Protein AF-A0AAV9JRX9-F1 (afdb_monomer)

Secondary structure (DSSP, 8-state):
-PPPPP--------TTSSS------TT--GGG----S---PPP-TTS-TTTTSPPPS-SS--TTS-HHHHHHHHHHHHHHHHHTT---HHHHHHHHHHHHHHHHHHHHHHHHHHHHHHTSSS---------------------------------------------PPP---------PPPP-PPPPPPP----------------PPPP----SSHHHHHHHHHHHHHTS---S--SEEEEEESTTS-EEEEEEHHHHHT-HHHHTT-EEETTTEEEEEGGGT----HHHHHHHHHHHHHSS-SSPEE--SS-EETT--SHHHHHHHHHHHHHHHHHHHHTT-HHHHHHHHHHHHHT-S--HHHHHHHHHHHHTS--S--HHHHHHHHHHHHHHHHTHHHHHHHHHHHHHHHHHSSTTHHHHHHHHHHH-TTGGGTTS---

Organism: NCBI:txid1507867

Structure (mmCIF, N/CA/C/O backbone):
data_AF-A0AAV9JRX9-F1
#
_entry.id   AF-A0AAV9JRX9-F1
#
loop_
_atom_site.group_PDB
_atom_site.id
_atom_site.type_symbol
_atom_site.label_atom_id
_atom_site.label_alt_id
_atom_site.label_comp_id
_atom_site.label_asym_id
_atom_site.label_entity_id
_atom_site.label_seq_id
_atom_site.pdbx_PDB_ins_code
_atom_site.Cartn_x
_atom_site.Cartn_y
_atom_site.Cartn_z
_atom_site.occupancy
_atom_site.B_iso_or_equiv
_atom_site.auth_seq_id
_atom_site.auth_comp_id
_atom_site.auth_asym_id
_atom_site.auth_atom_id
_atom_site.pdbx_PDB_model_num
ATOM 1 N N . MET A 1 1 ? -25.966 14.773 -39.790 1.00 26.55 1 MET A N 1
ATOM 2 C CA . MET A 1 1 ? -24.808 14.867 -38.873 1.00 26.55 1 MET A CA 1
ATOM 3 C C . MET A 1 1 ? -25.346 15.306 -37.526 1.00 26.55 1 MET A C 1
ATOM 5 O O . MET A 1 1 ? -25.931 16.376 -37.456 1.00 26.55 1 MET A O 1
ATOM 9 N N . ALA A 1 2 ? -25.294 14.442 -36.514 1.00 22.67 2 ALA A N 1
ATOM 10 C CA . ALA A 1 2 ? -25.908 14.707 -35.216 1.00 22.67 2 ALA A CA 1
ATOM 11 C C . ALA A 1 2 ? -24.987 15.589 -34.361 1.00 22.67 2 ALA A C 1
ATOM 13 O O . ALA A 1 2 ? -23.817 15.257 -34.171 1.00 22.67 2 ALA A O 1
ATOM 14 N N . ALA A 1 3 ? -25.527 16.708 -33.878 1.00 25.56 3 ALA A N 1
ATOM 15 C CA . ALA A 1 3 ? -24.851 17.634 -32.982 1.00 25.56 3 ALA A CA 1
ATOM 16 C C . ALA A 1 3 ? -24.526 16.948 -31.644 1.00 25.56 3 ALA A C 1
ATOM 18 O O . ALA A 1 3 ? -25.395 16.366 -30.990 1.00 25.56 3 ALA A O 1
ATOM 19 N N . LYS A 1 4 ? -23.250 17.008 -31.267 1.00 26.41 4 LYS A N 1
ATOM 20 C CA . LYS A 1 4 ? -22.704 16.545 -29.989 1.00 26.41 4 LYS A CA 1
ATOM 21 C C . LYS A 1 4 ? -23.265 17.438 -28.872 1.00 26.41 4 LYS A C 1
ATOM 23 O O . LYS A 1 4 ? -23.179 18.657 -28.981 1.00 26.41 4 LYS A O 1
ATOM 28 N N . ARG A 1 5 ? -23.868 16.849 -27.834 1.00 31.30 5 ARG A N 1
ATOM 29 C CA . ARG A 1 5 ? -24.439 17.580 -26.687 1.00 31.30 5 ARG A CA 1
ATOM 30 C C . ARG A 1 5 ? -23.416 17.728 -25.553 1.00 31.30 5 ARG A C 1
ATOM 32 O O . ARG A 1 5 ? -22.665 16.795 -25.284 1.00 31.30 5 ARG A O 1
ATOM 39 N N . VAL A 1 6 ? -23.434 18.909 -24.935 1.00 31.62 6 VAL A N 1
ATOM 40 C CA . VAL A 1 6 ? -22.531 19.444 -23.897 1.00 31.62 6 VAL A CA 1
ATOM 41 C C . VAL A 1 6 ? -23.041 19.094 -22.492 1.00 31.62 6 VAL A C 1
ATOM 43 O O . VAL A 1 6 ? -24.254 19.067 -22.285 1.00 31.62 6 VAL A O 1
ATOM 46 N N . GLY A 1 7 ? -22.133 18.862 -21.531 1.00 34.22 7 GLY A N 1
ATOM 47 C CA . GLY A 1 7 ? -22.495 18.639 -20.124 1.00 34.22 7 GLY A CA 1
ATOM 48 C C . GLY A 1 7 ? -21.336 18.337 -19.160 1.00 34.22 7 GLY A C 1
ATOM 49 O O . GLY A 1 7 ? -21.285 17.245 -18.611 1.00 34.22 7 GLY A O 1
ATOM 50 N N . SER A 1 8 ? -20.414 19.285 -18.975 1.00 33.06 8 SER A N 1
ATOM 51 C CA . SER A 1 8 ? -19.667 19.598 -17.733 1.00 33.06 8 SER A CA 1
ATOM 52 C C . SER A 1 8 ? -18.728 20.751 -18.083 1.00 33.06 8 SER A C 1
ATOM 54 O O . SER A 1 8 ? -18.029 20.679 -19.092 1.00 33.06 8 SER A O 1
ATOM 56 N N . GLN A 1 9 ? -18.764 21.840 -17.325 1.00 42.66 9 GLN A N 1
ATOM 57 C CA . GLN A 1 9 ? -18.042 23.057 -17.666 1.00 42.66 9 GLN A CA 1
ATOM 58 C C . GLN A 1 9 ? -17.606 23.737 -16.361 1.00 42.66 9 GLN A C 1
ATOM 60 O O . GLN A 1 9 ? -18.441 24.000 -15.499 1.00 42.66 9 GLN A O 1
ATOM 65 N N . CYS A 1 10 ? -16.304 23.971 -16.225 1.00 38.00 10 CYS A N 1
ATOM 66 C CA . CYS A 1 10 ? -15.706 24.643 -15.077 1.00 38.00 10 CYS A CA 1
ATOM 67 C C . CYS A 1 10 ? -16.245 26.077 -14.929 1.00 38.00 10 CYS A C 1
ATOM 69 O O . CYS A 1 10 ? -16.611 26.721 -15.917 1.00 38.00 10 CYS A O 1
ATOM 71 N N . ILE A 1 11 ? -16.290 26.569 -13.692 1.00 42.66 11 ILE A N 1
ATOM 72 C CA . ILE A 1 11 ? -16.796 27.901 -13.350 1.00 42.66 11 ILE A CA 1
ATOM 73 C C . ILE A 1 11 ? -15.697 28.938 -13.632 1.00 42.66 11 ILE A C 1
ATOM 75 O O . ILE A 1 11 ? -14.613 28.861 -13.061 1.00 42.66 11 ILE A O 1
ATOM 79 N N . TRP A 1 12 ? -15.980 29.917 -14.497 1.00 40.56 12 TRP A N 1
ATOM 80 C CA . TRP A 1 12 ? -15.178 31.137 -14.655 1.00 40.56 12 TRP A CA 1
ATOM 81 C C . TRP A 1 12 ? -16.111 32.316 -14.966 1.00 40.56 12 TRP A C 1
ATOM 83 O O . TRP A 1 12 ? -16.990 32.156 -15.807 1.00 40.56 12 TRP A O 1
ATOM 93 N N . PRO A 1 13 ? -15.977 33.492 -14.331 1.00 38.28 13 PRO A N 1
ATOM 94 C CA . PRO A 1 13 ? -16.947 34.577 -14.483 1.00 38.28 13 PRO A CA 1
ATOM 95 C C . PRO A 1 13 ? -16.945 35.167 -15.901 1.00 38.28 13 PRO A C 1
ATOM 97 O O . PRO A 1 13 ? -15.891 35.453 -16.471 1.00 38.28 13 PRO A O 1
ATOM 100 N N . TYR A 1 14 ? -18.138 35.391 -16.464 1.00 35.31 14 TYR A N 1
ATOM 101 C CA . TYR A 1 14 ? -18.303 36.060 -17.754 1.00 35.31 14 TYR A CA 1
ATOM 102 C C . TYR A 1 14 ? -19.477 37.054 -17.770 1.00 35.31 14 TYR A C 1
ATOM 104 O O . TYR A 1 14 ? -20.519 36.866 -17.147 1.00 35.31 14 TYR A O 1
ATOM 112 N N . SER A 1 15 ? -19.222 38.133 -18.507 1.00 45.34 15 SER A N 1
ATOM 113 C CA . SER A 1 15 ? -19.862 39.448 -18.551 1.00 45.34 15 SER A CA 1
ATOM 114 C C . SER A 1 15 ? -21.392 39.482 -18.710 1.00 45.34 15 SER A C 1
ATOM 116 O O . SER A 1 15 ? -21.946 38.971 -19.684 1.00 45.34 15 SER A O 1
ATOM 118 N N . GLY A 1 16 ? -22.053 40.214 -17.802 1.00 43.59 16 GLY A N 1
ATOM 119 C CA . GLY A 1 16 ? -23.345 40.866 -18.059 1.00 43.59 16 GLY A CA 1
ATOM 120 C C . GLY A 1 16 ? -24.615 40.045 -17.823 1.00 43.59 16 GLY A C 1
ATOM 121 O O . GLY A 1 16 ? -25.662 40.405 -18.358 1.00 43.59 16 GLY A O 1
ATOM 122 N N . LYS A 1 17 ? -24.558 38.964 -17.038 1.00 38.88 17 LYS A N 1
ATOM 123 C CA . LYS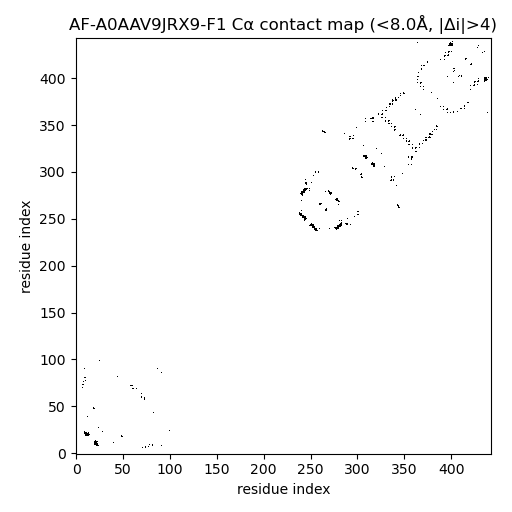 A 1 17 ? -25.747 38.251 -16.540 1.00 38.88 17 LYS A CA 1
ATOM 124 C C . LYS A 1 17 ? -25.609 37.993 -15.041 1.00 38.88 17 LYS A C 1
ATOM 126 O O . LYS A 1 17 ? -24.511 37.694 -14.587 1.00 38.88 17 LYS A O 1
ATOM 131 N N . ASP A 1 18 ? -26.721 38.042 -14.306 1.00 38.28 18 ASP A N 1
ATOM 132 C CA . ASP A 1 18 ? -26.796 37.837 -12.844 1.00 38.28 18 ASP A CA 1
ATOM 133 C C . ASP A 1 18 ? -26.588 36.369 -12.403 1.00 38.28 18 ASP A C 1
ATOM 135 O O . ASP A 1 18 ? -27.085 35.931 -11.373 1.00 38.28 18 ASP A O 1
ATOM 139 N N . TRP A 1 19 ? -25.850 35.589 -13.194 1.00 38.69 19 TRP A N 1
ATOM 140 C CA . TRP A 1 19 ? -25.504 34.192 -12.943 1.00 38.69 19 TRP A CA 1
ATOM 141 C C . TRP A 1 19 ? -24.042 33.945 -13.308 1.00 38.69 19 TRP A C 1
ATOM 143 O O . TRP A 1 19 ? -23.552 34.571 -14.253 1.00 38.69 19 TRP A O 1
ATOM 153 N N . PRO A 1 20 ? -23.353 32.975 -12.677 1.00 40.28 20 PRO A N 1
ATOM 154 C CA . PRO A 1 20 ? -22.059 32.513 -13.160 1.00 40.28 20 PRO A CA 1
ATOM 155 C C . PRO A 1 20 ? -22.221 31.937 -14.572 1.00 40.28 20 PRO A C 1
ATOM 157 O O . PRO A 1 20 ? -22.741 30.840 -14.776 1.00 40.28 20 PRO A O 1
ATOM 160 N N . VAL A 1 21 ? -21.816 32.716 -15.575 1.00 40.34 21 VAL A N 1
ATOM 161 C CA . VAL A 1 21 ? -21.737 32.247 -16.953 1.00 40.34 21 VAL A CA 1
ATOM 162 C C . VAL A 1 21 ? -20.620 31.220 -17.047 1.00 40.34 21 VAL A C 1
ATOM 164 O O . VAL A 1 21 ? -19.556 31.354 -16.465 1.00 40.34 21 VAL A O 1
ATOM 167 N N . VAL A 1 22 ? -20.900 30.178 -17.806 1.00 44.56 22 VAL A N 1
ATOM 168 C CA . VAL A 1 22 ? -20.059 29.018 -17.985 1.00 44.56 22 VAL A CA 1
ATOM 169 C C . VAL A 1 22 ? -19.621 29.001 -19.449 1.00 44.56 22 VAL A C 1
ATOM 171 O O . VAL A 1 22 ? -20.448 28.772 -20.334 1.00 44.56 22 VAL A O 1
ATOM 174 N N . LEU A 1 23 ? -18.342 29.263 -19.726 1.00 41.91 23 LEU A N 1
ATOM 175 C CA . LEU A 1 23 ? -17.788 29.213 -21.082 1.00 41.91 23 LEU A CA 1
ATOM 176 C C . LEU A 1 23 ? -16.398 28.580 -21.081 1.00 41.91 23 LEU A C 1
ATOM 178 O O . LEU A 1 23 ? -15.394 29.247 -20.871 1.00 41.91 23 LEU A O 1
ATOM 182 N N . CYS A 1 24 ? -16.351 27.294 -21.404 1.00 40.19 24 CYS A N 1
ATOM 183 C CA . CYS A 1 24 ? -1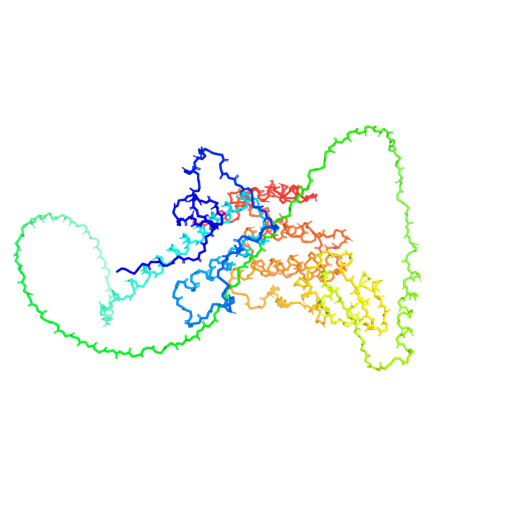5.260 26.723 -22.184 1.00 40.19 24 CYS A CA 1
ATOM 184 C C . CYS A 1 24 ? -15.916 25.824 -23.233 1.00 40.19 24 CYS A C 1
ATOM 186 O O . CYS A 1 24 ? -16.734 24.960 -22.890 1.00 40.19 24 CYS A O 1
ATOM 188 N N . ASP A 1 25 ? -15.613 26.058 -24.507 1.00 44.94 25 ASP A N 1
ATOM 189 C CA . ASP A 1 25 ? -15.707 24.976 -25.476 1.00 44.94 25 ASP A CA 1
ATOM 190 C C . ASP A 1 25 ? -14.550 23.994 -25.234 1.00 44.94 25 ASP A C 1
ATOM 192 O O . ASP A 1 25 ? -13.602 24.272 -24.500 1.00 44.94 25 ASP A O 1
ATOM 196 N N . ASP A 1 26 ? -14.663 22.795 -25.795 1.00 47.50 26 ASP A N 1
ATOM 197 C CA . ASP A 1 26 ? -13.701 21.711 -25.572 1.00 47.50 26 ASP A CA 1
ATOM 198 C C . ASP A 1 26 ? -12.304 21.981 -26.172 1.00 47.50 26 ASP A C 1
ATOM 200 O O . ASP A 1 26 ? -11.388 21.179 -25.955 1.00 47.50 26 ASP A O 1
ATOM 204 N N . ASP A 1 27 ? -12.144 23.060 -26.946 1.00 48.25 27 ASP A N 1
ATOM 205 C CA . ASP A 1 27 ? -11.027 23.247 -27.871 1.00 48.25 27 ASP A CA 1
ATOM 206 C C . ASP A 1 27 ? -10.126 24.449 -27.522 1.00 48.25 27 ASP A C 1
ATOM 208 O O . ASP A 1 27 ? -8.976 24.479 -27.974 1.00 48.25 27 ASP A O 1
ATOM 212 N N . THR A 1 28 ? -10.573 25.381 -26.669 1.00 46.75 28 THR A N 1
ATOM 213 C CA . THR A 1 28 ? -9.843 26.630 -26.381 1.00 46.75 28 THR A CA 1
ATOM 214 C C . THR A 1 28 ? -9.459 26.771 -24.896 1.00 46.75 28 THR A C 1
ATOM 216 O O . THR A 1 28 ? -10.339 26.942 -24.054 1.00 46.75 28 THR A O 1
ATOM 219 N N . PRO A 1 29 ? -8.159 26.732 -24.528 1.00 42.28 29 PRO A N 1
ATOM 220 C CA . PRO A 1 29 ? -7.721 26.988 -23.156 1.00 42.28 29 PRO A CA 1
ATOM 221 C C .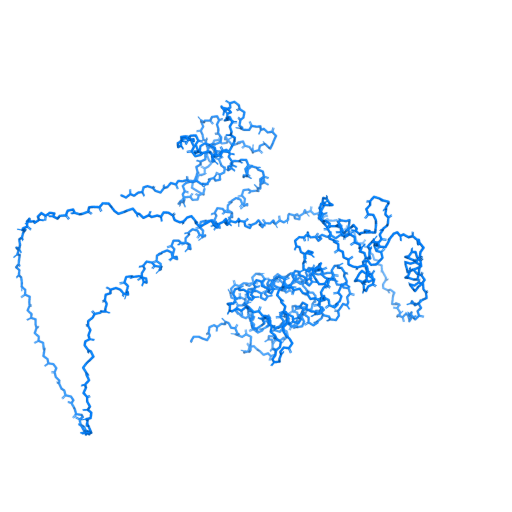 PRO A 1 29 ? -7.773 28.493 -22.795 1.00 42.28 29 PRO A C 1
ATOM 223 O O . PRO A 1 29 ? -7.690 29.342 -23.688 1.00 42.28 29 PRO A O 1
ATOM 226 N N . PRO A 1 30 ? -7.838 28.860 -21.497 1.00 43.69 30 PRO A N 1
ATOM 227 C CA . PRO A 1 30 ? -8.092 30.240 -21.054 1.00 43.69 30 PRO A CA 1
ATOM 228 C C . PRO A 1 30 ? -6.993 31.264 -21.383 1.00 43.69 30 PRO A C 1
ATOM 230 O O . PRO A 1 30 ? -7.205 32.460 -21.220 1.00 43.69 30 PRO A O 1
ATOM 233 N N . SER A 1 31 ? -5.822 30.841 -21.870 1.00 41.62 31 SER A N 1
ATOM 234 C CA . SER A 1 31 ? -4.668 31.726 -22.094 1.00 41.62 31 SER A CA 1
ATOM 235 C C . SER A 1 31 ? -4.851 32.760 -23.216 1.00 41.62 31 SER A C 1
ATOM 237 O O . SER A 1 31 ? -3.986 33.609 -23.395 1.00 41.62 31 SER A O 1
ATOM 239 N N . VAL A 1 32 ? -5.950 32.702 -23.976 1.00 41.41 32 VAL A N 1
ATOM 240 C CA . VAL A 1 32 ? -6.278 33.675 -25.038 1.00 41.41 32 VAL A CA 1
ATOM 241 C C . VAL A 1 32 ? -7.067 34.885 -24.498 1.00 41.41 32 VAL A C 1
ATOM 243 O O . VAL A 1 32 ? -7.211 35.885 -25.194 1.00 41.41 32 VAL A O 1
ATOM 246 N N . TRP A 1 33 ? -7.531 34.849 -23.245 1.00 41.47 33 TRP A N 1
ATOM 247 C CA . TRP A 1 33 ? -8.419 35.868 -22.673 1.00 41.47 33 TRP A CA 1
ATOM 248 C C . TRP A 1 33 ? -7.676 36.711 -21.629 1.00 41.47 33 TRP A C 1
ATOM 250 O O . TRP A 1 33 ? -7.881 36.577 -20.424 1.00 41.47 33 TRP A O 1
ATOM 260 N N . VAL A 1 34 ? -6.763 37.564 -22.097 1.00 36.00 34 VAL A N 1
ATOM 261 C CA . VAL A 1 34 ? -6.080 38.547 -21.246 1.00 36.00 34 VAL A CA 1
ATOM 262 C C . VAL A 1 34 ? -7.020 39.725 -20.977 1.00 36.00 34 VAL A C 1
ATOM 264 O O . VAL A 1 34 ? -7.359 40.476 -21.883 1.00 36.00 34 VAL A O 1
ATOM 267 N N . ILE A 1 35 ? -7.466 39.800 -19.721 1.00 44.19 35 ILE A N 1
ATOM 268 C CA . ILE A 1 35 ? -7.510 40.974 -18.834 1.00 44.19 35 ILE A CA 1
ATOM 269 C C . ILE A 1 35 ? -7.524 42.331 -19.559 1.00 44.19 35 ILE A C 1
ATOM 271 O O . ILE A 1 35 ? -6.472 42.903 -19.813 1.00 44.19 35 ILE A O 1
ATOM 275 N N . ASP A 1 36 ? -8.716 42.884 -19.760 1.00 34.44 36 ASP A N 1
ATOM 276 C CA . ASP A 1 36 ? -8.922 44.332 -19.762 1.00 34.44 36 ASP A CA 1
ATOM 277 C C . ASP A 1 36 ? -10.095 44.631 -18.806 1.00 34.44 36 ASP A C 1
ATOM 279 O O . ASP A 1 36 ? -11.120 43.947 -18.824 1.00 34.44 36 ASP A O 1
ATOM 283 N N . ASP A 1 37 ? -9.904 45.625 -17.935 1.00 39.31 37 ASP A N 1
ATOM 284 C CA . ASP A 1 37 ? -10.901 46.301 -17.081 1.00 39.31 37 ASP A CA 1
ATOM 285 C C . ASP A 1 37 ? -11.232 45.809 -15.653 1.00 39.31 37 ASP A C 1
ATOM 287 O O . ASP A 1 37 ? -12.155 46.347 -15.045 1.00 39.31 37 ASP A O 1
ATOM 291 N N . GLY A 1 38 ? -10.480 44.899 -15.020 1.00 40.88 38 GLY A N 1
ATOM 292 C CA . GLY A 1 38 ? -10.507 44.778 -13.541 1.00 40.88 38 GLY A CA 1
ATOM 293 C C . GLY A 1 38 ? -11.869 44.449 -12.888 1.00 40.88 38 GLY A C 1
ATOM 294 O O . GLY A 1 38 ? -12.097 44.782 -11.728 1.00 40.88 38 GLY A O 1
ATOM 295 N N . ARG A 1 39 ? -12.789 43.795 -13.611 1.00 42.19 39 ARG A N 1
ATOM 296 C CA . ARG A 1 39 ? -14.139 43.414 -13.137 1.00 42.19 39 ARG A CA 1
ATOM 297 C C . ARG A 1 39 ? -14.261 41.924 -12.795 1.00 42.19 39 ARG A C 1
ATOM 299 O O . ARG A 1 39 ? -15.212 41.265 -13.210 1.00 42.19 39 ARG A O 1
ATOM 306 N N . LEU A 1 40 ? -13.298 41.382 -12.056 1.00 45.28 40 LEU A N 1
ATOM 307 C CA . LEU A 1 40 ? -13.340 40.012 -11.534 1.00 45.28 40 LEU A CA 1
ATOM 308 C C . LEU A 1 40 ? -13.612 40.056 -10.026 1.00 45.28 40 LEU A C 1
ATOM 310 O O . LEU A 1 40 ? -12.901 40.743 -9.300 1.00 45.28 40 LEU A O 1
ATOM 314 N N . GLN A 1 41 ? -14.645 39.344 -9.568 1.00 45.88 41 GLN A N 1
ATOM 315 C CA . GLN A 1 41 ? -14.891 39.106 -8.143 1.00 45.88 41 GLN A CA 1
ATOM 316 C C . GLN A 1 41 ? -14.443 37.693 -7.777 1.00 45.88 41 GLN A C 1
ATOM 318 O O . GLN A 1 41 ? -14.695 36.746 -8.525 1.00 45.88 41 GLN A O 1
ATOM 323 N N . GLU A 1 42 ? -13.779 37.575 -6.632 1.00 50.09 42 GLU A N 1
ATOM 324 C CA . GLU A 1 42 ? -13.393 36.301 -6.033 1.00 50.09 42 GLU A CA 1
ATOM 325 C C . GLU A 1 42 ? -14.640 35.509 -5.607 1.00 50.09 42 GLU A C 1
ATOM 327 O O . GLU A 1 42 ? -15.678 36.087 -5.268 1.00 50.09 42 GLU A O 1
ATOM 332 N N . TYR A 1 43 ? -14.564 34.179 -5.691 1.00 59.31 43 TYR A N 1
ATOM 333 C CA . TYR A 1 43 ? -15.651 33.307 -5.254 1.00 59.31 43 TYR A CA 1
ATOM 334 C C . TYR A 1 43 ? -15.766 33.347 -3.724 1.00 59.31 43 TYR A C 1
ATOM 336 O O . TYR A 1 43 ? -14.813 33.019 -3.022 1.00 59.31 43 TYR A O 1
ATOM 344 N N . ASP A 1 44 ? -16.945 33.709 -3.226 1.00 65.19 44 ASP A N 1
ATOM 345 C CA . ASP A 1 44 ? -17.291 33.781 -1.811 1.00 65.19 44 ASP A CA 1
ATOM 346 C C . ASP A 1 44 ? -18.105 32.534 -1.416 1.00 65.19 44 ASP A C 1
ATOM 348 O O . ASP A 1 44 ? -19.273 32.419 -1.801 1.00 65.19 44 ASP A O 1
ATOM 352 N N . PRO A 1 45 ? -17.538 31.598 -0.634 1.00 65.50 45 PRO A N 1
ATOM 353 C CA . PRO A 1 45 ? -18.223 30.367 -0.241 1.00 65.50 45 PRO A CA 1
ATOM 354 C C . PRO A 1 45 ? -19.469 30.602 0.626 1.00 65.50 45 PRO A C 1
ATOM 356 O O . PRO A 1 45 ? -20.259 29.676 0.811 1.00 65.50 45 PRO A O 1
ATOM 359 N N . HIS A 1 46 ? -19.659 31.809 1.163 1.00 72.56 46 HIS A N 1
ATOM 360 C CA . HIS A 1 46 ? -20.808 32.162 1.994 1.00 72.56 46 HIS A CA 1
ATOM 361 C C . HIS A 1 46 ? -21.959 32.794 1.208 1.00 72.56 46 HIS A C 1
ATOM 363 O O . HIS A 1 46 ? -23.050 32.962 1.758 1.00 72.56 46 HIS A O 1
ATOM 369 N N . LYS A 1 47 ? -21.750 33.124 -0.070 1.00 69.94 47 LYS A N 1
ATOM 370 C CA . LYS A 1 47 ? -22.784 33.692 -0.930 1.00 69.94 47 LYS A CA 1
ATOM 371 C C . LYS A 1 47 ? -23.558 32.582 -1.636 1.00 69.94 47 LYS A C 1
ATOM 373 O O . LYS A 1 47 ? -22.982 31.769 -2.358 1.00 69.94 47 LYS A O 1
ATOM 378 N N . ASP A 1 48 ? -24.883 32.574 -1.490 1.00 74.19 48 ASP A N 1
ATOM 379 C CA . ASP A 1 48 ? -25.726 31.704 -2.309 1.00 74.19 48 ASP A CA 1
ATOM 380 C C . ASP A 1 48 ? -25.859 32.300 -3.713 1.00 74.19 48 ASP A C 1
ATOM 382 O O . ASP A 1 48 ? -26.726 33.118 -4.008 1.00 74.19 48 ASP A O 1
ATOM 386 N N . TYR A 1 49 ? -24.973 31.879 -4.611 1.00 68.19 49 TYR A N 1
ATOM 387 C CA . TYR A 1 49 ? -25.026 32.264 -6.022 1.00 68.19 49 TYR A CA 1
ATOM 388 C C . TYR A 1 49 ? -26.272 31.742 -6.753 1.00 68.19 49 TYR A C 1
ATOM 390 O O . TYR A 1 49 ? -26.463 32.073 -7.922 1.00 68.19 49 TYR A O 1
ATOM 398 N N . LEU A 1 50 ? -27.097 30.915 -6.097 1.00 72.88 50 LEU A N 1
ATOM 399 C CA . LEU A 1 50 ? -28.384 30.455 -6.608 1.00 72.88 50 LEU A CA 1
ATOM 400 C C . LEU A 1 50 ? -29.572 31.269 -6.054 1.00 72.88 50 LEU A C 1
ATOM 402 O O . LEU A 1 50 ? -30.723 30.972 -6.390 1.00 72.88 50 LEU A O 1
ATOM 406 N N . GLU A 1 51 ? -29.317 32.291 -5.233 1.00 73.25 51 GLU A N 1
ATOM 407 C CA . GLU A 1 51 ? -30.346 33.172 -4.686 1.00 73.25 51 GLU A CA 1
ATOM 408 C C . GLU A 1 51 ? -31.046 33.975 -5.801 1.00 73.25 51 GLU A C 1
ATOM 410 O O . GLU A 1 51 ? -30.415 34.504 -6.714 1.00 73.25 51 GLU A O 1
ATOM 415 N N . GLY A 1 52 ? -32.381 34.062 -5.740 1.00 73.56 52 GLY A N 1
ATOM 416 C CA . GLY A 1 52 ? -33.207 34.789 -6.720 1.00 73.56 52 GLY A CA 1
ATOM 417 C C . GLY A 1 52 ? -33.718 33.948 -7.895 1.00 73.56 52 GLY A C 1
ATOM 418 O O . GLY A 1 52 ? -34.368 34.466 -8.804 1.00 73.56 52 GLY A O 1
ATOM 419 N N . LEU A 1 53 ? -33.451 32.645 -7.882 1.00 75.44 53 LEU A N 1
ATOM 420 C CA . LEU A 1 53 ? -33.663 31.766 -9.025 1.00 75.44 53 LEU A CA 1
ATOM 421 C C . LEU A 1 53 ? -34.816 30.833 -8.750 1.00 75.44 53 LEU A C 1
ATOM 423 O O . LEU A 1 53 ? -34.998 30.372 -7.624 1.00 75.44 53 LEU A O 1
ATOM 427 N N . SER A 1 54 ? -35.616 30.569 -9.785 1.00 79.69 54 SER A N 1
ATOM 428 C CA . SER A 1 54 ? -36.778 29.701 -9.646 1.00 79.69 54 SER A CA 1
ATOM 429 C C . SER A 1 54 ? -36.334 28.369 -9.049 1.00 79.69 54 SER A C 1
ATOM 431 O O . SER A 1 54 ? -35.425 27.695 -9.555 1.00 79.69 54 SER A O 1
ATOM 433 N N . HIS A 1 55 ? -36.927 28.040 -7.904 1.00 81.81 55 HIS A N 1
ATOM 434 C CA . HIS A 1 55 ? -36.690 26.773 -7.244 1.00 81.81 55 HIS A CA 1
ATOM 435 C C . HIS A 1 55 ? -37.348 25.679 -8.081 1.00 81.81 55 HIS A C 1
ATOM 437 O O . HIS A 1 55 ? -38.495 25.827 -8.505 1.00 81.81 55 HIS A O 1
ATOM 443 N N . PHE A 1 56 ? -36.622 24.596 -8.340 1.00 85.81 56 PHE A N 1
ATOM 444 C CA . PHE A 1 56 ? -37.238 23.405 -8.910 1.00 85.81 56 PHE A CA 1
ATOM 445 C C . PHE A 1 56 ? -37.940 22.647 -7.787 1.00 85.81 56 PHE A C 1
ATOM 447 O O . PHE A 1 56 ? -37.371 22.513 -6.709 1.00 85.81 56 PHE A O 1
ATOM 454 N N . GLU A 1 57 ? -39.141 22.120 -8.037 1.00 84.25 57 GLU A N 1
ATOM 455 C CA . GLU A 1 57 ? -39.858 21.286 -7.055 1.00 84.25 57 GLU A CA 1
ATOM 456 C C . GLU A 1 57 ? -39.021 20.075 -6.610 1.00 84.25 57 GLU A C 1
ATOM 458 O O . GLU A 1 57 ? -39.086 19.651 -5.459 1.00 84.25 57 GLU A O 1
ATOM 463 N N . SER A 1 58 ? -38.184 19.565 -7.517 1.00 87.19 58 SER A N 1
ATOM 464 C CA . SER A 1 58 ? -37.218 18.499 -7.276 1.00 87.19 58 SER A CA 1
ATOM 465 C C . SER A 1 58 ? -35.843 18.910 -7.798 1.00 87.19 58 SER A C 1
ATOM 467 O O . SER A 1 58 ? -35.702 19.349 -8.943 1.00 87.19 58 SER A O 1
ATOM 469 N N . ASN A 1 59 ? -34.813 18.751 -6.962 1.00 78.81 59 ASN A N 1
ATOM 470 C CA . ASN A 1 59 ? -33.416 18.946 -7.366 1.00 78.81 59 ASN A CA 1
ATOM 471 C C . ASN A 1 59 ? -32.892 17.788 -8.229 1.00 78.81 59 ASN A C 1
ATOM 473 O O . ASN A 1 59 ? -31.854 17.931 -8.882 1.00 78.81 59 ASN A O 1
ATOM 477 N N . ASP A 1 60 ? -33.596 16.655 -8.235 1.00 87.81 60 ASP A N 1
ATOM 478 C CA . ASP A 1 60 ? -33.243 15.509 -9.054 1.00 87.81 60 ASP A CA 1
ATOM 479 C C . ASP A 1 60 ? -33.726 15.694 -10.492 1.00 87.81 60 ASP A C 1
ATOM 481 O O . ASP A 1 60 ? -34.711 16.376 -10.784 1.00 87.81 60 ASP A O 1
ATOM 485 N N . ILE A 1 61 ? -32.969 15.104 -11.415 1.00 86.06 61 ILE A N 1
ATOM 486 C CA . ILE A 1 61 ? -33.252 15.168 -12.846 1.00 86.06 61 ILE A CA 1
ATOM 487 C C . ILE A 1 61 ? -34.239 14.061 -13.159 1.00 86.06 61 ILE A C 1
ATOM 489 O O . ILE A 1 61 ? -33.891 12.878 -13.132 1.00 86.06 61 ILE A O 1
ATOM 493 N N . GLU A 1 62 ? -35.459 14.453 -13.480 1.00 92.62 62 GLU A N 1
ATOM 494 C CA . GLU A 1 62 ? -36.541 13.530 -13.759 1.00 92.62 62 GLU A CA 1
ATOM 495 C C . GLU A 1 62 ? -36.633 13.255 -15.260 1.00 92.62 62 GLU A C 1
ATOM 497 O O . GLU A 1 62 ? -36.234 14.055 -16.110 1.00 92.62 62 GLU A O 1
ATOM 502 N N . ALA A 1 63 ? -37.158 12.083 -15.617 1.00 90.31 63 ALA A N 1
ATOM 503 C CA . ALA A 1 63 ? -37.371 11.738 -17.021 1.00 90.31 63 ALA A CA 1
ATOM 504 C C . ALA A 1 63 ? -38.461 12.608 -17.678 1.00 90.31 63 ALA A C 1
ATOM 506 O O . ALA A 1 63 ? -38.470 12.742 -18.901 1.00 90.31 63 ALA A O 1
ATOM 507 N N . SER A 1 64 ? -39.354 13.171 -16.860 1.00 93.44 64 SER A N 1
ATOM 508 C CA . SER A 1 64 ? -40.450 14.083 -17.207 1.00 93.44 64 SER A CA 1
ATOM 509 C C . SER A 1 64 ? -40.004 15.521 -17.459 1.00 93.44 64 SER A C 1
ATOM 511 O O . SER A 1 64 ? -40.745 16.258 -18.107 1.00 93.44 64 SER A O 1
ATOM 513 N N . ASP A 1 65 ? -38.827 15.922 -16.975 1.00 90.81 65 ASP A N 1
ATOM 514 C CA . ASP A 1 65 ? -38.320 17.281 -17.152 1.00 90.81 65 ASP A CA 1
ATOM 515 C C . ASP A 1 65 ? -38.081 17.580 -18.642 1.00 90.81 65 ASP A C 1
ATOM 517 O O . ASP A 1 65 ? -37.505 16.770 -19.387 1.00 90.81 65 ASP A O 1
ATOM 521 N N . ASP A 1 66 ? -38.460 18.780 -19.079 1.00 93.56 66 ASP A N 1
ATOM 522 C CA . ASP A 1 66 ? -38.142 19.240 -20.424 1.00 93.56 66 ASP A CA 1
ATOM 523 C C . ASP A 1 66 ? -36.613 19.418 -20.602 1.00 93.56 66 ASP A C 1
ATOM 525 O O . ASP A 1 66 ? -35.860 19.537 -19.627 1.00 93.56 66 ASP A O 1
ATOM 529 N N . PRO A 1 67 ? -36.099 19.417 -21.845 1.00 84.06 67 PRO A N 1
ATOM 530 C CA . PRO A 1 67 ? -34.661 19.480 -22.099 1.00 84.06 67 PRO A CA 1
ATOM 531 C C . PRO A 1 67 ? -33.945 20.697 -21.497 1.00 84.06 67 PRO A C 1
ATOM 533 O O . PRO A 1 67 ? -32.757 20.587 -21.190 1.00 84.06 67 PRO A O 1
ATOM 536 N N . GLU A 1 68 ? -34.630 21.833 -21.357 1.00 77.75 68 GLU A N 1
ATOM 537 C CA . GLU A 1 68 ? -34.070 23.073 -20.819 1.00 77.75 68 GLU A CA 1
ATOM 538 C C . GLU A 1 68 ? -33.991 23.002 -19.292 1.00 77.75 68 GLU A C 1
ATOM 540 O O . GLU A 1 68 ? -32.917 23.223 -18.727 1.00 77.75 68 GLU A O 1
ATOM 545 N N . THR A 1 69 ? -35.059 22.537 -18.638 1.00 81.25 69 THR A N 1
ATOM 546 C CA . THR A 1 69 ? -35.072 22.256 -17.193 1.00 81.25 69 THR A CA 1
ATOM 547 C C . THR A 1 69 ? -34.013 21.227 -16.807 1.00 81.25 69 THR A C 1
ATOM 549 O O . THR A 1 69 ? -33.259 21.433 -15.855 1.00 81.25 69 THR A O 1
ATOM 552 N N . ARG A 1 70 ? -33.874 20.138 -17.575 1.00 77.81 70 ARG A N 1
ATOM 553 C CA . ARG A 1 70 ? -32.826 19.132 -17.333 1.00 77.81 70 ARG A CA 1
ATOM 554 C C . ARG A 1 70 ? -31.438 19.737 -17.412 1.00 77.81 70 ARG A C 1
ATOM 556 O O . ARG A 1 70 ? -30.602 19.454 -16.558 1.00 77.81 70 ARG A O 1
ATOM 563 N N . LEU A 1 71 ? -31.181 20.538 -18.447 1.00 73.00 71 LEU A N 1
ATOM 564 C CA . LEU A 1 71 ? -29.889 21.186 -18.646 1.00 73.00 71 LEU A CA 1
ATOM 565 C C . LEU A 1 71 ? -29.561 22.124 -17.482 1.00 73.00 71 LEU A C 1
ATOM 567 O O . LEU A 1 71 ? -28.439 22.107 -16.981 1.00 73.00 71 LEU A O 1
ATOM 571 N N . GLU A 1 72 ? -30.541 22.895 -17.027 1.00 77.81 72 GLU A N 1
ATOM 572 C CA . GLU A 1 72 ? -30.372 23.812 -15.908 1.00 77.81 72 GLU A CA 1
ATOM 573 C C . GLU A 1 72 ? -30.148 23.070 -14.580 1.00 77.81 72 GLU A C 1
ATOM 575 O O . GLU A 1 72 ? -29.220 23.395 -13.840 1.00 77.81 72 GLU A O 1
ATOM 580 N N . LYS A 1 73 ? -30.884 21.982 -14.314 1.00 82.56 73 LYS A N 1
ATOM 581 C CA . LYS A 1 73 ? -30.612 21.094 -13.169 1.00 82.56 73 LYS A CA 1
ATOM 582 C C . LYS A 1 73 ? -29.202 20.490 -13.227 1.00 82.56 73 LYS A C 1
ATOM 584 O O . LYS A 1 73 ? -28.508 20.465 -12.208 1.00 82.56 73 LYS A O 1
ATOM 589 N N . TYR A 1 74 ? -28.732 20.059 -14.405 1.00 77.50 74 TYR A N 1
ATOM 590 C CA . TYR A 1 74 ? -27.349 19.590 -14.585 1.00 77.50 74 TYR A CA 1
ATOM 591 C C . TYR A 1 74 ? -26.327 20.684 -14.258 1.00 77.50 74 TYR A C 1
ATOM 593 O O . TYR A 1 74 ? -25.343 20.400 -13.574 1.00 77.50 74 TYR A O 1
ATOM 601 N N . ARG A 1 75 ? -26.561 21.926 -14.704 1.00 74.06 75 ARG A N 1
ATOM 602 C CA . ARG A 1 75 ? -25.678 23.065 -14.410 1.00 74.06 75 ARG A CA 1
ATOM 603 C C . ARG A 1 75 ? -25.614 23.363 -12.922 1.00 74.06 75 ARG A C 1
ATOM 605 O O . ARG A 1 75 ? -24.518 23.443 -12.384 1.00 74.06 75 ARG A O 1
ATOM 612 N N . ARG A 1 76 ? -26.760 23.461 -12.244 1.00 79.31 76 ARG A N 1
ATOM 613 C CA . ARG A 1 76 ? -26.803 23.730 -10.796 1.00 79.31 76 ARG A CA 1
ATOM 614 C C . ARG A 1 76 ? -26.135 22.622 -9.987 1.00 79.31 76 ARG A C 1
ATOM 616 O O . ARG A 1 76 ? -25.447 22.909 -9.012 1.00 79.31 76 ARG A O 1
ATOM 623 N N . ARG A 1 77 ? -26.303 21.359 -10.392 1.00 78.69 77 ARG A N 1
ATOM 624 C CA . ARG A 1 77 ? -25.635 20.218 -9.752 1.00 78.69 77 ARG A CA 1
ATOM 625 C C . ARG A 1 77 ? -24.120 20.266 -9.938 1.00 78.69 77 ARG A C 1
ATOM 627 O O . ARG A 1 77 ? -23.403 20.077 -8.962 1.00 78.69 77 ARG A O 1
ATOM 634 N N . ALA A 1 78 ? -23.656 20.533 -11.158 1.00 71.31 78 ALA A N 1
ATOM 635 C CA . ALA A 1 78 ? -22.234 20.696 -11.445 1.00 71.31 78 ALA A CA 1
ATOM 636 C C . ALA A 1 78 ? -21.650 21.875 -10.659 1.00 71.31 78 ALA A C 1
ATOM 638 O O . ALA A 1 78 ? -20.646 21.704 -9.986 1.00 71.31 78 ALA A O 1
ATOM 639 N N . PHE A 1 79 ? -22.345 23.019 -10.639 1.00 73.44 79 PHE A N 1
ATOM 640 C CA . PHE A 1 79 ? -21.943 24.183 -9.855 1.00 73.44 79 PHE A CA 1
ATOM 641 C C . PHE A 1 79 ? -21.785 23.835 -8.377 1.00 73.44 79 PHE A C 1
ATOM 643 O O . PHE A 1 79 ? -20.731 24.084 -7.822 1.00 73.44 79 PHE A O 1
ATOM 650 N N . LYS A 1 80 ? -22.777 23.196 -7.743 1.00 73.06 80 LYS A N 1
ATOM 651 C CA . LYS A 1 80 ? -22.680 22.799 -6.327 1.00 73.06 80 LYS A CA 1
ATOM 652 C C . LYS A 1 80 ? -21.538 21.819 -6.058 1.00 73.06 80 LYS A C 1
ATOM 654 O O . LYS A 1 80 ? -20.923 21.888 -5.001 1.00 73.06 80 LYS A O 1
ATOM 659 N N . GLN A 1 81 ? -21.285 20.898 -6.986 1.00 73.25 81 GLN A N 1
ATOM 660 C CA . GLN A 1 81 ? -20.206 19.925 -6.855 1.00 73.25 81 GLN A CA 1
ATOM 661 C C . GLN A 1 81 ? -18.833 20.598 -6.970 1.00 73.25 81 GLN A C 1
ATOM 663 O O . GLN A 1 81 ? -17.989 20.382 -6.109 1.00 73.25 81 GLN A O 1
ATOM 668 N N . ASP A 1 82 ? -18.649 21.445 -7.980 1.00 67.69 82 ASP A N 1
ATOM 669 C CA . ASP A 1 82 ? -17.383 22.126 -8.256 1.00 67.69 82 ASP A CA 1
ATOM 670 C C . ASP A 1 82 ? -17.115 23.246 -7.229 1.00 67.69 82 ASP A C 1
ATOM 672 O O . ASP A 1 82 ? -15.993 23.415 -6.762 1.00 67.69 82 ASP A O 1
ATOM 676 N N . ALA A 1 83 ? -18.154 23.968 -6.802 1.00 66.19 83 ALA A N 1
ATOM 677 C CA . ALA A 1 83 ? -18.085 25.001 -5.768 1.00 66.19 83 ALA A CA 1
ATOM 678 C C . ALA A 1 83 ? -17.698 24.440 -4.388 1.00 66.19 83 ALA A C 1
ATOM 680 O O . ALA A 1 83 ? -17.014 25.108 -3.614 1.00 66.19 83 ALA A O 1
ATOM 681 N N . ALA A 1 84 ? -18.106 23.204 -4.082 1.00 65.56 84 ALA A N 1
ATOM 682 C CA . ALA A 1 84 ? -17.710 22.513 -2.855 1.00 65.56 84 ALA A CA 1
ATOM 683 C C . ALA A 1 84 ? -16.244 22.045 -2.873 1.00 65.56 84 ALA A C 1
ATOM 685 O O . ALA A 1 84 ? -15.687 21.740 -1.820 1.00 65.56 84 ALA A O 1
ATOM 686 N N . GLU A 1 85 ? -15.617 21.971 -4.048 1.00 63.81 85 GLU A N 1
ATOM 687 C CA . GLU A 1 85 ? -14.225 21.551 -4.222 1.00 63.81 85 GLU A CA 1
ATOM 688 C C . GLU A 1 85 ? -13.235 22.726 -4.176 1.00 63.81 85 GLU A C 1
ATOM 690 O O . GLU A 1 85 ? -12.119 22.546 -4.641 1.00 63.81 85 GLU A O 1
ATOM 695 N N . TRP A 1 86 ? -13.624 23.886 -3.610 1.00 60.12 86 TRP A N 1
ATOM 696 C CA . TRP A 1 86 ? -12.845 25.138 -3.520 1.00 60.12 86 TRP A CA 1
ATOM 697 C C . TRP A 1 86 ? -11.327 24.922 -3.616 1.00 60.12 86 TRP A C 1
ATOM 699 O O . TRP A 1 86 ? -10.682 24.472 -2.670 1.00 60.12 86 TRP A O 1
ATOM 709 N N . ALA A 1 87 ? -10.782 25.196 -4.800 1.00 63.50 87 ALA A N 1
ATOM 710 C CA . ALA A 1 87 ? -9.405 24.889 -5.148 1.00 63.50 87 ALA A CA 1
ATOM 711 C C . ALA A 1 87 ? -8.805 25.995 -6.013 1.00 63.50 87 ALA A C 1
ATOM 713 O O . ALA A 1 87 ? -9.515 26.750 -6.686 1.00 63.50 87 ALA A O 1
ATOM 714 N N . THR A 1 88 ? -7.478 26.073 -5.993 1.00 60.12 88 THR A N 1
ATOM 715 C CA . THR A 1 88 ? -6.710 27.132 -6.649 1.00 60.12 88 THR A CA 1
ATOM 716 C C . THR A 1 88 ? -6.913 27.144 -8.176 1.00 60.12 88 THR A C 1
ATOM 718 O O . THR A 1 88 ? -7.241 26.121 -8.785 1.00 60.12 88 THR A O 1
ATOM 721 N N . PRO A 1 89 ? -6.673 28.277 -8.864 1.00 57.53 89 PRO A N 1
ATOM 722 C CA . PRO A 1 89 ? -6.717 28.330 -10.330 1.00 57.53 89 PRO A CA 1
ATOM 723 C C . PRO A 1 89 ? -5.818 27.282 -11.012 1.00 57.53 89 PRO A C 1
ATOM 725 O O . PRO A 1 89 ? -6.179 26.722 -12.050 1.00 57.53 89 PRO A O 1
ATOM 728 N N . SER A 1 90 ? -4.667 26.977 -10.402 1.00 56.22 90 SER A N 1
ATOM 729 C CA . SER A 1 90 ? -3.734 25.939 -10.858 1.00 56.22 90 SER A CA 1
ATOM 730 C C . SER A 1 90 ? -4.359 24.543 -10.828 1.00 56.22 90 SER A C 1
ATOM 732 O O . SER A 1 90 ? -4.198 23.782 -11.783 1.00 56.22 90 SER A O 1
ATOM 734 N N . TYR A 1 91 ? -5.132 24.227 -9.784 1.00 65.25 91 TYR A N 1
ATOM 735 C CA . TYR A 1 91 ? -5.869 22.968 -9.688 1.00 65.25 91 TYR A CA 1
ATOM 736 C C . TYR A 1 91 ? -6.845 22.801 -10.858 1.00 65.25 91 TYR A C 1
ATOM 738 O O . TYR A 1 91 ? -6.806 21.797 -11.573 1.00 65.25 91 TYR A O 1
ATOM 746 N N . TRP A 1 92 ? -7.676 23.813 -11.122 1.00 62.03 92 TRP A N 1
ATOM 747 C CA . TRP A 1 92 ? -8.670 23.741 -12.196 1.00 62.03 92 TRP A CA 1
ATOM 748 C C . TRP A 1 92 ? -8.039 23.624 -13.580 1.00 62.03 92 TRP A C 1
ATOM 750 O O . TRP A 1 92 ? -8.521 22.849 -14.410 1.00 62.03 92 TRP A O 1
ATOM 760 N N . LYS A 1 93 ? -6.924 24.322 -13.822 1.00 61.88 93 LYS A N 1
ATOM 761 C CA . LYS A 1 93 ? -6.143 24.168 -15.053 1.00 61.88 93 LYS A CA 1
ATOM 762 C C . LYS A 1 93 ? -5.704 22.712 -15.253 1.00 61.88 93 LYS A C 1
ATOM 764 O O . LYS A 1 93 ? -5.965 22.144 -16.314 1.00 61.88 93 LYS A O 1
ATOM 769 N N . ASN A 1 94 ? -5.132 22.090 -14.223 1.00 63.84 94 ASN A N 1
ATOM 770 C CA . ASN A 1 94 ? -4.669 20.701 -14.275 1.00 63.84 94 ASN A CA 1
ATOM 771 C C . ASN A 1 94 ? -5.824 19.712 -14.498 1.00 63.84 94 ASN A C 1
ATOM 773 O O . ASN A 1 94 ? -5.699 18.767 -15.283 1.00 63.84 94 ASN A O 1
ATOM 777 N N . VAL A 1 95 ? -6.977 19.940 -13.859 1.00 64.75 95 VAL A N 1
ATOM 778 C CA . VAL A 1 95 ? -8.187 19.125 -14.056 1.00 64.75 95 VAL A CA 1
ATOM 779 C C . VAL A 1 95 ? -8.689 19.227 -15.499 1.00 64.75 95 VAL A C 1
ATOM 781 O O . VAL A 1 95 ? -9.016 18.206 -16.112 1.00 64.75 95 VAL A O 1
ATOM 784 N N . ILE A 1 96 ? -8.733 20.434 -16.070 1.00 62.56 96 ILE A N 1
ATOM 785 C CA . ILE A 1 96 ? -9.163 20.660 -17.457 1.00 62.56 96 ILE A CA 1
ATOM 786 C C . ILE A 1 96 ? -8.211 19.966 -18.436 1.00 62.56 96 ILE A C 1
ATOM 788 O O . ILE A 1 96 ? -8.671 19.241 -19.323 1.00 62.56 96 ILE A O 1
ATOM 792 N N . GLU A 1 97 ? -6.900 20.139 -18.259 1.00 66.88 97 GLU A N 1
ATOM 793 C CA . GLU A 1 97 ? -5.873 19.516 -19.099 1.00 66.88 97 GLU A CA 1
ATOM 794 C C . GLU A 1 97 ? -5.938 17.984 -19.029 1.00 66.88 97 GLU A C 1
ATOM 796 O O . GLU A 1 97 ? -5.982 17.317 -20.066 1.00 66.88 97 GLU A O 1
ATOM 801 N N . SER A 1 98 ? -6.078 17.421 -17.826 1.00 66.69 98 SER A N 1
ATOM 802 C CA . SER A 1 98 ? -6.214 15.973 -17.615 1.00 66.69 98 SER A CA 1
ATOM 803 C C . SER A 1 98 ? -7.465 15.411 -18.292 1.00 66.69 98 SER A C 1
ATOM 805 O O . SER A 1 98 ? -7.419 14.391 -18.986 1.00 66.69 98 SER A O 1
ATOM 807 N N . ARG A 1 99 ? -8.605 16.103 -18.157 1.00 71.06 99 ARG A N 1
ATOM 808 C CA . ARG A 1 99 ? -9.853 15.704 -18.822 1.00 71.06 99 ARG A CA 1
ATOM 809 C C . ARG A 1 99 ? -9.743 15.813 -20.346 1.00 71.06 99 ARG A C 1
ATOM 811 O O . ARG A 1 99 ? -10.313 14.976 -21.049 1.00 71.06 99 ARG A O 1
ATOM 818 N N . ARG A 1 100 ? -9.037 16.821 -20.871 1.00 72.00 100 ARG A N 1
ATOM 819 C CA . ARG A 1 100 ? -8.776 16.978 -22.312 1.00 72.00 100 ARG A CA 1
ATOM 820 C C . ARG A 1 100 ? -7.950 15.807 -22.845 1.00 72.00 100 ARG A C 1
ATOM 822 O O . ARG A 1 100 ? -8.364 15.192 -23.828 1.00 72.00 100 ARG A O 1
ATOM 829 N N . ALA A 1 101 ? -6.860 15.460 -22.161 1.00 70.75 101 ALA A N 1
ATOM 830 C CA . ALA A 1 101 ? -6.002 14.330 -22.512 1.00 70.75 101 ALA A CA 1
ATOM 831 C C . ALA A 1 101 ? -6.774 12.997 -22.501 1.00 70.75 101 ALA A C 1
ATOM 833 O O . ALA A 1 101 ? -6.711 12.233 -23.465 1.00 70.75 101 ALA A O 1
ATOM 834 N N . GLY A 1 102 ? -7.601 12.757 -21.475 1.00 70.62 102 GLY A N 1
ATOM 835 C CA . GLY A 1 102 ? -8.462 11.571 -21.410 1.00 70.62 102 GLY A CA 1
ATOM 836 C C . GLY A 1 102 ? -9.424 11.461 -22.600 1.00 70.62 102 GLY A C 1
ATOM 837 O O . GLY A 1 102 ? -9.542 10.402 -23.217 1.00 70.62 102 GLY A O 1
ATOM 838 N N . ARG A 1 103 ? -10.057 12.573 -23.006 1.00 74.06 103 ARG A N 1
ATOM 839 C CA . ARG A 1 103 ? -10.940 12.595 -24.189 1.00 74.06 103 ARG A CA 1
ATOM 840 C C . ARG A 1 103 ? -10.184 12.357 -25.492 1.00 74.06 103 ARG A C 1
ATOM 842 O O . ARG A 1 103 ? -10.740 11.767 -26.419 1.00 74.06 103 ARG A O 1
ATOM 849 N N . GLU A 1 104 ? -8.959 12.854 -25.616 1.00 76.81 104 GLU A N 1
ATOM 850 C CA . GLU A 1 104 ? -8.128 12.606 -26.794 1.00 76.81 104 GLU A CA 1
ATOM 851 C C . GLU A 1 104 ? -7.792 11.118 -26.929 1.00 76.81 104 GLU A C 1
ATOM 853 O O . GLU A 1 104 ? -8.008 10.537 -27.998 1.00 76.81 104 GLU A O 1
ATOM 858 N N . LEU A 1 105 ? -7.419 10.484 -25.816 1.00 75.75 105 LEU A N 1
ATOM 859 C CA . LEU A 1 105 ? -7.176 9.048 -25.743 1.00 75.75 105 LEU A CA 1
ATOM 860 C C . LEU A 1 105 ? -8.431 8.235 -26.107 1.00 75.75 105 LEU A C 1
ATOM 862 O O . LEU A 1 105 ? -8.367 7.336 -26.947 1.00 75.75 105 LEU A O 1
ATOM 866 N N . GLU A 1 106 ? -9.603 8.587 -25.568 1.00 71.56 106 GLU A N 1
ATOM 867 C CA . GLU A 1 106 ? -10.876 7.938 -25.923 1.00 71.56 106 GLU A CA 1
ATOM 868 C C . GLU A 1 106 ? -11.190 8.043 -27.423 1.00 71.56 106 GLU A C 1
ATOM 870 O O . GLU A 1 106 ? -11.614 7.069 -28.058 1.00 71.56 106 GLU A O 1
ATOM 875 N N . ARG A 1 107 ? -10.964 9.219 -28.029 1.00 83.38 107 ARG A N 1
ATOM 876 C CA . ARG A 1 107 ? -11.143 9.414 -29.478 1.00 83.38 107 ARG A CA 1
ATOM 877 C C . ARG A 1 107 ? -10.170 8.546 -30.269 1.00 83.38 107 ARG A C 1
ATOM 879 O O . ARG A 1 107 ? -10.553 8.025 -31.319 1.00 83.38 107 ARG A O 1
ATOM 886 N N . GLU A 1 108 ? -8.932 8.398 -29.809 1.00 83.31 108 GLU A N 1
ATOM 887 C CA . GLU A 1 108 ? -7.929 7.561 -30.463 1.00 83.31 108 GLU A CA 1
ATOM 888 C C . GLU A 1 108 ? -8.307 6.074 -30.397 1.00 83.31 108 GLU A C 1
ATOM 890 O O . GLU A 1 108 ? -8.309 5.391 -31.427 1.00 83.31 108 GLU A O 1
ATOM 895 N N . ILE A 1 109 ? -8.747 5.596 -29.230 1.00 75.75 109 ILE A N 1
ATOM 896 C CA . ILE A 1 109 ? -9.263 4.235 -29.031 1.00 75.75 109 ILE A CA 1
ATOM 897 C C . ILE A 1 109 ? -10.471 3.985 -29.947 1.00 75.75 109 ILE A C 1
ATOM 899 O O . ILE A 1 109 ? -10.510 2.991 -30.681 1.00 75.75 109 ILE A O 1
ATOM 903 N N . ALA A 1 110 ? -11.428 4.917 -29.996 1.00 78.56 110 ALA A N 1
ATOM 904 C CA . ALA A 1 110 ? -12.602 4.810 -30.860 1.00 78.56 110 ALA A CA 1
ATOM 905 C C . ALA A 1 110 ? -12.237 4.786 -32.359 1.00 78.56 110 ALA A C 1
ATOM 907 O O . ALA A 1 110 ? -12.863 4.064 -33.146 1.00 78.56 110 ALA A O 1
ATOM 908 N N . LYS A 1 111 ? -11.210 5.541 -32.778 1.00 83.25 111 LYS A N 1
ATOM 909 C CA . LYS A 1 111 ? -10.680 5.512 -34.154 1.00 83.25 111 LYS A CA 1
ATOM 910 C C . LYS A 1 111 ? -10.000 4.174 -34.470 1.00 83.25 111 LYS A C 1
ATOM 912 O O . LYS A 1 111 ? -10.266 3.607 -35.535 1.00 83.25 111 LYS A O 1
ATOM 917 N N . LYS A 1 112 ? -9.181 3.636 -33.556 1.00 78.88 112 LYS A N 1
ATOM 918 C CA . LYS A 1 112 ? -8.515 2.326 -33.707 1.00 78.88 112 LYS A CA 1
ATOM 919 C C . LYS A 1 112 ? -9.535 1.182 -33.802 1.00 78.88 112 LYS A C 1
ATOM 921 O O . LYS A 1 112 ? -9.427 0.339 -34.694 1.00 78.88 112 LYS A O 1
ATOM 926 N N . GLY A 1 113 ? -10.593 1.211 -32.988 1.00 72.19 113 GLY A N 1
ATOM 927 C CA . GLY A 1 113 ? -11.676 0.220 -33.030 1.00 72.19 113 GLY A CA 1
ATOM 928 C C . GLY A 1 113 ? -12.439 0.176 -34.364 1.00 72.19 113 GLY A C 1
ATOM 929 O O . GLY A 1 113 ? -12.781 -0.902 -34.852 1.00 72.19 113 GLY A O 1
ATOM 930 N N . LYS A 1 114 ? -12.657 1.330 -35.013 1.00 72.69 114 LYS A N 1
ATOM 931 C CA . LYS A 1 114 ? -13.339 1.397 -36.322 1.00 72.69 114 LYS A CA 1
ATOM 932 C C . LYS A 1 114 ? -12.491 0.863 -37.480 1.00 72.69 114 LYS A C 1
ATOM 934 O O . LYS A 1 114 ? -13.050 0.284 -38.409 1.00 72.69 114 LYS A O 1
ATOM 939 N N . ARG A 1 115 ? -11.160 1.017 -37.431 1.00 65.81 115 ARG A N 1
ATOM 940 C CA . ARG A 1 115 ? -10.253 0.479 -38.465 1.00 65.81 115 ARG A CA 1
ATOM 941 C C . ARG A 1 115 ? -10.210 -1.050 -38.453 1.00 65.81 115 ARG A C 1
ATOM 943 O O . ARG A 1 115 ? -10.234 -1.657 -39.517 1.00 65.81 115 ARG A O 1
ATOM 950 N N . LYS A 1 116 ? -10.250 -1.674 -37.270 1.00 60.50 116 LYS A N 1
ATOM 951 C CA . LYS A 1 116 ? -10.170 -3.139 -37.136 1.00 60.50 116 LYS A CA 1
ATOM 952 C C . LYS A 1 116 ? -11.417 -3.873 -37.651 1.00 60.50 116 LYS A C 1
ATOM 954 O O . LYS A 1 116 ? -11.303 -5.000 -38.114 1.00 60.50 116 LYS A O 1
ATOM 959 N N . ARG A 1 117 ? -12.596 -3.235 -37.630 1.00 58.75 117 ARG A N 1
ATOM 960 C CA . ARG A 1 117 ? -13.833 -3.822 -38.184 1.00 58.75 117 ARG A CA 1
ATOM 961 C C . ARG A 1 117 ? -13.901 -3.796 -39.712 1.00 58.75 117 ARG A C 1
ATOM 963 O O . ARG A 1 117 ? -14.484 -4.696 -40.288 1.00 58.75 117 ARG A O 1
ATOM 970 N N . ARG A 1 118 ? -13.267 -2.827 -40.382 1.00 58.44 118 ARG A N 1
ATOM 971 C CA . ARG A 1 118 ? -13.297 -2.748 -41.855 1.00 58.44 118 ARG A CA 1
ATOM 972 C C . ARG A 1 118 ? -12.413 -3.775 -42.565 1.00 58.44 118 ARG A C 1
ATOM 974 O O . ARG A 1 118 ? -12.642 -4.021 -43.737 1.00 58.44 118 ARG A O 1
ATOM 981 N N . HIS A 1 119 ? -11.437 -4.370 -41.879 1.00 56.16 119 HIS A N 1
ATOM 982 C CA . HIS A 1 119 ? -10.519 -5.333 -42.499 1.00 56.16 119 HIS A CA 1
ATOM 983 C C . HIS A 1 119 ? -11.013 -6.791 -42.425 1.00 56.16 119 HIS A C 1
ATOM 985 O O . HIS A 1 119 ? -10.374 -7.673 -42.985 1.00 56.16 119 HIS A O 1
ATOM 991 N N . ARG A 1 120 ? -12.119 -7.074 -41.720 1.00 55.81 120 ARG A N 1
ATOM 992 C CA . ARG A 1 120 ? -12.587 -8.456 -41.505 1.00 55.81 120 ARG A CA 1
ATOM 993 C C . ARG A 1 120 ? -13.768 -8.878 -42.383 1.00 55.81 120 ARG A C 1
ATOM 995 O O . ARG A 1 120 ? -14.039 -10.066 -42.455 1.00 55.81 120 ARG A O 1
ATOM 1002 N N . ASP A 1 121 ? -14.407 -7.938 -43.077 1.00 56.38 121 ASP A N 1
ATOM 1003 C CA . ASP A 1 121 ? -15.598 -8.204 -43.900 1.00 56.38 121 ASP A CA 1
ATOM 1004 C C . ASP A 1 121 ? -15.303 -8.161 -45.416 1.00 56.38 121 ASP A C 1
ATOM 1006 O O 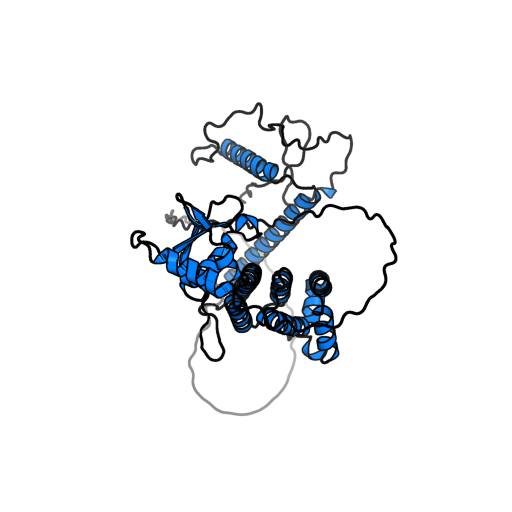. ASP A 1 121 ? -16.220 -8.002 -46.216 1.00 56.38 121 ASP A O 1
ATOM 1010 N N . GLY A 1 122 ? -14.032 -8.244 -45.828 1.00 55.97 122 GLY A N 1
ATOM 1011 C CA . GLY A 1 122 ? -13.627 -8.014 -47.221 1.00 55.97 122 GLY A CA 1
ATOM 1012 C C . GLY A 1 122 ? -12.526 -8.927 -47.745 1.00 55.97 122 GLY A C 1
ATOM 1013 O O . GLY A 1 122 ? -11.748 -8.468 -48.571 1.00 55.97 122 GLY A O 1
ATOM 1014 N N . ASP A 1 123 ? -12.429 -10.163 -47.253 1.00 50.78 123 ASP A N 1
ATOM 1015 C CA . ASP A 1 123 ? -11.577 -11.182 -47.876 1.00 50.78 123 ASP A CA 1
ATOM 1016 C C . ASP A 1 123 ? -12.184 -12.564 -47.616 1.00 50.78 123 ASP A C 1
ATOM 1018 O O . ASP A 1 123 ? -12.045 -13.154 -46.543 1.00 50.78 123 ASP A O 1
ATOM 1022 N N . GLY A 1 124 ? -13.016 -12.991 -48.557 1.00 56.41 124 GLY A N 1
ATOM 1023 C CA . GLY A 1 124 ? -13.849 -14.179 -48.459 1.00 56.41 124 GLY A CA 1
ATOM 1024 C C . GLY A 1 124 ? -14.267 -14.625 -49.846 1.00 56.41 124 GLY A C 1
ATOM 1025 O O . GLY A 1 124 ? -15.455 -14.641 -50.137 1.00 56.41 124 GLY A O 1
ATOM 1026 N N . ASP A 1 125 ? -13.277 -14.895 -50.690 1.00 52.97 125 ASP A N 1
ATOM 1027 C CA . ASP A 1 125 ? -13.367 -15.842 -51.798 1.00 52.97 125 ASP A CA 1
ATOM 1028 C C . ASP A 1 125 ? -11.935 -16.127 -52.254 1.00 52.97 125 ASP A C 1
ATOM 1030 O O . ASP A 1 125 ? -11.333 -15.325 -52.958 1.00 52.97 125 ASP A O 1
ATOM 1034 N N . ASP A 1 126 ? -11.368 -17.234 -51.781 1.00 47.44 126 ASP A N 1
ATOM 1035 C CA . ASP A 1 126 ? -10.374 -17.961 -52.564 1.00 47.44 126 ASP A CA 1
ATOM 1036 C C . ASP A 1 126 ? -10.438 -19.446 -52.197 1.00 47.44 126 ASP A C 1
ATOM 1038 O O . ASP A 1 126 ? -10.316 -19.864 -51.038 1.00 47.44 126 ASP A O 1
ATOM 1042 N N . ASP A 1 127 ? -10.717 -20.212 -53.244 1.00 42.91 127 ASP A N 1
ATOM 1043 C CA . ASP A 1 127 ? -10.950 -21.641 -53.304 1.00 42.91 127 ASP A CA 1
ATOM 1044 C C . ASP A 1 127 ? -9.807 -22.467 -52.696 1.00 42.91 127 ASP A C 1
ATOM 1046 O O . ASP A 1 127 ? -8.630 -22.333 -53.039 1.00 42.91 127 ASP A O 1
ATOM 1050 N N . VAL A 1 128 ? -10.173 -23.420 -51.838 1.00 42.62 128 VAL A N 1
ATOM 1051 C CA . VAL A 1 128 ? -9.277 -24.495 -51.401 1.00 42.62 128 VAL A CA 1
ATOM 1052 C C . VAL A 1 128 ? -9.357 -25.626 -52.427 1.00 42.62 128 VAL A C 1
ATOM 1054 O O . VAL A 1 128 ? -10.184 -26.531 -52.309 1.00 42.62 128 VAL A O 1
ATOM 1057 N N . GLU A 1 129 ? -8.486 -25.587 -53.438 1.00 43.22 129 GLU A N 1
ATOM 1058 C CA . GLU A 1 129 ? -8.282 -26.708 -54.359 1.00 43.22 129 GLU A CA 1
ATOM 1059 C C . GLU A 1 129 ? -7.280 -27.718 -53.768 1.00 43.22 129 GLU A C 1
ATOM 1061 O O . GLU A 1 129 ? -6.101 -27.446 -53.530 1.00 43.22 129 GLU A O 1
ATOM 1066 N N . ILE A 1 130 ? -7.791 -28.918 -53.506 1.00 43.72 130 ILE A N 1
ATOM 1067 C CA . ILE A 1 130 ? -7.069 -30.105 -53.048 1.00 43.72 130 ILE A CA 1
ATOM 1068 C C . ILE A 1 130 ? -6.421 -30.778 -54.264 1.00 43.72 130 ILE A C 1
ATOM 1070 O O . ILE A 1 130 ? -7.144 -31.455 -54.987 1.00 43.72 130 ILE A O 1
ATOM 1074 N N . ILE A 1 131 ? -5.091 -30.718 -54.457 1.00 39.09 131 ILE A N 1
ATOM 1075 C CA . ILE A 1 131 ? -4.369 -31.715 -55.282 1.00 39.09 131 ILE A CA 1
ATOM 1076 C C . ILE A 1 131 ? -2.991 -32.090 -54.707 1.00 39.09 131 ILE A C 1
ATOM 1078 O O . ILE A 1 131 ? -2.167 -31.278 -54.296 1.00 39.09 131 ILE A O 1
ATOM 1082 N N . ALA A 1 132 ? -2.781 -33.401 -54.726 1.00 38.25 132 ALA A N 1
ATOM 1083 C CA . ALA A 1 132 ? -1.638 -34.195 -54.325 1.00 38.25 132 ALA A CA 1
ATOM 1084 C C . ALA A 1 132 ? -0.409 -34.110 -55.271 1.00 38.25 132 ALA A C 1
ATOM 1086 O O . ALA A 1 132 ? -0.549 -34.050 -56.484 1.00 38.25 132 ALA A O 1
ATOM 1087 N N . VAL A 1 133 ? 0.786 -34.290 -54.684 1.0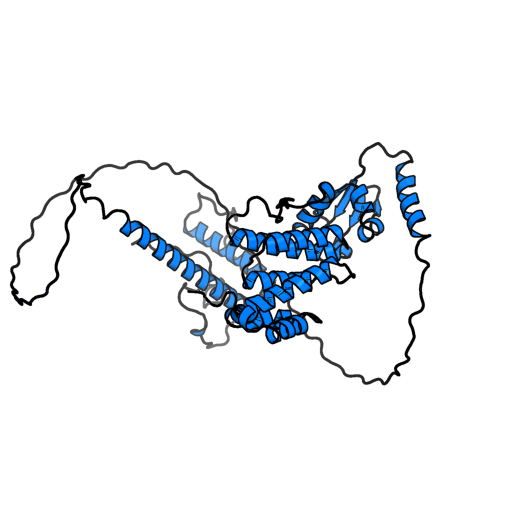0 39.19 133 VAL A N 1
ATOM 1088 C CA . VAL A 1 133 ? 1.940 -35.075 -55.199 1.00 39.19 133 VAL A CA 1
ATOM 1089 C C . VAL A 1 133 ? 2.547 -34.674 -56.566 1.00 39.19 133 VAL A C 1
ATOM 1091 O O . VAL A 1 133 ? 2.023 -35.046 -57.607 1.00 39.19 133 VAL A O 1
ATOM 1094 N N . ARG A 1 134 ? 3.795 -34.156 -56.573 1.00 36.62 134 ARG A N 1
ATOM 1095 C CA . ARG A 1 134 ? 4.992 -34.838 -57.149 1.00 36.62 134 ARG A CA 1
ATOM 1096 C C . ARG A 1 134 ? 6.284 -34.003 -57.128 1.00 36.62 134 ARG A C 1
ATOM 1098 O O . ARG A 1 134 ? 6.302 -32.804 -57.360 1.00 36.62 134 ARG A O 1
ATOM 1105 N N . ARG A 1 135 ? 7.375 -34.745 -56.900 1.00 37.44 135 ARG A N 1
ATOM 1106 C CA . ARG A 1 135 ? 8.806 -34.434 -57.079 1.00 37.44 135 ARG A CA 1
ATOM 1107 C C . ARG A 1 135 ? 9.146 -33.837 -58.451 1.00 37.44 135 ARG A C 1
ATOM 1109 O O . ARG A 1 135 ? 8.690 -34.399 -59.441 1.00 37.44 135 ARG A O 1
ATOM 1116 N N . SER A 1 136 ? 10.076 -32.875 -58.480 1.00 38.28 136 SER A N 1
ATOM 1117 C CA . SER A 1 136 ? 11.296 -32.750 -59.335 1.00 38.28 136 SER A CA 1
ATOM 1118 C C . SER A 1 136 ? 11.730 -31.269 -59.379 1.00 38.28 136 SER A C 1
ATOM 1120 O O . SER A 1 136 ? 10.932 -30.396 -59.673 1.00 38.28 136 SER A O 1
ATOM 1122 N N . THR A 1 137 ? 12.845 -30.902 -58.738 1.00 37.66 137 THR A N 1
ATOM 1123 C CA . THR A 1 137 ? 14.178 -30.632 -59.327 1.00 37.66 137 THR A CA 1
ATOM 1124 C C . THR A 1 137 ? 14.224 -29.683 -60.531 1.00 37.66 137 THR A C 1
ATOM 1126 O O . THR A 1 137 ? 13.725 -30.009 -61.601 1.00 37.66 137 THR A O 1
ATOM 1129 N N . ASN A 1 138 ? 15.055 -28.653 -60.339 1.00 37.06 138 ASN A N 1
ATOM 1130 C CA . ASN A 1 138 ? 15.933 -27.960 -61.287 1.00 37.06 138 ASN A CA 1
ATOM 1131 C C . ASN A 1 138 ? 15.550 -26.604 -61.906 1.00 37.06 138 ASN A C 1
ATOM 1133 O O . ASN A 1 138 ? 14.514 -26.404 -62.526 1.00 37.06 138 ASN A O 1
ATOM 1137 N N . SER A 1 139 ? 16.589 -25.761 -61.824 1.00 39.44 139 SER A N 1
ATOM 1138 C CA . SER A 1 139 ? 17.063 -24.725 -62.747 1.00 39.44 139 SER A CA 1
ATOM 1139 C C . SER A 1 139 ? 16.294 -23.408 -62.867 1.00 39.44 139 SER A C 1
ATOM 1141 O O . SER A 1 139 ? 15.363 -23.258 -63.645 1.00 39.44 139 SER A O 1
ATOM 1143 N N . SER A 1 140 ? 16.826 -22.414 -62.147 1.00 36.56 140 SER A N 1
ATOM 1144 C CA . SER A 1 140 ? 17.387 -21.165 -62.693 1.00 36.56 140 SER A CA 1
ATOM 1145 C C . SER A 1 140 ? 17.056 -20.806 -64.150 1.00 36.56 140 SER A C 1
ATOM 1147 O O . SER A 1 140 ? 17.494 -21.502 -65.066 1.00 36.56 140 SER A O 1
ATOM 1149 N N . SER A 1 141 ? 16.518 -19.606 -64.379 1.00 34.88 141 SER A N 1
ATOM 1150 C CA . SER A 1 141 ? 17.289 -18.439 -64.859 1.00 34.88 141 SER A CA 1
ATOM 1151 C C . SER A 1 141 ? 16.370 -17.318 -65.354 1.00 34.88 141 SER A C 1
ATOM 1153 O O . SER A 1 141 ? 15.371 -17.559 -66.018 1.00 34.88 141 SER A O 1
ATOM 1155 N N . ALA A 1 142 ? 16.780 -16.096 -65.012 1.00 33.06 142 ALA A N 1
ATOM 1156 C CA . ALA A 1 142 ? 16.620 -14.811 -65.695 1.00 33.06 142 ALA A CA 1
ATOM 1157 C C . ALA A 1 142 ? 15.786 -14.730 -66.993 1.00 33.06 142 ALA A C 1
ATOM 1159 O O . ALA A 1 142 ? 16.034 -15.467 -67.939 1.00 33.06 142 ALA A O 1
ATOM 1160 N N . SER A 1 143 ? 14.985 -13.661 -67.124 1.00 34.81 143 SER A N 1
ATOM 1161 C CA . SER A 1 143 ? 15.259 -12.572 -68.089 1.00 34.81 143 SER A CA 1
ATOM 1162 C C . SER A 1 143 ? 14.041 -11.675 -68.383 1.00 34.81 143 SER A C 1
ATOM 1164 O O . SER A 1 143 ? 12.936 -12.134 -68.634 1.00 34.81 143 SER A O 1
ATOM 1166 N N . SER A 1 144 ? 14.352 -10.377 -68.474 1.00 36.16 144 SER A N 1
ATOM 1167 C CA . SER A 1 144 ? 13.795 -9.343 -69.367 1.00 36.16 144 SER A CA 1
ATOM 1168 C C . SER A 1 144 ? 12.339 -8.873 -69.253 1.00 36.16 144 SER A C 1
ATOM 1170 O O . SER A 1 144 ? 11.405 -9.485 -69.755 1.00 36.16 144 SER A O 1
ATOM 1172 N N . ARG A 1 145 ? 12.230 -7.621 -68.781 1.00 41.25 145 ARG A N 1
ATOM 1173 C CA . ARG A 1 145 ? 11.692 -6.447 -69.505 1.00 41.25 145 ARG A CA 1
ATOM 1174 C C . ARG A 1 145 ? 10.671 -6.739 -70.621 1.00 41.25 145 ARG A C 1
ATOM 1176 O O . ARG A 1 145 ? 11.073 -7.107 -71.717 1.00 41.25 145 ARG A O 1
ATOM 1183 N N . HIS A 1 146 ? 9.441 -6.242 -70.457 1.00 39.50 146 HIS A N 1
ATOM 1184 C CA . HIS A 1 146 ? 8.863 -5.386 -71.497 1.00 39.50 146 HIS A CA 1
ATOM 1185 C C . HIS A 1 146 ? 7.836 -4.370 -70.979 1.00 39.50 146 HIS A C 1
ATOM 1187 O O . HIS A 1 146 ? 6.830 -4.666 -70.351 1.00 39.50 146 HIS A O 1
ATOM 1193 N N . LYS A 1 147 ? 8.160 -3.128 -71.319 1.00 43.81 147 LYS A N 1
ATOM 1194 C CA . LYS A 1 147 ? 7.411 -1.875 -71.295 1.00 43.81 147 LYS A CA 1
ATOM 1195 C C . LYS A 1 147 ? 6.181 -1.955 -72.211 1.00 43.81 147 LYS A C 1
ATOM 1197 O O . LYS A 1 147 ? 6.366 -2.290 -73.378 1.00 43.81 147 LYS A O 1
ATOM 1202 N N . LYS A 1 148 ? 4.999 -1.511 -71.763 1.00 43.16 148 LYS A N 1
ATOM 1203 C CA . LYS A 1 148 ? 4.004 -0.859 -72.639 1.00 43.16 148 LYS A CA 1
ATOM 1204 C C . LYS A 1 148 ? 3.028 0.024 -71.851 1.00 43.16 148 LYS A C 1
ATOM 1206 O O . LYS A 1 148 ? 2.301 -0.430 -70.980 1.00 43.16 148 LYS A O 1
ATOM 1211 N N . ARG A 1 149 ? 3.076 1.314 -72.194 1.00 41.12 149 ARG A N 1
ATOM 1212 C CA . ARG A 1 149 ? 2.067 2.342 -71.920 1.00 41.12 149 ARG A CA 1
ATOM 1213 C C . ARG A 1 149 ? 0.848 2.060 -72.800 1.00 41.12 149 ARG A C 1
ATOM 1215 O O . ARG A 1 149 ? 1.048 1.777 -73.979 1.00 41.12 149 ARG A O 1
ATOM 1222 N N . SER A 1 150 ? -0.350 2.323 -72.297 1.00 37.72 150 SER A N 1
ATOM 1223 C CA . SER A 1 150 ? -1.411 2.934 -73.104 1.00 37.72 150 SER A CA 1
ATOM 1224 C C . SER A 1 150 ? -2.491 3.521 -72.206 1.00 37.72 150 SER A C 1
ATOM 1226 O O . SER A 1 150 ? -3.133 2.834 -71.422 1.00 37.72 150 SER A O 1
ATOM 1228 N N . SER A 1 151 ? -2.605 4.833 -72.335 1.00 39.38 151 SER A N 1
ATOM 1229 C CA . SER A 1 151 ? -3.669 5.722 -71.901 1.00 39.38 151 SER A CA 1
ATOM 1230 C C . SER A 1 151 ? -4.898 5.627 -72.815 1.00 39.38 151 SER A C 1
ATOM 1232 O O . SER A 1 151 ? -4.830 5.008 -73.875 1.00 39.38 151 SER A O 1
ATOM 1234 N N . SER A 1 152 ? -5.926 6.408 -72.459 1.00 36.59 152 SER A N 1
ATOM 1235 C CA . SER A 1 152 ? -7.250 6.598 -73.083 1.00 36.59 152 SER A CA 1
ATOM 1236 C C . SER A 1 152 ? -8.266 5.544 -72.647 1.00 36.59 152 SER A C 1
ATOM 1238 O O . SER A 1 152 ? -7.964 4.363 -72.638 1.00 36.59 152 SER A O 1
ATOM 1240 N N . GLY A 1 153 ? -9.471 5.884 -72.213 1.00 31.17 153 GLY A N 1
ATOM 1241 C CA . GLY A 1 153 ? -10.214 7.140 -72.232 1.00 31.17 153 GLY A CA 1
ATOM 1242 C C . GLY A 1 153 ? -11.693 6.767 -72.365 1.00 31.17 153 GLY A C 1
ATOM 1243 O O . GLY A 1 153 ? -11.997 5.685 -72.855 1.00 31.17 153 GLY A O 1
ATOM 1244 N N . GLY A 1 154 ? -12.603 7.654 -71.970 1.00 31.11 154 GLY A N 1
ATOM 1245 C CA . GLY A 1 154 ? -13.991 7.569 -72.432 1.00 31.11 154 GLY A CA 1
ATOM 1246 C C . GLY A 1 154 ? -15.047 7.456 -71.341 1.00 31.11 154 GLY A C 1
ATOM 1247 O O . GLY A 1 154 ? -15.313 6.391 -70.806 1.00 31.11 154 GLY A O 1
ATOM 1248 N N . SER A 1 155 ? -15.634 8.620 -71.093 1.00 37.72 155 SER A N 1
ATOM 1249 C CA . SER A 1 155 ? -16.913 8.988 -70.493 1.00 37.72 155 SER A CA 1
ATOM 1250 C C . SER A 1 155 ? -18.129 8.073 -70.719 1.00 37.72 155 SER A C 1
ATOM 1252 O O . SER A 1 155 ? -18.145 7.261 -71.636 1.00 37.72 155 SER A O 1
ATOM 1254 N N . GLN A 1 156 ? -19.205 8.453 -70.003 1.00 35.38 156 GLN A N 1
ATOM 1255 C CA . GLN A 1 156 ? -20.642 8.119 -70.136 1.00 35.38 156 GLN A CA 1
ATOM 1256 C C . GLN A 1 156 ? -21.122 7.099 -69.093 1.00 35.38 156 GLN A C 1
ATOM 1258 O O . GLN A 1 156 ? -20.413 6.162 -68.772 1.00 35.38 156 GLN A O 1
ATOM 1263 N N . SER A 1 157 ? -22.304 7.193 -68.492 1.00 34.03 157 SER A N 1
ATOM 1264 C CA . SER A 1 157 ? -23.361 8.206 -68.429 1.00 34.03 157 SER A CA 1
ATOM 1265 C C . SER A 1 157 ? -24.314 7.765 -67.313 1.00 34.03 157 SER A C 1
ATOM 1267 O O . SER A 1 157 ? -24.375 6.587 -66.970 1.00 34.03 157 SER A O 1
ATOM 1269 N N . ALA A 1 158 ? -25.076 8.708 -66.771 1.00 35.53 158 ALA A N 1
ATOM 1270 C CA . ALA A 1 158 ? -26.132 8.470 -65.798 1.00 35.53 158 ALA A CA 1
ATOM 1271 C C . ALA A 1 158 ? -27.200 7.476 -66.290 1.00 35.53 158 ALA A C 1
ATOM 1273 O O . ALA A 1 158 ? -27.680 7.605 -67.412 1.00 35.53 158 ALA A O 1
ATOM 1274 N N . THR A 1 159 ? -27.673 6.610 -65.391 1.00 34.09 159 THR A N 1
ATOM 1275 C CA . THR A 1 159 ? -29.048 6.090 -65.418 1.00 34.09 159 THR A CA 1
ATOM 1276 C C . THR A 1 159 ? -29.577 5.899 -64.000 1.00 34.09 159 THR A C 1
ATOM 1278 O O . THR A 1 159 ? -29.025 5.165 -63.186 1.00 34.09 159 THR A O 1
ATOM 1281 N N . SER A 1 160 ? -30.670 6.618 -63.763 1.00 32.97 160 SER A N 1
ATOM 1282 C CA . SER A 1 160 ? -31.704 6.427 -62.753 1.00 32.97 160 SER A CA 1
ATOM 1283 C C . SER A 1 160 ? -32.057 4.954 -62.511 1.00 32.97 160 SER A C 1
ATOM 1285 O O . SER A 1 160 ? -32.232 4.193 -63.461 1.00 32.97 160 SER A O 1
ATOM 1287 N N . GLY A 1 161 ? -32.235 4.589 -61.241 1.00 31.19 161 GLY A N 1
ATOM 1288 C CA . GLY A 1 161 ? -32.821 3.324 -60.805 1.00 31.19 161 GLY A CA 1
ATOM 1289 C C . GLY A 1 161 ? -33.418 3.485 -59.409 1.00 31.19 161 GLY A C 1
ATOM 1290 O O . GLY A 1 161 ? -32.704 3.772 -58.453 1.00 31.19 161 GLY A O 1
ATOM 1291 N N . GLN A 1 162 ? -34.741 3.380 -59.331 1.00 30.09 162 GLN A N 1
ATOM 1292 C CA . GLN A 1 162 ? -35.571 3.529 -58.137 1.00 30.09 162 GLN A CA 1
ATOM 1293 C C . GLN A 1 162 ? -35.272 2.508 -57.022 1.00 30.09 162 GLN A C 1
ATOM 1295 O O . GLN A 1 162 ? -34.760 1.418 -57.255 1.00 30.09 162 GLN A O 1
ATOM 1300 N N . LEU A 1 163 ? -35.683 2.924 -55.819 1.00 30.56 163 LEU A N 1
ATOM 1301 C CA . LEU A 1 163 ? -35.815 2.226 -54.531 1.00 30.56 163 LEU A CA 1
ATOM 1302 C C . LEU A 1 163 ? -36.238 0.743 -54.613 1.00 30.56 163 LEU A C 1
ATOM 1304 O O . LEU A 1 163 ? -36.988 0.350 -55.505 1.00 30.56 163 LEU A O 1
ATOM 1308 N N . PRO A 1 164 ? -35.922 -0.029 -53.557 1.00 34.34 164 PRO A N 1
ATOM 1309 C CA . PRO A 1 164 ? -37.004 -0.319 -52.616 1.00 34.34 164 PRO A CA 1
ATOM 1310 C C . PRO A 1 164 ? -36.615 -0.113 -51.144 1.00 34.34 164 PRO A C 1
ATOM 1312 O O . PRO A 1 164 ? -35.529 -0.458 -50.683 1.00 34.34 164 PRO A O 1
ATOM 1315 N N . THR A 1 165 ? -37.563 0.439 -50.394 1.00 39.06 165 THR A N 1
ATOM 1316 C CA . THR A 1 165 ? -37.651 0.379 -48.933 1.00 39.06 165 THR A CA 1
ATOM 1317 C C . THR A 1 165 ? -37.802 -1.064 -48.444 1.00 39.06 165 THR A C 1
ATOM 1319 O O . THR A 1 165 ? -38.507 -1.860 -49.064 1.00 39.06 165 THR A O 1
ATOM 1322 N N . PRO A 1 166 ? -37.244 -1.372 -47.261 1.00 33.31 166 PRO A N 1
ATOM 1323 C CA . PRO A 1 166 ? -37.999 -2.180 -46.307 1.00 33.31 166 PRO A CA 1
ATOM 1324 C C . PRO A 1 166 ? -37.899 -1.661 -44.860 1.00 33.31 166 PRO A C 1
ATOM 1326 O O . PRO A 1 166 ? -36.815 -1.499 -44.314 1.00 33.31 166 PRO A O 1
ATOM 1329 N N . GLY A 1 167 ? -39.075 -1.433 -44.264 1.00 28.91 167 GLY A N 1
ATOM 1330 C CA . GLY A 1 167 ? -39.525 -2.049 -43.004 1.00 28.91 167 GLY A CA 1
ATOM 1331 C C . GLY A 1 167 ? -38.777 -1.777 -41.683 1.00 28.91 167 GLY A C 1
ATOM 1332 O O . GLY A 1 167 ? -37.586 -2.050 -41.578 1.00 28.91 167 GLY A O 1
ATOM 1333 N N . PRO A 1 168 ? -39.482 -1.363 -40.609 1.00 28.42 168 PRO A N 1
ATOM 1334 C CA . PRO A 1 168 ? -38.901 -1.204 -39.281 1.00 28.42 168 PRO A CA 1
ATOM 1335 C C . PRO A 1 168 ? -38.827 -2.554 -38.548 1.00 28.42 168 PRO A C 1
ATOM 1337 O O . PRO A 1 168 ? -39.842 -3.219 -38.349 1.00 28.42 168 PRO A O 1
ATOM 1340 N N . THR A 1 169 ? -37.639 -2.942 -38.083 1.00 30.64 169 THR A N 1
ATOM 1341 C CA . THR A 1 169 ? -37.472 -4.035 -37.108 1.00 30.64 169 THR A CA 1
ATOM 1342 C C . THR A 1 169 ? -37.214 -3.476 -35.705 1.00 30.64 169 THR A C 1
ATOM 1344 O O . THR A 1 169 ? -36.324 -2.637 -35.544 1.00 30.64 169 THR A O 1
ATOM 1347 N N . PRO A 1 170 ? -37.935 -3.944 -34.670 1.00 30.12 170 PRO A N 1
ATOM 1348 C CA . PRO A 1 170 ? -37.768 -3.481 -33.299 1.00 30.12 170 PRO A CA 1
ATOM 1349 C C . PRO A 1 170 ? -36.571 -4.182 -32.644 1.00 30.12 170 PRO A C 1
ATOM 1351 O O . PRO A 1 170 ? -36.587 -5.396 -32.437 1.00 30.12 170 PRO A O 1
ATOM 1354 N N . ILE A 1 171 ? -35.533 -3.426 -32.277 1.00 31.58 171 ILE A N 1
ATOM 1355 C CA . ILE A 1 171 ? -34.420 -3.949 -31.473 1.00 31.58 171 ILE A CA 1
ATOM 1356 C C . ILE A 1 171 ? -34.683 -3.618 -30.004 1.00 31.58 171 ILE A C 1
ATOM 1358 O O . ILE A 1 171 ? -34.714 -2.460 -29.592 1.00 31.58 171 ILE A O 1
ATOM 1362 N N . LYS A 1 172 ? -34.885 -4.682 -29.223 1.00 31.00 172 LYS A N 1
ATOM 1363 C CA . LYS A 1 172 ? -35.036 -4.675 -27.768 1.00 31.00 172 LYS A CA 1
ATOM 1364 C C . LYS A 1 172 ? -33.804 -4.050 -27.102 1.00 31.00 172 LYS A C 1
ATOM 1366 O O . LYS A 1 172 ? -32.700 -4.579 -27.208 1.00 31.00 172 LYS A O 1
ATOM 1371 N N . LEU A 1 173 ? -34.028 -2.964 -26.365 1.00 29.33 173 LEU A N 1
ATOM 1372 C CA . LEU A 1 173 ? -33.118 -2.431 -25.352 1.00 29.33 173 LEU A CA 1
ATOM 1373 C C . LEU A 1 173 ? -32.898 -3.490 -24.265 1.00 29.33 173 LEU A C 1
ATOM 1375 O O . LEU A 1 173 ? -33.834 -3.860 -23.558 1.00 29.33 173 LEU A O 1
ATOM 1379 N N . LYS A 1 174 ? -31.658 -3.961 -24.113 1.00 29.38 174 LYS A N 1
ATOM 1380 C CA . LYS A 1 174 ? -31.210 -4.641 -22.897 1.00 29.38 174 LYS A CA 1
ATOM 1381 C C . LYS A 1 174 ? -30.332 -3.657 -22.132 1.00 29.38 174 LYS A C 1
ATOM 1383 O O . LYS A 1 174 ? -29.216 -3.353 -22.542 1.00 29.38 174 LYS A O 1
ATOM 1388 N N . VAL A 1 175 ? -30.910 -3.111 -21.068 1.00 31.36 175 VAL A N 1
ATOM 1389 C CA . VAL A 1 175 ? -30.263 -2.245 -20.084 1.00 31.36 175 VAL A CA 1
ATOM 1390 C C . VAL A 1 175 ? -29.202 -3.073 -19.358 1.00 31.36 175 VAL A C 1
ATOM 1392 O O . VAL A 1 175 ? -29.527 -4.067 -18.715 1.00 31.36 175 VAL A O 1
ATOM 1395 N N . GLY A 1 176 ? -27.938 -2.682 -19.500 1.00 27.77 176 GLY A N 1
ATOM 1396 C CA . GLY A 1 176 ? -26.822 -3.164 -18.693 1.00 27.77 176 GLY A CA 1
ATOM 1397 C C . GLY A 1 176 ? -26.191 -1.962 -18.009 1.00 27.77 176 GLY A C 1
ATOM 1398 O O . GLY A 1 176 ? -25.481 -1.191 -18.647 1.00 27.77 176 GLY A O 1
ATOM 1399 N N . ALA A 1 177 ? -26.537 -1.768 -16.741 1.00 33.34 177 ALA A N 1
ATOM 1400 C CA . ALA A 1 177 ? -26.014 -0.712 -15.894 1.00 33.34 177 ALA A CA 1
ATOM 1401 C C . ALA A 1 177 ? -24.559 -1.013 -15.512 1.00 33.34 177 ALA A C 1
ATOM 1403 O O . ALA A 1 177 ? -24.288 -2.037 -14.892 1.00 33.34 177 ALA A O 1
ATOM 1404 N N . HIS A 1 178 ? -23.643 -0.101 -15.834 1.00 30.41 178 HIS A N 1
ATOM 1405 C CA . HIS A 1 178 ? -22.344 -0.010 -15.175 1.00 30.41 178 HIS A CA 1
ATOM 1406 C C . HIS A 1 178 ? -22.080 1.456 -14.832 1.00 30.41 178 HIS A C 1
ATOM 1408 O O . HIS A 1 178 ? -21.802 2.288 -15.692 1.00 30.41 178 HIS A O 1
ATOM 1414 N N . SER A 1 179 ? -22.250 1.756 -13.548 1.00 27.91 179 SER A N 1
ATOM 1415 C CA . SER A 1 179 ? -21.891 3.004 -12.888 1.00 27.91 179 SER A CA 1
ATOM 1416 C C . SER A 1 179 ? -20.371 3.076 -12.726 1.00 27.91 179 SER A C 1
ATOM 1418 O O . SER A 1 179 ? -19.805 2.357 -11.904 1.00 27.91 179 SER A O 1
ATOM 1420 N N . GLY A 1 180 ? -19.711 3.930 -13.507 1.00 27.34 180 GLY A N 1
ATOM 1421 C CA . GLY A 1 180 ? -18.330 4.339 -13.259 1.00 27.34 180 GLY A CA 1
ATOM 1422 C C . GLY A 1 180 ? -18.310 5.526 -12.298 1.00 27.34 180 GLY A C 1
ATOM 1423 O O . GLY A 1 180 ? -18.880 6.570 -12.605 1.00 27.34 180 GLY A O 1
ATOM 1424 N N . LEU A 1 181 ? -17.685 5.355 -11.133 1.00 33.62 181 LEU A N 1
ATOM 1425 C CA . LEU A 1 181 ? -17.371 6.440 -10.200 1.00 33.62 181 LEU A CA 1
ATOM 1426 C C . LEU A 1 181 ? -15.988 7.021 -10.551 1.00 33.62 181 LEU A C 1
ATOM 1428 O O . LEU A 1 181 ? -15.065 6.236 -10.776 1.00 33.62 181 LEU A O 1
ATOM 1432 N N . PRO A 1 182 ? -15.804 8.354 -10.582 1.00 31.41 182 PRO A N 1
ATOM 1433 C CA . PRO A 1 182 ? -14.487 8.954 -10.744 1.00 31.41 182 PRO A CA 1
ATOM 1434 C C . PRO A 1 182 ? -13.707 8.979 -9.419 1.00 31.41 182 PRO A C 1
ATOM 1436 O O . PRO A 1 182 ? -14.246 9.258 -8.348 1.00 31.41 182 PRO A O 1
ATOM 1439 N N . ILE A 1 183 ? -12.416 8.671 -9.532 1.00 30.47 183 ILE A N 1
ATOM 1440 C CA . ILE A 1 183 ? -11.416 8.604 -8.463 1.00 30.47 183 ILE A CA 1
ATOM 1441 C C . ILE A 1 183 ? -10.990 10.028 -8.071 1.00 30.47 183 ILE A C 1
ATOM 1443 O O . ILE A 1 183 ? -10.596 10.821 -8.921 1.00 30.47 183 ILE A O 1
ATOM 1447 N N . ARG A 1 184 ? -11.073 10.336 -6.771 1.00 28.52 184 ARG A N 1
ATOM 1448 C CA . ARG A 1 184 ? -10.699 11.613 -6.142 1.00 28.52 184 ARG A CA 1
ATOM 1449 C C . ARG A 1 184 ? -9.256 11.524 -5.634 1.00 28.52 184 ARG A C 1
ATOM 1451 O O . ARG A 1 184 ? -9.000 10.798 -4.676 1.00 28.52 184 ARG A O 1
ATOM 1458 N N . ILE A 1 185 ? -8.334 12.250 -6.262 1.00 29.78 185 ILE A N 1
ATOM 1459 C CA . ILE A 1 185 ? -6.968 12.464 -5.761 1.00 29.78 185 ILE A CA 1
ATOM 1460 C C . ILE A 1 185 ? -7.014 13.728 -4.893 1.00 29.78 185 ILE A C 1
ATOM 1462 O O . ILE A 1 185 ? -7.420 14.783 -5.372 1.00 29.78 185 ILE A O 1
ATOM 1466 N N . LYS A 1 186 ? -6.686 13.601 -3.603 1.00 33.28 186 LYS A N 1
ATOM 1467 C CA . LYS A 1 186 ? -6.444 14.733 -2.700 1.00 33.28 186 LYS A CA 1
ATOM 1468 C C . LYS A 1 186 ? -4.933 14.908 -2.587 1.00 33.28 186 LYS A C 1
ATOM 1470 O O . LYS A 1 186 ? -4.269 13.988 -2.115 1.00 33.28 186 LYS A O 1
ATOM 1475 N N . GLU A 1 187 ? -4.433 16.055 -3.019 1.00 34.47 187 GLU A N 1
ATOM 1476 C CA . GLU A 1 187 ? -3.116 16.570 -2.643 1.00 34.47 187 GLU A CA 1
ATOM 1477 C C . GLU A 1 187 ? -3.313 17.457 -1.406 1.00 34.47 187 GLU A C 1
ATOM 1479 O O . GLU A 1 187 ? -4.320 18.160 -1.299 1.00 34.47 187 GLU A O 1
ATOM 1484 N N . SER A 1 188 ? -2.431 17.301 -0.423 1.00 37.28 188 SER A N 1
ATOM 1485 C CA . SER A 1 188 ? -2.371 18.079 0.813 1.00 37.28 188 SER A CA 1
ATOM 1486 C C . SER A 1 188 ? -1.357 19.204 0.633 1.00 37.28 188 SER A C 1
ATOM 1488 O O . SER A 1 188 ? -0.228 18.921 0.235 1.00 37.28 188 SER A O 1
ATOM 1490 N N . ASP A 1 189 ? -1.787 20.432 0.916 1.00 33.81 189 ASP A N 1
ATOM 1491 C CA . ASP A 1 189 ? -0.946 21.619 1.057 1.00 33.81 189 ASP A CA 1
ATOM 1492 C C . ASP A 1 189 ? -0.144 21.520 2.366 1.00 33.81 189 ASP A C 1
ATOM 1494 O O . ASP A 1 189 ? -0.732 21.303 3.428 1.00 33.81 189 ASP A O 1
ATOM 1498 N N . ASP A 1 190 ? 1.179 21.654 2.264 1.00 41.19 190 ASP A N 1
ATOM 1499 C CA . ASP A 1 190 ? 2.088 21.868 3.391 1.00 41.19 190 ASP A CA 1
ATOM 1500 C C . ASP A 1 190 ? 2.300 23.381 3.548 1.00 41.19 190 ASP A C 1
ATOM 1502 O O . ASP A 1 190 ? 2.587 24.085 2.578 1.00 41.19 190 ASP A O 1
ATOM 1506 N N . GLU A 1 191 ? 2.093 23.864 4.771 1.00 41.91 191 GLU A N 1
ATOM 1507 C CA . GLU A 1 191 ? 2.272 25.253 5.185 1.00 41.91 191 GLU A CA 1
ATOM 1508 C C . GLU A 1 191 ? 3.768 25.577 5.327 1.00 41.91 191 GLU A C 1
ATOM 1510 O O . GLU A 1 191 ? 4.529 24.823 5.936 1.00 41.91 191 GLU A O 1
ATOM 1515 N N . ASP A 1 192 ? 4.169 26.713 4.755 1.00 39.53 192 ASP A N 1
ATOM 1516 C CA . ASP A 1 192 ? 5.476 27.336 4.939 1.00 39.53 192 ASP A CA 1
ATOM 1517 C C . ASP A 1 192 ? 5.624 27.810 6.401 1.00 39.53 192 ASP A C 1
ATOM 1519 O O . ASP A 1 192 ? 4.937 28.743 6.825 1.00 39.53 192 ASP A O 1
ATOM 1523 N N . GLU A 1 193 ? 6.532 27.202 7.172 1.00 45.72 193 GLU A N 1
ATOM 1524 C CA . GLU A 1 193 ? 7.022 27.773 8.433 1.00 45.72 193 GLU A CA 1
ATOM 1525 C C . GLU A 1 193 ? 8.454 28.293 8.249 1.00 45.72 193 GLU A C 1
ATOM 1527 O O . GLU A 1 193 ? 9.384 27.549 7.932 1.00 45.72 193 GLU A O 1
ATOM 1532 N N . ASP A 1 194 ? 8.585 29.607 8.441 1.00 40.97 194 ASP A N 1
ATOM 1533 C CA . ASP A 1 194 ? 9.810 30.393 8.360 1.00 40.97 194 ASP A CA 1
ATOM 1534 C C . ASP A 1 194 ? 10.890 29.932 9.354 1.00 40.97 194 ASP A C 1
ATOM 1536 O O . ASP A 1 194 ? 10.665 29.762 10.555 1.00 40.97 194 ASP A O 1
ATOM 1540 N N . GLU A 1 195 ? 12.111 29.829 8.832 1.00 38.44 195 GLU A N 1
ATOM 1541 C CA . GLU A 1 195 ? 13.351 29.594 9.562 1.00 38.44 195 GLU A CA 1
ATOM 1542 C C . GLU A 1 195 ? 13.684 30.779 10.494 1.00 38.44 195 GLU A C 1
ATOM 1544 O O . GLU A 1 195 ? 13.870 31.915 10.052 1.00 38.44 195 GLU A O 1
ATOM 1549 N N . GLN A 1 196 ? 13.849 30.511 11.794 1.00 35.72 196 GLN A N 1
ATOM 1550 C CA . GLN A 1 196 ? 14.676 31.342 12.673 1.00 35.72 196 GLN A CA 1
ATOM 1551 C C . GLN A 1 196 ? 15.820 30.513 13.252 1.00 35.72 196 GLN A C 1
ATOM 1553 O O . GLN A 1 196 ? 15.626 29.585 14.035 1.00 35.72 196 GLN A O 1
ATOM 1558 N N . GLU A 1 197 ? 17.025 30.897 12.837 1.00 41.22 197 GLU A N 1
ATOM 1559 C CA . GLU A 1 197 ? 18.312 30.463 13.359 1.00 41.22 197 GLU A CA 1
ATOM 1560 C C . GLU A 1 197 ? 18.445 30.810 14.848 1.00 41.22 197 GLU A C 1
ATOM 1562 O O . GLU A 1 197 ? 18.363 31.976 15.241 1.00 41.22 197 GLU A O 1
ATOM 1567 N N . THR A 1 198 ? 18.763 29.813 15.671 1.00 35.94 198 THR A N 1
ATOM 1568 C CA . THR A 1 198 ? 19.544 30.037 16.891 1.00 35.94 198 THR A CA 1
ATOM 1569 C C . THR A 1 198 ? 20.622 28.970 16.995 1.00 35.94 198 THR A C 1
ATOM 1571 O O . THR A 1 198 ? 20.333 27.790 17.198 1.00 35.94 198 THR A O 1
ATOM 1574 N N . GLU A 1 199 ? 21.861 29.422 16.835 1.00 44.44 199 GLU A N 1
ATOM 1575 C CA . GLU A 1 199 ? 23.088 28.733 17.215 1.00 44.44 199 GLU A CA 1
ATOM 1576 C C . GLU A 1 199 ? 23.045 28.401 18.717 1.00 44.44 199 GLU A C 1
ATOM 1578 O O . GLU A 1 199 ? 22.831 29.297 19.536 1.00 44.44 199 GLU A O 1
ATOM 1583 N N . ASP A 1 200 ? 23.273 27.140 19.095 1.00 40.25 200 ASP A N 1
ATOM 1584 C CA . ASP A 1 200 ? 23.750 26.823 20.444 1.00 40.25 200 ASP A CA 1
ATOM 1585 C C . ASP A 1 200 ? 24.664 25.589 20.439 1.00 40.25 200 ASP A C 1
ATOM 1587 O O . ASP A 1 200 ? 24.321 24.501 19.965 1.00 40.25 200 ASP A O 1
ATOM 1591 N N . ASP A 1 201 ? 25.867 25.811 20.958 1.00 39.53 201 ASP A N 1
ATOM 1592 C CA . ASP A 1 201 ? 26.983 24.883 21.069 1.00 39.53 201 ASP A CA 1
ATOM 1593 C C . ASP A 1 201 ? 26.761 23.908 22.235 1.00 39.53 201 ASP A C 1
ATOM 1595 O O . ASP A 1 201 ? 26.678 24.304 23.397 1.00 39.53 201 ASP A O 1
ATOM 1599 N N . GLY A 1 202 ? 26.759 22.598 21.964 1.00 33.34 202 GLY A N 1
ATOM 1600 C CA . GLY A 1 202 ? 26.437 21.605 22.996 1.00 33.34 202 GLY A CA 1
ATOM 1601 C C . GLY A 1 202 ? 27.087 20.234 22.838 1.00 33.34 202 GLY A C 1
ATOM 1602 O O . GLY A 1 202 ? 26.424 19.259 22.514 1.00 33.34 202 GLY A O 1
ATOM 1603 N N . GLN A 1 203 ? 28.393 20.164 23.103 1.00 34.00 203 GLN A N 1
ATOM 1604 C CA . GLN A 1 203 ? 29.178 19.005 23.575 1.00 34.00 203 GLN A CA 1
ATOM 1605 C C . GLN A 1 203 ? 28.618 17.575 23.380 1.00 34.00 203 GLN A C 1
ATOM 1607 O O . GLN A 1 203 ? 27.814 17.050 24.150 1.00 34.00 203 GLN A O 1
ATOM 1612 N N . PHE A 1 204 ? 29.258 16.862 22.451 1.00 30.25 204 PHE A N 1
ATOM 1613 C CA . PHE A 1 204 ? 29.232 15.406 22.303 1.00 30.25 204 PHE A CA 1
ATOM 1614 C C . PHE A 1 204 ? 29.796 14.684 23.547 1.00 30.25 204 PHE A C 1
ATOM 1616 O O . PHE A 1 204 ? 31.010 14.653 23.767 1.00 30.25 204 PHE A O 1
ATOM 1623 N N . VAL A 1 205 ? 28.940 13.997 24.311 1.00 33.75 205 VAL A N 1
ATOM 1624 C CA . VAL A 1 205 ? 29.362 12.979 25.291 1.00 33.75 205 VAL A CA 1
ATOM 1625 C C . VAL A 1 205 ? 28.965 11.593 24.789 1.00 33.75 205 VAL A C 1
ATOM 1627 O O . VAL A 1 205 ? 27.800 11.203 24.796 1.00 33.75 205 VAL A O 1
ATOM 1630 N N . LYS A 1 206 ? 29.977 10.816 24.391 1.00 39.94 206 LYS A N 1
ATOM 1631 C CA . LYS A 1 206 ? 29.870 9.384 24.085 1.00 39.94 206 LYS A CA 1
ATOM 1632 C C . LYS A 1 206 ? 29.384 8.618 25.323 1.00 39.94 206 LYS A C 1
ATOM 1634 O O . LYS A 1 206 ? 30.120 8.517 26.304 1.00 39.94 206 LYS A O 1
ATOM 1639 N N . LYS A 1 207 ? 28.202 7.998 25.259 1.00 34.31 207 LYS A N 1
ATOM 1640 C CA . LYS A 1 207 ? 27.786 6.940 26.195 1.00 34.31 207 LYS A CA 1
ATOM 1641 C C . LYS A 1 207 ? 27.674 5.601 25.467 1.00 34.31 207 LYS A C 1
ATOM 1643 O O . LYS A 1 207 ? 27.016 5.484 24.442 1.00 34.31 207 LYS A O 1
ATOM 1648 N N . LYS A 1 208 ? 28.375 4.606 26.017 1.00 32.75 208 LYS A N 1
ATOM 1649 C CA . LYS A 1 208 ? 28.329 3.187 25.633 1.00 32.75 208 LYS A CA 1
ATOM 1650 C C . LYS A 1 208 ? 26.936 2.594 25.906 1.00 32.75 208 LYS A C 1
ATOM 1652 O O . LYS A 1 208 ? 26.299 3.028 26.868 1.00 32.75 208 LYS A O 1
ATOM 1657 N N . PRO A 1 209 ? 26.499 1.573 25.148 1.00 36.12 209 PRO A N 1
ATOM 1658 C CA . PRO A 1 209 ? 25.230 0.906 25.396 1.00 36.12 209 PRO A CA 1
ATOM 1659 C C . PRO A 1 209 ? 25.347 -0.008 26.622 1.00 36.12 209 PRO A C 1
ATOM 1661 O O . PRO A 1 209 ? 26.252 -0.841 26.711 1.00 36.12 209 PRO A O 1
ATOM 1664 N N . ALA A 1 210 ? 24.434 0.169 27.574 1.00 33.94 210 ALA A N 1
ATOM 1665 C CA . ALA A 1 210 ? 24.213 -0.768 28.665 1.00 33.94 210 ALA A CA 1
ATOM 1666 C C . ALA A 1 210 ? 23.134 -1.772 28.242 1.00 33.94 210 ALA A C 1
ATOM 1668 O O . ALA A 1 210 ? 22.062 -1.389 27.782 1.00 33.94 210 ALA A O 1
ATOM 1669 N N . GLN A 1 211 ? 23.459 -3.052 28.407 1.00 39.72 211 GLN A N 1
ATOM 1670 C CA . GLN A 1 211 ? 22.562 -4.198 28.299 1.00 39.72 211 GLN A CA 1
ATOM 1671 C C . GLN A 1 211 ? 21.319 -4.006 29.183 1.00 39.72 211 GLN A C 1
ATOM 1673 O O . GLN A 1 211 ? 21.451 -3.708 30.371 1.00 39.72 211 GLN A O 1
ATOM 1678 N N . SER A 1 212 ? 20.124 -4.237 28.633 1.00 33.31 212 SER A N 1
ATOM 1679 C CA . SER A 1 212 ? 18.880 -4.326 29.405 1.00 33.31 212 SER A CA 1
ATOM 1680 C C . SER A 1 212 ? 18.150 -5.645 29.139 1.00 33.31 212 SER A C 1
ATOM 1682 O O . SER A 1 212 ? 17.135 -5.690 28.451 1.00 33.31 212 SER A O 1
ATOM 1684 N N . ASP A 1 213 ? 18.640 -6.719 29.756 1.00 38.34 213 ASP A N 1
ATOM 1685 C CA . ASP A 1 213 ? 17.844 -7.911 30.066 1.00 38.34 213 ASP A CA 1
ATOM 1686 C C . ASP A 1 213 ? 16.961 -7.604 31.286 1.00 38.34 213 ASP A C 1
ATOM 1688 O O . ASP A 1 213 ? 17.355 -7.870 32.425 1.00 38.34 213 ASP A O 1
ATOM 1692 N N . ARG A 1 214 ? 15.791 -6.968 31.098 1.00 39.47 214 ARG A N 1
ATOM 1693 C CA . ARG A 1 214 ? 14.803 -6.819 32.195 1.00 39.47 214 ARG A CA 1
ATOM 1694 C C . ARG A 1 214 ? 13.365 -6.477 31.783 1.00 39.47 214 ARG A C 1
ATOM 1696 O O . ARG A 1 214 ? 12.673 -5.777 32.518 1.00 39.47 214 ARG A O 1
ATOM 1703 N N . PHE A 1 215 ? 12.884 -7.017 30.665 1.00 35.16 215 PHE A N 1
ATOM 1704 C CA . PHE A 1 215 ? 11.523 -6.775 30.166 1.00 35.16 215 PHE A CA 1
ATOM 1705 C C . PHE A 1 215 ? 10.762 -8.092 29.909 1.00 35.16 215 PHE A C 1
ATOM 1707 O O . PHE A 1 215 ? 10.560 -8.478 28.770 1.00 35.16 215 PHE A O 1
ATOM 1714 N N . THR A 1 216 ? 10.394 -8.857 30.950 1.00 47.09 216 THR A N 1
ATOM 1715 C CA . THR A 1 216 ? 9.561 -10.082 30.769 1.00 47.09 216 THR A CA 1
ATOM 1716 C C . THR A 1 216 ? 8.577 -10.417 31.905 1.00 47.09 216 THR A C 1
ATOM 1718 O O . THR A 1 216 ? 7.862 -11.416 31.822 1.00 47.09 216 THR A O 1
ATOM 1721 N N . SER A 1 217 ? 8.473 -9.610 32.969 1.00 42.72 217 SER A N 1
ATOM 1722 C CA . SER A 1 217 ? 7.640 -9.965 34.141 1.00 42.72 217 SER A CA 1
ATOM 1723 C C . SER A 1 217 ? 6.314 -9.192 34.246 1.00 42.72 217 SER A C 1
ATOM 1725 O O . SER A 1 217 ? 5.322 -9.738 34.729 1.00 42.72 217 SER A O 1
ATOM 1727 N N . TYR A 1 218 ? 6.243 -7.952 33.746 1.00 39.72 218 TYR A N 1
ATOM 1728 C CA . TYR A 1 218 ? 5.042 -7.115 33.891 1.00 39.72 218 TYR A CA 1
ATOM 1729 C C . TYR A 1 218 ? 3.957 -7.373 32.826 1.00 39.72 218 TYR A C 1
ATOM 1731 O O . TYR A 1 218 ? 2.769 -7.284 33.148 1.00 39.72 218 TYR A O 1
ATOM 1739 N N . ASP A 1 219 ? 4.320 -7.811 31.617 1.00 49.91 219 ASP A N 1
ATOM 1740 C CA . ASP A 1 219 ? 3.347 -8.008 30.525 1.00 49.91 219 ASP A CA 1
ATOM 1741 C C . ASP A 1 219 ? 2.499 -9.274 30.675 1.00 49.91 219 ASP A C 1
ATOM 1743 O O . ASP A 1 219 ? 1.301 -9.281 30.376 1.00 49.91 219 ASP A O 1
ATOM 1747 N N . ASN A 1 220 ? 3.057 -10.323 31.284 1.00 43.06 220 ASN A N 1
ATOM 1748 C CA . ASN A 1 220 ? 2.305 -11.545 31.573 1.00 43.06 220 ASN A CA 1
ATOM 1749 C C . ASN A 1 220 ? 1.173 -11.317 32.590 1.00 43.06 220 ASN A C 1
ATOM 1751 O O . ASN A 1 220 ? 0.121 -11.951 32.493 1.00 43.06 220 ASN A O 1
ATOM 1755 N N . ALA A 1 221 ? 1.336 -10.384 33.536 1.00 50.25 221 ALA A N 1
ATOM 1756 C CA . ALA A 1 221 ? 0.303 -10.068 34.523 1.00 50.25 221 ALA A CA 1
ATOM 1757 C C . ALA A 1 221 ? -0.879 -9.292 33.908 1.00 50.25 221 ALA A C 1
ATOM 1759 O O . ALA A 1 221 ? -2.028 -9.500 34.305 1.00 50.25 221 ALA A O 1
ATOM 1760 N N . LYS A 1 222 ? -0.625 -8.429 32.914 1.00 51.59 222 LYS A N 1
ATOM 1761 C CA . LYS A 1 222 ? -1.659 -7.674 32.179 1.00 51.59 222 LYS A CA 1
ATOM 1762 C C . LYS A 1 222 ? -2.484 -8.610 31.282 1.00 51.59 222 LYS A C 1
ATOM 1764 O O . LYS A 1 222 ? -3.715 -8.593 31.350 1.00 51.59 222 LYS A O 1
ATOM 1769 N N . LEU A 1 223 ? -1.820 -9.522 30.565 1.00 46.72 223 LEU A N 1
ATOM 1770 C CA . LEU A 1 223 ? -2.451 -10.590 29.774 1.00 46.72 223 LEU A CA 1
ATOM 1771 C C . LEU A 1 223 ? -3.235 -11.595 30.635 1.00 46.72 223 LEU A C 1
ATOM 1773 O O . LEU A 1 223 ? -4.349 -11.987 3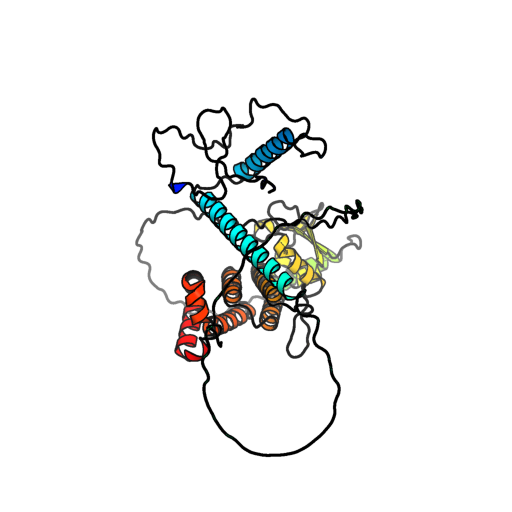0.278 1.00 46.72 223 LEU A O 1
ATOM 1777 N N . GLN A 1 224 ? -2.712 -11.981 31.803 1.00 53.12 224 GLN A N 1
ATOM 1778 C CA . GLN A 1 224 ? -3.447 -12.834 32.743 1.00 53.12 224 GLN A CA 1
ATOM 1779 C C . GLN A 1 224 ? -4.670 -12.132 33.340 1.00 53.12 224 GLN A C 1
ATOM 1781 O O . GLN A 1 224 ? -5.700 -12.779 33.505 1.00 53.12 224 GLN A O 1
ATOM 1786 N N . ARG A 1 225 ? -4.621 -10.817 33.598 1.00 58.84 225 ARG A N 1
ATOM 1787 C CA . ARG A 1 225 ? -5.790 -10.046 34.063 1.00 58.84 225 ARG A CA 1
ATOM 1788 C C . ARG A 1 225 ? -6.887 -9.938 33.003 1.00 58.84 225 ARG A C 1
ATOM 1790 O O . ARG A 1 225 ? -8.062 -10.018 33.355 1.00 58.84 225 ARG A O 1
ATOM 1797 N N . LEU A 1 226 ? -6.528 -9.817 31.723 1.00 51.00 226 LEU A N 1
ATOM 1798 C CA . LEU A 1 226 ? -7.483 -9.882 30.608 1.00 51.00 226 LEU A CA 1
ATOM 1799 C C . LEU A 1 226 ? -8.132 -11.272 30.501 1.00 51.00 226 LEU A C 1
ATOM 1801 O O . LEU A 1 226 ? -9.353 -11.372 30.388 1.00 51.00 226 LEU A O 1
ATOM 1805 N N . ARG A 1 227 ? -7.346 -12.349 30.649 1.00 49.53 227 ARG A N 1
ATOM 1806 C CA . ARG A 1 227 ? -7.866 -13.730 30.670 1.00 49.53 227 ARG A CA 1
ATOM 1807 C C . ARG A 1 227 ? -8.735 -14.032 31.900 1.00 49.53 227 ARG A C 1
ATOM 1809 O O . ARG A 1 227 ? -9.751 -14.702 31.765 1.00 49.53 227 ARG A O 1
ATOM 1816 N N . GLN A 1 228 ? -8.387 -13.512 33.077 1.00 51.91 228 GLN A N 1
ATOM 1817 C CA . GLN A 1 228 ? -9.152 -13.710 34.319 1.00 51.91 228 GLN A CA 1
ATOM 1818 C C . GLN A 1 228 ? -10.425 -12.852 34.392 1.00 51.91 228 GLN A C 1
ATOM 1820 O O . GLN A 1 228 ? -11.398 -13.247 35.029 1.00 51.91 228 GLN A O 1
ATOM 1825 N N . ARG A 1 229 ? -10.471 -11.696 33.713 1.00 50.53 229 ARG A N 1
ATOM 1826 C CA . ARG A 1 229 ? -11.718 -10.926 33.560 1.00 50.53 229 ARG A CA 1
ATOM 1827 C C . ARG A 1 229 ? -12.730 -11.623 32.650 1.00 50.53 229 ARG A C 1
ATOM 1829 O O . ARG A 1 229 ? -13.924 -11.456 32.856 1.00 50.53 229 ARG A O 1
ATOM 1836 N N . SER A 1 230 ? -12.264 -12.448 31.713 1.00 45.41 230 SER A N 1
ATOM 1837 C CA . SER A 1 230 ? -13.125 -13.258 30.845 1.00 45.41 230 SER A CA 1
ATOM 1838 C C . SER A 1 230 ? -13.788 -14.439 31.577 1.00 45.41 230 SER A C 1
ATOM 1840 O O . SER A 1 230 ? -14.855 -14.883 31.166 1.00 45.41 230 SER A O 1
ATOM 1842 N N . SER A 1 231 ? -13.230 -14.919 32.698 1.00 46.50 231 SER A N 1
ATOM 1843 C CA . SER A 1 231 ? -13.780 -16.072 33.433 1.00 46.50 231 SER A CA 1
ATOM 1844 C C . SER A 1 231 ? -14.875 -15.739 34.456 1.00 46.50 231 SER A C 1
ATOM 1846 O O . SER A 1 231 ? -15.522 -16.655 34.957 1.00 46.50 231 SER A O 1
ATOM 1848 N N . ASN A 1 232 ? -15.123 -14.461 34.762 1.00 41.16 232 ASN A N 1
ATOM 1849 C CA . ASN A 1 232 ? -16.135 -14.061 35.745 1.00 41.16 232 ASN A CA 1
ATOM 1850 C C . ASN A 1 232 ? -17.437 -13.593 35.070 1.00 41.16 232 ASN A C 1
ATOM 1852 O O . ASN A 1 232 ? -17.736 -12.405 35.020 1.00 41.16 232 ASN A O 1
ATOM 1856 N N . GLY A 1 233 ? -18.230 -14.557 34.594 1.00 40.41 233 GLY A N 1
ATOM 1857 C CA . GLY A 1 233 ? -19.700 -14.481 34.630 1.00 40.41 233 GLY A CA 1
ATOM 1858 C C . GLY A 1 233 ? -20.431 -13.568 33.638 1.00 40.41 233 GLY A C 1
ATOM 1859 O O . GLY A 1 233 ? -21.626 -13.349 33.824 1.00 40.41 233 GLY A O 1
ATOM 1860 N N . GLY A 1 234 ? -19.776 -13.058 32.593 1.00 42.72 234 GLY A N 1
ATOM 1861 C CA . GLY A 1 234 ? -20.492 -12.462 31.459 1.00 42.72 234 GLY A CA 1
ATOM 1862 C C . GLY A 1 234 ? -21.258 -13.533 30.662 1.00 42.72 234 GLY A C 1
ATOM 1863 O O . GLY A 1 234 ? -20.791 -14.674 30.594 1.00 42.72 234 GLY A O 1
ATOM 1864 N N . PRO A 1 235 ? -22.425 -13.216 30.069 1.00 44.53 235 PRO A N 1
ATOM 1865 C CA . PRO A 1 235 ? -23.133 -14.153 29.201 1.00 44.53 235 PRO A CA 1
ATOM 1866 C C . PRO A 1 235 ? -22.211 -14.623 28.052 1.00 44.53 235 PRO A C 1
ATOM 1868 O O . PRO A 1 235 ? -21.334 -13.872 27.633 1.00 44.53 235 PRO A O 1
ATOM 1871 N N . PRO A 1 236 ? -22.377 -15.855 27.538 1.00 45.12 236 PRO A N 1
ATOM 1872 C CA . PRO A 1 236 ? -21.440 -16.523 26.622 1.00 45.12 236 PRO A CA 1
ATOM 1873 C C . PRO A 1 236 ? -21.413 -15.981 25.171 1.00 45.12 236 PRO A C 1
ATOM 1875 O O . PRO A 1 236 ? -21.171 -16.740 24.238 1.00 45.12 236 PRO A O 1
ATOM 1878 N N . GLY A 1 237 ? -21.617 -14.680 24.965 1.00 50.81 237 GLY A N 1
ATOM 1879 C CA . GLY A 1 237 ? -21.382 -13.979 23.697 1.00 50.81 237 GLY A CA 1
ATOM 1880 C C . GLY A 1 237 ? -20.674 -12.658 24.005 1.00 50.81 237 GLY A C 1
ATOM 1881 O O . GLY A 1 237 ? -21.079 -11.953 24.917 1.00 50.81 237 GLY A O 1
ATOM 1882 N N . ASP A 1 238 ? -19.565 -12.262 23.398 1.00 62.91 238 ASP A N 1
ATOM 1883 C CA . ASP A 1 238 ? -18.859 -12.743 22.223 1.00 62.91 238 ASP A CA 1
ATOM 1884 C C . ASP A 1 238 ? -17.358 -12.563 22.492 1.00 62.91 238 ASP A C 1
ATOM 1886 O O . ASP A 1 238 ? -16.943 -11.526 23.011 1.00 62.91 238 ASP A O 1
ATOM 1890 N N . ASN A 1 239 ? -16.513 -13.537 22.131 1.00 90.69 239 ASN A N 1
ATOM 1891 C CA . ASN A 1 239 ? -15.043 -13.405 22.176 1.00 90.69 239 ASN A CA 1
ATOM 1892 C C . ASN A 1 239 ? -14.537 -12.473 21.056 1.00 90.69 239 ASN A C 1
ATOM 1894 O O . ASN A 1 239 ? -13.636 -12.818 20.289 1.00 90.69 239 ASN A O 1
ATOM 1898 N N . VAL A 1 240 ? -15.158 -11.308 20.927 1.00 95.88 240 VAL A N 1
ATOM 1899 C CA . VAL A 1 240 ? -15.013 -10.370 19.824 1.00 95.88 240 VAL A CA 1
ATOM 1900 C C . VAL A 1 240 ? -14.786 -8.978 20.404 1.00 95.88 240 VAL A C 1
ATOM 1902 O O . VAL A 1 240 ? -15.393 -8.589 21.397 1.00 95.88 240 VAL A O 1
ATOM 1905 N N . CYS A 1 241 ? -13.889 -8.230 19.779 1.00 96.94 241 CYS A N 1
ATOM 1906 C CA . CYS A 1 241 ? -13.661 -6.820 20.033 1.00 96.94 241 CYS A CA 1
ATOM 1907 C C . CYS A 1 241 ? -14.083 -6.013 18.809 1.00 96.94 241 CYS A C 1
ATOM 1909 O O . CYS A 1 241 ? -13.828 -6.418 17.674 1.00 96.94 241 CYS A O 1
ATOM 1911 N N . THR A 1 242 ? -14.736 -4.877 19.043 1.00 97.00 242 THR A N 1
ATOM 1912 C CA . THR A 1 242 ? -15.127 -3.957 17.972 1.00 97.00 242 THR A CA 1
ATOM 1913 C C . THR A 1 242 ? -14.053 -2.891 17.786 1.00 97.00 242 THR A C 1
ATOM 1915 O O . THR A 1 242 ? -13.800 -2.097 18.686 1.00 97.00 242 THR A O 1
ATOM 1918 N N . ILE A 1 243 ? -13.427 -2.854 16.615 1.00 96.75 243 ILE A N 1
ATOM 1919 C CA . ILE A 1 243 ? -12.467 -1.817 16.240 1.00 96.75 243 ILE A CA 1
ATOM 1920 C C . ILE A 1 243 ? -13.199 -0.736 15.445 1.00 96.75 243 ILE A C 1
ATOM 1922 O O . ILE A 1 243 ? -13.768 -1.024 14.393 1.00 96.75 243 ILE A O 1
ATOM 1926 N N . PHE A 1 244 ? -13.164 0.503 15.922 1.00 95.50 244 PHE A N 1
ATOM 1927 C CA . PHE A 1 244 ? -13.693 1.668 15.220 1.00 95.50 244 PHE A CA 1
ATOM 1928 C C . PHE A 1 244 ? -12.575 2.347 14.425 1.00 95.50 244 PHE A C 1
ATOM 1930 O O . PHE A 1 244 ? -11.548 2.740 14.986 1.00 95.50 244 PHE A O 1
ATOM 1937 N N . VAL A 1 245 ? -12.778 2.480 13.112 1.00 93.62 245 VAL A N 1
ATOM 1938 C CA . VAL A 1 245 ? -11.795 3.048 12.174 1.00 93.62 245 VAL A CA 1
ATOM 1939 C C . VAL A 1 245 ? -12.392 4.237 11.424 1.00 93.62 245 VAL A C 1
ATOM 1941 O O . VAL A 1 245 ? -13.547 4.195 11.000 1.00 93.62 245 VAL A O 1
ATOM 1944 N N . GLY A 1 246 ? -11.574 5.269 11.198 1.00 85.94 246 GLY A N 1
ATOM 1945 C CA . GLY A 1 246 ? -11.956 6.493 10.491 1.00 85.94 246 GLY A CA 1
ATOM 1946 C C . GLY A 1 246 ? -12.468 7.604 11.415 1.00 85.94 246 GLY A C 1
ATOM 1947 O O . GLY A 1 246 ? -12.896 7.346 12.534 1.00 85.94 246 GLY A O 1
ATOM 1948 N N . LYS A 1 247 ? -12.411 8.852 10.929 1.00 78.31 247 LYS A N 1
ATOM 1949 C CA . LYS A 1 247 ? -12.634 10.076 11.726 1.00 78.31 247 LYS A CA 1
ATOM 1950 C C . LYS A 1 247 ? -14.005 10.171 12.408 1.00 78.31 247 LYS A C 1
ATOM 1952 O O . LYS A 1 247 ? -14.112 10.861 13.411 1.00 78.31 247 LYS A O 1
ATOM 1957 N N . ASP A 1 248 ? -15.014 9.469 11.899 1.00 75.31 248 ASP A N 1
ATOM 1958 C CA . ASP A 1 248 ? -16.402 9.650 12.340 1.00 75.31 248 ASP A CA 1
ATOM 1959 C C . ASP A 1 248 ? -16.898 8.541 13.289 1.00 75.31 248 ASP A C 1
ATOM 1961 O O . ASP A 1 248 ? -18.096 8.430 13.522 1.00 75.31 248 ASP A O 1
ATOM 1965 N N . GLU A 1 249 ? -16.019 7.657 13.782 1.00 71.81 249 GLU A N 1
ATOM 1966 C CA . GLU A 1 249 ? -16.399 6.443 14.540 1.00 71.81 249 GLU A CA 1
ATOM 1967 C C . GLU A 1 249 ? -17.394 5.515 13.802 1.00 71.81 249 GLU A C 1
ATOM 1969 O O . GLU A 1 249 ? -17.946 4.583 14.385 1.00 71.81 249 GLU A O 1
ATOM 1974 N N . THR A 1 250 ? -17.651 5.740 12.512 1.00 78.44 250 THR A N 1
ATOM 1975 C CA . THR A 1 250 ? -18.825 5.163 11.837 1.00 78.44 250 THR A CA 1
ATOM 1976 C C . THR A 1 250 ? -18.642 3.727 11.382 1.00 78.44 250 THR A C 1
ATOM 1978 O O . THR A 1 250 ? -19.640 3.055 11.124 1.00 78.44 250 THR A O 1
ATOM 1981 N N . THR A 1 251 ? -17.404 3.242 11.248 1.00 89.88 251 THR A N 1
ATOM 1982 C CA . THR A 1 251 ? -17.156 1.919 10.660 1.00 89.88 251 THR A CA 1
ATOM 1983 C C . THR A 1 251 ? -16.633 0.936 11.709 1.00 89.88 251 THR A C 1
ATOM 1985 O O . THR A 1 251 ? -15.421 0.878 11.940 1.00 89.88 251 THR A O 1
ATOM 1988 N N . PRO A 1 252 ? -17.528 0.169 12.364 1.00 95.50 252 PRO A N 1
ATOM 1989 C CA . PRO A 1 252 ? -17.142 -0.877 13.298 1.00 95.50 252 PRO A CA 1
ATOM 1990 C C . PRO A 1 252 ? -16.671 -2.137 12.562 1.00 95.50 252 PRO A C 1
ATOM 1992 O O . PRO A 1 252 ? -17.340 -2.639 11.659 1.00 95.50 252 PRO A O 1
ATOM 1995 N N . PHE A 1 253 ? -15.554 -2.700 13.014 1.00 96.69 253 PHE A N 1
ATOM 1996 C CA . PHE A 1 253 ? -15.029 -3.988 12.570 1.00 96.69 253 PHE A CA 1
ATOM 1997 C C . PHE A 1 253 ? -14.973 -4.958 13.745 1.00 96.69 253 PHE A C 1
ATOM 1999 O O . PHE A 1 253 ? -14.236 -4.754 14.705 1.00 96.69 253 PHE A O 1
ATOM 2006 N N . GLN A 1 254 ? -15.738 -6.041 13.667 1.00 96.94 254 GLN A N 1
ATOM 2007 C CA . GLN A 1 254 ? -15.730 -7.092 14.681 1.00 96.94 254 GLN A CA 1
ATOM 2008 C C . GLN A 1 254 ? -14.552 -8.042 14.455 1.00 96.94 254 GLN A C 1
ATOM 2010 O O . GLN A 1 254 ? -14.475 -8.676 13.402 1.00 96.94 254 GLN A O 1
ATOM 2015 N N . VAL A 1 255 ? -13.647 -8.155 15.428 1.00 97.06 255 VAL A N 1
ATOM 2016 C CA . VAL A 1 255 ? -12.420 -8.966 15.360 1.00 97.06 255 VAL A CA 1
ATOM 2017 C C . VAL A 1 255 ? -12.360 -9.953 16.530 1.00 97.06 255 VAL A C 1
ATOM 2019 O O . VAL A 1 255 ? -12.662 -9.560 17.656 1.00 97.06 255 VAL A O 1
ATOM 2022 N N . PRO A 1 256 ? -11.943 -11.218 16.334 1.00 96.94 256 PRO A N 1
ATOM 2023 C CA . PRO A 1 256 ? -11.812 -12.165 17.435 1.00 96.94 256 PRO A CA 1
ATOM 2024 C C . PRO A 1 256 ? -10.759 -11.698 18.445 1.00 96.94 256 PRO A C 1
ATOM 2026 O O . PRO A 1 256 ? -9.637 -11.360 18.067 1.00 96.94 256 PRO A O 1
ATOM 2029 N N . MET A 1 257 ? -11.061 -11.765 19.743 1.00 96.00 257 MET A N 1
ATOM 2030 C CA . MET A 1 257 ? -10.126 -11.325 20.789 1.00 96.00 257 MET A CA 1
ATOM 2031 C C . MET A 1 257 ? -8.806 -12.094 20.798 1.00 96.00 257 MET A C 1
ATOM 2033 O O . MET A 1 257 ? -7.791 -11.566 21.241 1.00 96.00 257 MET A O 1
ATOM 2037 N N . LYS A 1 258 ? -8.792 -13.320 20.264 1.00 95.75 258 LYS A N 1
ATOM 2038 C CA . LYS A 1 258 ? -7.556 -14.077 20.054 1.00 95.75 258 LYS A CA 1
ATOM 2039 C C . LYS A 1 258 ? -6.599 -13.348 19.100 1.00 95.75 258 LYS A C 1
ATOM 2041 O O . LYS A 1 258 ? -5.436 -13.197 19.437 1.00 95.75 258 LYS A O 1
ATOM 2046 N N . ALA A 1 259 ? -7.098 -12.851 17.967 1.00 96.19 259 ALA A N 1
ATOM 2047 C CA . ALA A 1 259 ? -6.280 -12.129 16.992 1.00 96.19 259 ALA A CA 1
ATOM 2048 C C . ALA A 1 259 ? -5.767 -10.791 17.551 1.00 96.19 259 ALA A C 1
ATOM 2050 O O . ALA A 1 259 ? -4.647 -10.392 17.254 1.00 96.19 259 ALA A O 1
ATOM 2051 N N . ILE A 1 260 ? -6.562 -10.127 18.402 1.00 97.12 260 ILE A N 1
ATOM 2052 C CA . ILE A 1 260 ? -6.126 -8.929 19.134 1.00 97.12 260 ILE A CA 1
ATOM 2053 C C . ILE A 1 260 ? -5.008 -9.266 20.122 1.00 97.12 260 ILE A C 1
ATOM 2055 O O . ILE A 1 260 ? -4.033 -8.534 20.206 1.00 97.12 260 ILE A O 1
ATOM 2059 N N . ALA A 1 261 ? -5.131 -10.373 20.858 1.00 95.69 261 ALA A N 1
ATOM 2060 C CA . ALA A 1 261 ? -4.135 -10.789 21.843 1.00 95.69 261 ALA A CA 1
ATOM 2061 C C . ALA A 1 261 ? -2.786 -11.182 21.218 1.00 95.69 261 ALA A C 1
ATOM 2063 O O . ALA A 1 261 ? -1.763 -11.067 21.887 1.00 95.69 261 ALA A O 1
ATOM 2064 N N . ASP A 1 262 ? -2.786 -11.622 19.958 1.00 94.25 262 ASP A N 1
ATOM 2065 C CA . ASP A 1 262 ? -1.572 -11.952 19.203 1.00 94.25 262 ASP A CA 1
ATOM 2066 C C . ASP A 1 262 ? -0.849 -10.692 18.664 1.00 94.25 262 ASP A C 1
ATOM 2068 O O . ASP A 1 262 ? 0.263 -10.792 18.147 1.00 94.25 262 ASP A O 1
ATOM 2072 N N . CYS A 1 263 ? -1.452 -9.500 18.789 1.00 96.00 263 CYS A N 1
ATOM 2073 C CA . CYS A 1 263 ? -0.870 -8.216 18.397 1.00 96.00 263 CYS A CA 1
ATOM 2074 C C . CYS A 1 263 ? -0.706 -7.308 19.621 1.00 96.00 263 CYS A C 1
ATOM 2076 O O . CYS A 1 263 ? -1.683 -6.760 20.134 1.00 96.00 263 CYS A O 1
ATOM 2078 N N . GLU A 1 264 ? 0.537 -7.108 20.061 1.00 95.38 264 GLU A N 1
ATOM 2079 C CA . GLU A 1 264 ? 0.856 -6.316 21.254 1.00 95.38 264 GLU A CA 1
ATOM 2080 C C . GLU A 1 264 ? 0.221 -4.919 21.191 1.00 95.38 264 GLU A C 1
ATOM 2082 O O . GLU A 1 264 ? -0.632 -4.606 22.023 1.00 95.38 264 GLU A O 1
ATOM 2087 N N . PHE A 1 265 ? 0.499 -4.157 20.126 1.00 95.62 265 PHE A N 1
ATOM 2088 C CA . PHE A 1 265 ? -0.027 -2.806 19.894 1.00 95.62 265 PHE A CA 1
ATOM 2089 C C . PHE A 1 265 ? -1.552 -2.686 20.036 1.00 95.62 265 PHE A C 1
ATOM 2091 O O . PHE A 1 265 ? -2.054 -1.725 20.625 1.00 95.62 265 PHE A O 1
ATOM 2098 N N . LEU A 1 266 ? -2.311 -3.646 19.499 1.00 96.25 266 LEU A N 1
ATOM 2099 C CA . LEU A 1 266 ? -3.773 -3.630 19.583 1.00 96.25 266 LEU A CA 1
ATOM 2100 C C . LEU A 1 266 ? -4.270 -4.098 20.947 1.00 96.25 266 LEU A C 1
ATOM 2102 O O . LEU A 1 266 ? -5.221 -3.525 21.478 1.00 96.25 266 LEU A O 1
ATOM 2106 N N . SER A 1 267 ? -3.624 -5.108 21.533 1.00 96.81 267 SER A N 1
ATOM 2107 C CA . SER A 1 267 ? -3.980 -5.628 22.854 1.00 96.81 267 SER A CA 1
ATOM 2108 C C . SER A 1 267 ? -3.879 -4.559 23.946 1.00 96.81 267 SER A C 1
ATOM 2110 O O . SER A 1 267 ? -4.704 -4.520 24.861 1.00 96.81 267 SER A O 1
ATOM 2112 N N . GLU A 1 268 ? -2.918 -3.642 23.814 1.00 96.00 268 GLU A N 1
ATOM 2113 C CA . GLU A 1 268 ? -2.719 -2.532 24.741 1.00 96.00 268 GLU A CA 1
ATOM 2114 C C . GLU A 1 268 ? -3.816 -1.468 24.657 1.00 96.00 268 GLU A C 1
ATOM 2116 O O . GLU A 1 268 ? -4.060 -0.753 25.631 1.00 96.00 268 GLU A O 1
ATOM 2121 N N . GLN A 1 269 ? -4.491 -1.378 23.511 1.00 96.00 269 GLN A N 1
ATOM 2122 C CA . GLN A 1 269 ? -5.509 -0.369 23.228 1.00 96.00 269 GLN A CA 1
ATOM 2123 C C . GLN A 1 269 ? -6.935 -0.834 23.522 1.00 96.00 269 GLN A C 1
ATOM 2125 O O . GLN A 1 269 ? -7.873 -0.050 23.373 1.00 96.00 269 GLN A O 1
ATOM 2130 N N . VAL A 1 270 ? -7.122 -2.082 23.960 1.00 96.31 270 VAL A N 1
ATOM 2131 C CA . VAL A 1 270 ? -8.449 -2.609 24.288 1.00 96.31 270 VAL A CA 1
ATOM 2132 C C . VAL A 1 270 ? -9.043 -1.850 25.472 1.00 96.31 270 VAL A C 1
ATOM 2134 O O . VAL A 1 270 ? -8.524 -1.871 26.590 1.00 96.31 270 VAL A O 1
ATOM 2137 N N . ARG A 1 271 ? -10.199 -1.234 25.235 1.00 95.88 271 ARG A N 1
ATOM 2138 C CA . ARG A 1 271 ? -11.033 -0.568 26.236 1.00 95.88 271 ARG A CA 1
ATOM 2139 C C . ARG A 1 271 ? -12.316 -1.356 26.455 1.00 95.88 271 ARG A C 1
ATOM 2141 O O . ARG A 1 271 ? -12.738 -2.145 25.613 1.00 95.88 271 ARG A O 1
ATOM 2148 N N . PHE A 1 272 ? -12.947 -1.137 27.603 1.00 94.88 272 PHE A N 1
ATOM 2149 C CA . PHE A 1 272 ? -14.264 -1.685 27.907 1.00 94.88 272 PHE A CA 1
ATOM 2150 C C . PHE A 1 272 ? -15.206 -0.551 28.297 1.00 94.88 272 PHE A C 1
ATOM 2152 O O . PHE A 1 272 ? -14.862 0.269 29.148 1.00 94.88 272 PHE A O 1
ATOM 2159 N N . SER A 1 273 ? -16.392 -0.523 27.696 1.00 94.44 273 SER A N 1
ATOM 2160 C CA . SER A 1 273 ? -17.502 0.324 28.130 1.00 94.44 273 SER A CA 1
ATOM 2161 C C . SER A 1 273 ? -18.792 -0.487 28.160 1.00 94.44 273 SER A C 1
ATOM 2163 O O . SER A 1 273 ? -18.942 -1.451 27.413 1.00 94.44 273 SER A O 1
ATOM 2165 N N . GLU A 1 274 ? -19.742 -0.092 29.007 1.00 92.12 274 GLU A N 1
ATOM 2166 C CA . GLU A 1 274 ? -21.035 -0.783 29.112 1.00 92.12 274 GLU A CA 1
ATOM 2167 C C . GLU A 1 274 ? -21.833 -0.730 27.799 1.00 92.12 274 GLU A C 1
ATOM 2169 O O . GLU A 1 274 ? -22.559 -1.666 27.483 1.00 92.12 274 GLU A O 1
ATOM 2174 N N . GLN A 1 275 ? -21.669 0.340 27.011 1.00 92.44 275 GLN A N 1
ATOM 2175 C CA . GLN A 1 275 ? -22.402 0.552 25.759 1.00 92.44 275 GLN A CA 1
ATOM 2176 C C . GLN A 1 275 ? -21.771 -0.156 24.553 1.00 92.44 275 GLN A C 1
ATOM 2178 O O . GLN A 1 275 ? -22.491 -0.727 23.739 1.00 92.44 275 GLN A O 1
ATOM 2183 N N . LYS A 1 276 ? -20.437 -0.097 24.408 1.00 92.06 276 LYS A N 1
ATOM 2184 C CA . LYS A 1 276 ? -19.716 -0.636 23.236 1.00 92.06 276 LYS A CA 1
ATOM 2185 C C . LYS A 1 276 ? -19.111 -2.025 23.495 1.00 92.06 276 LYS A C 1
ATOM 2187 O O . LYS A 1 276 ? -18.621 -2.658 22.563 1.00 92.06 276 LYS A O 1
ATOM 2192 N N . GLY A 1 277 ? -19.104 -2.496 24.744 1.00 94.56 277 GLY A N 1
ATOM 2193 C CA . GLY A 1 277 ? -18.370 -3.695 25.146 1.00 94.56 277 GLY A CA 1
ATOM 2194 C C . GLY A 1 277 ? -16.855 -3.505 25.017 1.00 94.56 277 GLY A C 1
ATOM 2195 O O . GLY A 1 277 ? -16.330 -2.404 25.224 1.00 94.56 277 GLY A O 1
ATOM 2196 N N . SER A 1 278 ? -16.137 -4.579 24.678 1.00 95.56 278 SER A N 1
ATOM 2197 C CA . SER A 1 278 ? -14.705 -4.524 24.364 1.00 95.56 278 SER A CA 1
ATOM 2198 C C . SER A 1 278 ? -14.469 -3.869 23.001 1.00 95.56 278 SER A C 1
ATOM 2200 O O . SER A 1 278 ? -14.900 -4.394 21.974 1.00 95.56 278 SER A O 1
ATOM 2202 N N . HIS A 1 279 ? -13.753 -2.748 22.974 1.00 96.00 279 HIS A N 1
ATOM 2203 C CA . HIS A 1 279 ? -13.535 -1.964 21.757 1.00 96.00 279 HIS A CA 1
ATOM 2204 C C . HIS A 1 279 ? -12.142 -1.330 21.679 1.00 96.00 279 HIS A C 1
ATOM 2206 O O . HIS A 1 279 ? -11.451 -1.201 22.690 1.00 96.00 279 HIS A O 1
ATOM 2212 N N . ILE A 1 280 ? -11.745 -0.938 20.466 1.00 95.88 280 ILE A N 1
ATOM 2213 C CA . ILE A 1 280 ? -10.528 -0.174 20.158 1.00 95.88 280 ILE A CA 1
ATOM 2214 C C . ILE A 1 280 ? -10.923 1.004 19.263 1.00 95.88 280 ILE A C 1
ATOM 2216 O O . ILE A 1 280 ? -11.621 0.815 18.269 1.00 95.88 280 ILE A O 1
ATOM 2220 N N . ASP A 1 281 ? -10.431 2.198 19.582 1.00 94.44 281 ASP A N 1
ATOM 2221 C CA . ASP A 1 281 ? -10.710 3.435 18.847 1.00 94.44 281 ASP A CA 1
ATOM 2222 C C . ASP A 1 281 ? -9.462 3.889 18.065 1.00 94.44 281 ASP A C 1
ATOM 2224 O O . ASP A 1 281 ? -8.666 4.694 18.554 1.00 94.44 281 ASP A O 1
ATOM 2228 N N . LEU A 1 282 ? -9.269 3.376 16.841 1.00 92.69 282 LEU A N 1
ATOM 2229 C CA . LEU A 1 282 ? -8.058 3.646 16.040 1.00 92.69 282 LEU A CA 1
ATOM 2230 C C . LEU A 1 282 ? -8.003 5.057 15.440 1.00 92.69 282 LEU A C 1
ATOM 2232 O O . LEU A 1 282 ? -6.929 5.518 15.050 1.00 92.69 282 LEU A O 1
ATOM 2236 N N . TRP A 1 283 ? -9.134 5.758 15.384 1.00 85.25 283 TRP A N 1
ATOM 2237 C CA . TRP A 1 283 ? -9.227 7.118 14.847 1.00 85.25 283 TRP A CA 1
ATOM 2238 C C . TRP A 1 283 ? -8.431 8.156 15.649 1.00 85.25 283 TRP A C 1
ATOM 2240 O O . TRP A 1 283 ? -8.098 9.209 15.113 1.00 85.25 283 TRP A O 1
ATOM 2250 N N . THR A 1 284 ? -8.110 7.857 16.911 1.00 78.94 284 THR A N 1
ATOM 2251 C CA . THR A 1 284 ? -7.355 8.762 17.792 1.00 78.94 284 THR A CA 1
ATOM 2252 C C . THR A 1 284 ? -5.866 8.814 17.462 1.00 78.94 284 THR A C 1
ATOM 2254 O O . THR A 1 284 ? -5.249 9.866 17.588 1.00 78.94 284 THR A O 1
ATOM 2257 N N . ASN A 1 285 ? -5.295 7.692 17.019 1.00 72.75 285 ASN A N 1
ATOM 2258 C CA . ASN A 1 285 ? -3.843 7.502 16.974 1.00 72.75 285 ASN A CA 1
ATOM 2259 C C . ASN A 1 285 ? -3.309 7.202 15.573 1.00 72.75 285 ASN A C 1
ATOM 2261 O O . ASN A 1 285 ? -2.098 7.112 15.385 1.00 72.75 285 ASN A O 1
ATOM 2265 N N . THR A 1 286 ? -4.187 6.987 14.591 1.00 74.38 286 THR A N 1
ATOM 2266 C CA . THR A 1 286 ? -3.770 6.520 13.269 1.00 74.38 286 THR A CA 1
ATOM 2267 C C . THR A 1 286 ? -4.549 7.202 12.152 1.00 74.38 286 THR A C 1
ATOM 2269 O O . THR A 1 286 ? -5.755 7.424 12.243 1.00 74.38 286 THR A O 1
ATOM 2272 N N . SER A 1 287 ? -3.865 7.490 11.045 1.00 86.19 287 SER A N 1
ATOM 2273 C CA . SER A 1 287 ? -4.460 8.012 9.809 1.00 86.19 287 SER A CA 1
ATOM 2274 C C . SER A 1 287 ? -5.077 6.907 8.933 1.00 86.19 287 SER A C 1
ATOM 2276 O O . SER A 1 287 ? -5.189 7.057 7.715 1.00 86.19 287 SER A O 1
ATOM 2278 N N . ILE A 1 288 ? -5.481 5.781 9.534 1.00 91.31 288 ILE A N 1
ATOM 2279 C CA . ILE A 1 288 ? -5.977 4.608 8.809 1.00 91.31 288 ILE A CA 1
ATOM 2280 C C . ILE A 1 288 ? -7.405 4.864 8.326 1.00 91.31 288 ILE A C 1
ATOM 2282 O O . ILE A 1 288 ? -8.333 5.063 9.114 1.00 91.31 288 ILE A O 1
ATOM 2286 N N . ALA A 1 289 ? -7.601 4.816 7.009 1.00 89.81 289 ALA A N 1
ATOM 2287 C CA . ALA A 1 289 ? -8.930 4.868 6.423 1.00 89.81 289 ALA A CA 1
ATOM 2288 C C . ALA A 1 289 ? -9.636 3.510 6.555 1.00 89.81 289 ALA A C 1
ATOM 2290 O O . ALA A 1 289 ? -9.023 2.454 6.399 1.00 89.81 289 ALA A O 1
ATOM 2291 N N . ALA A 1 290 ? -10.959 3.523 6.743 1.00 91.62 290 ALA A N 1
ATOM 2292 C CA . ALA A 1 290 ? -11.756 2.297 6.859 1.00 91.62 290 ALA A CA 1
ATOM 2293 C C . ALA A 1 290 ? -11.589 1.357 5.649 1.00 91.62 290 ALA A C 1
ATOM 2295 O O . ALA A 1 290 ? -11.521 0.142 5.814 1.00 91.62 290 ALA A O 1
ATOM 2296 N N . LYS A 1 291 ? -11.446 1.919 4.438 1.00 91.12 291 LYS A N 1
ATOM 2297 C CA . LYS A 1 291 ? -11.196 1.154 3.204 1.00 91.12 291 LYS A CA 1
ATOM 2298 C C . LYS A 1 291 ? -9.891 0.344 3.250 1.00 91.12 291 LYS A C 1
ATOM 2300 O O . LYS A 1 291 ? -9.848 -0.756 2.705 1.00 91.12 291 LYS A O 1
ATOM 2305 N N . ASP A 1 292 ? -8.865 0.862 3.922 1.00 90.00 292 ASP A N 1
ATOM 2306 C CA . ASP A 1 292 ? -7.549 0.225 4.017 1.00 90.00 292 ASP A CA 1
ATOM 2307 C C . ASP A 1 292 ? -7.572 -0.870 5.100 1.00 90.00 292 ASP A C 1
ATOM 2309 O O . ASP A 1 292 ? -6.898 -1.894 4.985 1.00 90.00 292 ASP A O 1
ATOM 2313 N N . PHE A 1 293 ? -8.439 -0.713 6.108 1.00 95.31 293 PHE A N 1
ATOM 2314 C CA . PHE A 1 293 ? -8.609 -1.678 7.191 1.00 95.31 293 PHE A CA 1
ATOM 2315 C C . PHE A 1 293 ? -9.369 -2.951 6.787 1.00 95.31 293 PHE A C 1
ATOM 2317 O O . PHE A 1 293 ? -9.206 -3.982 7.433 1.00 95.31 293 PHE A O 1
ATOM 2324 N N . VAL A 1 294 ? -10.148 -2.939 5.697 1.00 96.31 294 VAL A N 1
ATOM 2325 C CA . VAL A 1 294 ? -10.921 -4.116 5.241 1.00 96.31 294 VAL A CA 1
ATOM 2326 C C . VAL A 1 294 ? -10.035 -5.356 5.063 1.00 96.31 294 VAL A C 1
ATOM 2328 O O . VAL A 1 294 ? -10.411 -6.455 5.462 1.00 96.31 294 VAL A O 1
ATOM 2331 N N . ALA A 1 295 ? -8.839 -5.196 4.492 1.00 96.69 295 ALA A N 1
ATOM 2332 C CA . ALA A 1 295 ? -7.915 -6.314 4.301 1.00 96.69 295 ALA A CA 1
ATOM 2333 C C . ALA A 1 295 ? -7.241 -6.763 5.610 1.00 96.69 295 ALA A C 1
ATOM 2335 O O . ALA A 1 295 ? -6.976 -7.951 5.784 1.00 96.69 295 ALA A O 1
ATOM 2336 N N . ILE A 1 296 ? -7.001 -5.832 6.540 1.00 97.56 296 ILE A N 1
ATOM 2337 C CA . ILE A 1 296 ? -6.495 -6.142 7.885 1.00 97.56 296 ILE A CA 1
ATOM 2338 C C . ILE A 1 296 ? -7.529 -6.973 8.646 1.00 97.56 296 ILE A C 1
ATOM 2340 O O . ILE A 1 296 ? -7.197 -7.995 9.239 1.00 97.56 296 ILE A O 1
ATOM 2344 N N . HIS A 1 297 ? -8.797 -6.561 8.575 1.00 97.62 297 HIS A N 1
ATOM 2345 C CA . HIS A 1 297 ? -9.924 -7.274 9.164 1.00 97.62 297 HIS A CA 1
ATOM 2346 C C . HIS A 1 297 ? -10.036 -8.696 8.610 1.00 97.62 297 HIS A C 1
ATOM 2348 O O . HIS A 1 297 ? -10.092 -9.650 9.383 1.00 97.62 297 HIS A O 1
ATOM 2354 N N . GLU A 1 298 ? -9.974 -8.858 7.286 1.00 97.56 298 GLU A N 1
ATOM 2355 C CA . GLU A 1 298 ? -9.982 -10.179 6.650 1.00 97.56 298 GLU A CA 1
ATOM 2356 C C . GLU A 1 298 ? -8.816 -11.059 7.139 1.00 97.56 298 GLU A C 1
ATOM 2358 O O . GLU A 1 298 ? -9.015 -12.229 7.487 1.00 97.56 298 GLU A O 1
ATOM 2363 N N . TYR A 1 299 ? -7.614 -10.482 7.230 1.00 98.12 299 TYR A N 1
ATOM 2364 C CA . TYR A 1 299 ? -6.437 -11.161 7.764 1.00 98.12 299 TYR A CA 1
ATOM 2365 C C . TYR A 1 299 ? -6.620 -11.585 9.226 1.00 98.12 299 TYR A C 1
ATOM 2367 O O . TYR A 1 299 ? -6.273 -12.706 9.576 1.00 98.12 299 TYR A O 1
ATOM 2375 N N . MET A 1 300 ? -7.203 -10.752 10.085 1.00 97.56 300 MET A N 1
ATOM 2376 C CA . MET A 1 300 ? -7.404 -11.103 11.497 1.00 97.56 300 MET A CA 1
ATOM 2377 C C . MET A 1 300 ? -8.381 -12.265 11.707 1.00 97.56 300 MET A C 1
ATOM 2379 O O . MET A 1 300 ? -8.307 -12.954 12.723 1.00 97.56 300 MET A O 1
ATOM 2383 N N . HIS A 1 301 ? -9.288 -12.500 10.757 1.00 96.25 301 HIS A N 1
ATOM 2384 C CA . HIS A 1 301 ? -10.208 -13.639 10.802 1.00 96.25 301 HIS A CA 1
ATOM 2385 C C . HIS A 1 301 ? -9.613 -14.909 10.199 1.00 96.25 301 HIS A C 1
ATOM 2387 O O . HIS A 1 301 ? -9.820 -15.999 10.729 1.00 96.25 301 HIS A O 1
ATOM 2393 N N . ILE A 1 302 ? -8.911 -14.782 9.072 1.00 96.06 302 ILE A N 1
ATOM 2394 C CA . ILE A 1 302 ? -8.571 -15.930 8.214 1.00 96.06 302 ILE A CA 1
ATOM 2395 C C . ILE A 1 302 ? -7.054 -16.197 8.180 1.00 96.06 302 ILE A C 1
ATOM 2397 O O . ILE A 1 302 ? -6.616 -17.256 7.739 1.00 96.06 302 ILE A O 1
ATOM 2401 N N . GLY A 1 303 ? -6.238 -15.260 8.657 1.00 96.44 303 GLY A N 1
ATOM 2402 C CA . GLY A 1 303 ? -4.774 -15.296 8.582 1.00 96.44 303 GLY A CA 1
ATOM 2403 C C . GLY A 1 303 ? -4.214 -14.954 7.198 1.00 96.44 303 GLY A C 1
ATOM 2404 O O . GLY A 1 303 ? -3.041 -15.196 6.941 1.00 96.44 303 GLY A O 1
ATOM 2405 N N . ASP A 1 304 ? -5.046 -14.436 6.288 1.00 96.69 304 ASP A N 1
ATOM 2406 C CA . ASP A 1 304 ? -4.672 -14.040 4.923 1.00 96.69 304 ASP A CA 1
ATOM 2407 C C . ASP A 1 304 ? -5.752 -13.092 4.341 1.00 96.69 304 ASP A C 1
ATOM 2409 O O . ASP A 1 304 ? -6.865 -13.039 4.868 1.00 96.69 304 ASP A O 1
ATOM 2413 N N . PHE A 1 305 ? -5.450 -12.369 3.259 1.00 96.44 305 PHE A N 1
ATOM 2414 C CA . PHE A 1 305 ? -6.327 -11.385 2.602 1.00 96.44 305 PHE A CA 1
ATOM 2415 C C . PHE A 1 305 ? -6.504 -11.654 1.097 1.00 96.44 305 PHE A C 1
ATOM 2417 O O . PHE A 1 305 ? -5.687 -12.329 0.475 1.00 96.44 305 PHE A O 1
ATOM 2424 N N . VAL A 1 306 ? -7.564 -11.141 0.471 1.00 94.12 306 VAL A N 1
ATOM 2425 C CA . VAL A 1 306 ? -7.798 -11.315 -0.975 1.00 94.12 306 VAL A CA 1
ATOM 2426 C C . VAL A 1 306 ? -6.955 -10.334 -1.809 1.00 94.12 306 VAL A C 1
ATOM 2428 O O . VAL A 1 306 ? -6.942 -9.137 -1.511 1.00 94.12 306 VAL A O 1
ATOM 2431 N N . PRO A 1 307 ? -6.312 -10.797 -2.900 1.00 95.19 307 PRO A N 1
ATOM 2432 C CA . PRO A 1 307 ? -6.291 -12.174 -3.405 1.00 95.19 307 PRO A CA 1
ATOM 2433 C C . PRO A 1 307 ? -5.326 -13.094 -2.636 1.00 95.19 307 PRO A C 1
ATOM 2435 O O . PRO A 1 307 ? -4.283 -12.670 -2.138 1.00 95.19 307 PRO A O 1
ATOM 2438 N N . ARG A 1 308 ? -5.707 -14.374 -2.536 1.00 95.44 308 ARG A N 1
ATOM 2439 C CA . ARG A 1 308 ? -5.034 -15.394 -1.715 1.00 95.44 308 ARG A CA 1
ATOM 2440 C C . ARG A 1 308 ? -3.735 -15.872 -2.366 1.00 95.44 308 ARG A C 1
ATOM 2442 O O . ARG A 1 308 ? -3.704 -16.113 -3.578 1.00 95.44 308 ARG A O 1
ATOM 2449 N N . LEU A 1 309 ? -2.703 -16.063 -1.546 1.00 95.31 309 LEU A N 1
ATOM 2450 C CA . LEU A 1 309 ? -1.432 -16.651 -1.971 1.00 95.31 309 LEU A CA 1
ATOM 2451 C C . LEU A 1 309 ? -1.577 -18.174 -2.068 1.00 95.31 309 LEU A C 1
ATOM 2453 O O . LEU A 1 309 ? -2.051 -18.826 -1.136 1.00 95.31 309 LEU A O 1
ATOM 2457 N N . THR A 1 310 ? -1.177 -18.763 -3.191 1.00 95.19 310 THR A N 1
ATOM 2458 C CA . THR A 1 310 ? -1.024 -20.212 -3.299 1.00 95.19 310 THR A CA 1
ATOM 2459 C C . THR A 1 310 ? 0.363 -20.622 -2.855 1.00 95.19 310 THR A C 1
ATOM 2461 O O . THR A 1 310 ? 1.361 -20.008 -3.226 1.00 95.19 310 THR A O 1
ATOM 2464 N N . ARG A 1 311 ? 0.422 -21.712 -2.090 1.00 92.31 311 ARG A N 1
ATOM 2465 C CA . ARG A 1 311 ? 1.672 -22.344 -1.650 1.00 92.31 311 ARG A CA 1
ATOM 2466 C C . ARG A 1 311 ? 2.263 -23.265 -2.723 1.00 92.31 311 ARG A C 1
ATOM 2468 O O . ARG A 1 311 ? 2.911 -24.256 -2.398 1.00 92.31 311 ARG A O 1
ATOM 2475 N N . ASP A 1 312 ? 1.996 -22.964 -3.992 1.00 92.19 312 ASP A N 1
ATOM 2476 C CA . ASP A 1 312 ? 2.649 -23.647 -5.104 1.00 92.19 312 ASP A CA 1
ATOM 2477 C C . ASP A 1 312 ? 4.138 -23.270 -5.114 1.00 92.19 312 ASP A C 1
ATOM 2479 O O . ASP A 1 312 ? 4.557 -22.302 -4.480 1.00 92.19 312 ASP A O 1
ATOM 2483 N N . THR A 1 313 ? 4.967 -24.039 -5.815 1.00 92.00 313 THR A N 1
ATOM 2484 C CA . THR A 1 313 ? 6.387 -23.712 -5.999 1.00 92.00 313 THR A CA 1
ATOM 2485 C C . THR A 1 313 ? 6.630 -23.422 -7.484 1.00 92.00 313 THR A C 1
ATOM 2487 O O . THR A 1 313 ? 6.603 -24.361 -8.282 1.00 92.00 313 THR A O 1
ATOM 2490 N N . PRO A 1 314 ? 6.832 -22.153 -7.899 1.00 90.25 314 PRO A N 1
ATOM 2491 C CA . PRO A 1 314 ? 6.917 -20.937 -7.077 1.00 90.25 314 PRO A CA 1
ATOM 2492 C C . PRO A 1 314 ? 5.545 -20.441 -6.566 1.00 90.25 314 PRO A C 1
ATOM 2494 O O . PRO A 1 314 ? 4.535 -20.755 -7.206 1.00 90.25 314 PRO A O 1
ATOM 2497 N N . PRO A 1 315 ? 5.502 -19.643 -5.475 1.00 94.50 315 PRO A N 1
ATOM 2498 C CA . PRO A 1 315 ? 4.266 -19.055 -4.952 1.00 94.50 315 PRO A CA 1
ATOM 2499 C C . PRO A 1 315 ? 3.577 -18.161 -5.985 1.00 94.50 315 PRO A C 1
ATOM 2501 O O . PRO A 1 315 ? 4.246 -17.451 -6.739 1.00 94.50 315 PRO A O 1
ATOM 2504 N N . ARG A 1 316 ? 2.238 -18.188 -6.039 1.00 94.88 316 ARG A N 1
ATOM 2505 C CA . ARG A 1 316 ? 1.449 -17.421 -7.022 1.00 94.88 316 ARG A CA 1
ATOM 2506 C C . ARG A 1 316 ? 0.184 -16.838 -6.411 1.00 94.88 316 ARG A C 1
ATOM 2508 O O . ARG A 1 316 ? -0.359 -17.354 -5.441 1.00 94.88 316 ARG A O 1
ATOM 2515 N N . ILE A 1 317 ? -0.334 -15.780 -7.023 1.00 95.69 317 ILE A N 1
ATOM 2516 C CA . ILE A 1 317 ? -1.642 -15.221 -6.675 1.00 95.69 317 ILE A CA 1
ATOM 2517 C C . ILE A 1 317 ? -2.707 -15.796 -7.611 1.00 95.69 317 ILE A C 1
ATOM 2519 O O . ILE A 1 317 ? -2.591 -15.718 -8.835 1.00 95.69 317 ILE A O 1
ATOM 2523 N N . LYS A 1 318 ? -3.762 -16.387 -7.042 1.00 90.00 318 LYS A N 1
ATOM 2524 C CA . LYS A 1 318 ? -4.855 -16.994 -7.818 1.00 90.00 318 LYS A CA 1
ATOM 2525 C C . LYS A 1 318 ? -5.657 -15.944 -8.589 1.00 90.00 318 LYS A C 1
ATOM 2527 O O . LYS A 1 318 ? -6.097 -14.953 -8.017 1.00 90.00 318 LYS A O 1
ATOM 2532 N N . GLY A 1 319 ? -5.939 -16.240 -9.859 1.00 89.19 319 GLY A N 1
ATOM 2533 C CA . GLY A 1 319 ? -6.938 -15.521 -10.657 1.00 89.19 319 GLY A CA 1
ATOM 2534 C C . GLY A 1 319 ? -6.455 -14.251 -11.358 1.00 89.19 319 GLY A C 1
ATOM 2535 O O . GLY A 1 319 ? -7.285 -13.555 -11.932 1.00 89.19 319 GLY A O 1
ATOM 2536 N N . LEU A 1 320 ? -5.152 -13.958 -11.347 1.00 92.19 320 LEU A N 1
ATOM 2537 C CA . LEU A 1 320 ? -4.588 -12.812 -12.065 1.00 92.19 320 LEU A CA 1
ATOM 2538 C C . LEU A 1 320 ? -4.026 -13.264 -13.412 1.00 92.19 320 LEU A C 1
ATOM 2540 O O . LEU A 1 320 ? -3.150 -14.128 -13.458 1.00 92.19 320 LEU A O 1
ATOM 2544 N N . VAL A 1 321 ? -4.549 -12.699 -14.501 1.00 89.50 321 VAL A N 1
ATOM 2545 C CA . VAL A 1 321 ? -4.161 -13.081 -15.874 1.00 89.50 321 VAL A CA 1
ATOM 2546 C C . VAL A 1 321 ? -3.470 -11.937 -16.608 1.00 89.50 321 VAL A C 1
ATOM 2548 O O . VAL A 1 321 ? -2.541 -12.179 -17.374 1.00 89.50 321 VAL A O 1
ATOM 2551 N N . ILE A 1 322 ? -3.908 -10.700 -16.375 1.00 93.62 322 ILE A N 1
ATOM 2552 C CA . ILE A 1 322 ? -3.404 -9.510 -17.070 1.00 93.62 322 ILE A CA 1
ATOM 2553 C C . ILE A 1 322 ? -2.482 -8.690 -16.165 1.00 93.62 322 ILE A C 1
ATOM 2555 O O . ILE A 1 322 ? -2.602 -8.734 -14.938 1.00 93.62 322 ILE A O 1
ATOM 2559 N N . GLN A 1 323 ? -1.552 -7.951 -16.769 1.00 94.06 323 GLN A N 1
ATOM 2560 C CA . GLN A 1 323 ? -0.533 -7.203 -16.035 1.00 94.06 323 GLN A CA 1
ATOM 2561 C C . GLN A 1 323 ? -1.146 -6.089 -15.180 1.00 94.06 323 GLN A C 1
ATOM 2563 O O . GLN A 1 323 ? -0.727 -5.890 -14.046 1.00 94.06 323 GLN A O 1
ATOM 2568 N N . GLU A 1 324 ? -2.193 -5.432 -15.674 1.00 94.69 324 GLU A N 1
ATOM 2569 C CA . GLU A 1 324 ? -2.883 -4.347 -14.976 1.00 94.69 324 GLU A CA 1
ATOM 2570 C C . GLU A 1 324 ? -3.482 -4.826 -13.648 1.00 94.69 324 GLU A C 1
ATOM 2572 O O . GLU A 1 324 ? -3.343 -4.163 -12.626 1.00 94.69 324 GLU A O 1
ATOM 2577 N N . GLN A 1 325 ? -4.059 -6.032 -13.626 1.00 96.06 325 GLN A N 1
ATOM 2578 C CA . GLN A 1 325 ? -4.580 -6.636 -12.396 1.00 96.06 325 GLN A CA 1
ATOM 2579 C C . GLN A 1 325 ? -3.469 -6.934 -11.389 1.00 96.06 325 GLN A C 1
ATOM 2581 O O . GLN A 1 325 ? -3.662 -6.783 -10.186 1.00 96.06 325 GLN A O 1
ATOM 2586 N N . ARG A 1 326 ? -2.301 -7.383 -11.860 1.00 96.31 326 ARG A N 1
ATOM 2587 C CA . ARG A 1 326 ? -1.150 -7.643 -10.982 1.00 96.31 326 ARG A CA 1
ATOM 2588 C C . ARG A 1 326 ? -0.642 -6.349 -10.372 1.00 96.31 326 ARG A C 1
ATOM 2590 O O . ARG A 1 326 ? -0.360 -6.314 -9.180 1.00 96.31 326 ARG A O 1
ATOM 2597 N N . ASP A 1 327 ? -0.587 -5.303 -11.183 1.00 96.94 327 ASP A N 1
ATOM 2598 C CA . ASP A 1 327 ? -0.162 -3.977 -10.775 1.00 96.94 327 ASP A CA 1
ATOM 2599 C C . ASP A 1 327 ? -1.125 -3.364 -9.738 1.00 96.94 327 ASP A C 1
ATOM 2601 O O . ASP A 1 327 ? -0.678 -2.867 -8.705 1.00 96.94 327 ASP A O 1
ATOM 2605 N N . GLU A 1 328 ? -2.440 -3.465 -9.951 1.00 96.38 328 GLU A N 1
ATOM 2606 C CA . GLU A 1 328 ? -3.464 -3.043 -8.979 1.00 96.38 328 GLU A CA 1
ATOM 2607 C C . GLU A 1 328 ? -3.355 -3.809 -7.652 1.00 96.38 328 GLU A C 1
ATOM 2609 O O . GLU A 1 328 ? -3.432 -3.227 -6.566 1.00 96.38 328 GLU A O 1
ATOM 2614 N N . VAL A 1 329 ? -3.145 -5.127 -7.715 1.00 96.81 329 VAL A N 1
ATOM 2615 C CA . VAL A 1 329 ? -2.972 -5.949 -6.511 1.00 96.81 329 VAL A CA 1
ATOM 2616 C C . VAL A 1 329 ? -1.667 -5.601 -5.795 1.00 96.81 329 VAL A C 1
ATOM 2618 O O . VAL A 1 329 ? -1.657 -5.564 -4.567 1.00 96.81 329 VAL A O 1
ATOM 2621 N N . ALA A 1 330 ? -0.589 -5.301 -6.522 1.00 98.06 330 ALA A N 1
ATOM 2622 C CA . ALA A 1 330 ? 0.682 -4.896 -5.929 1.00 98.06 330 ALA A CA 1
ATOM 2623 C C . ALA A 1 330 ? 0.557 -3.565 -5.178 1.00 98.06 330 ALA A C 1
ATOM 2625 O O . ALA A 1 330 ? 1.011 -3.454 -4.040 1.00 98.06 330 ALA A O 1
ATOM 2626 N N . GLU A 1 331 ? -0.131 -2.582 -5.761 1.00 97.25 331 GLU A N 1
ATOM 2627 C CA . GLU A 1 331 ? -0.452 -1.326 -5.076 1.00 97.25 331 GLU A CA 1
ATOM 2628 C C . GLU A 1 331 ? -1.253 -1.581 -3.791 1.00 97.25 331 GLU A C 1
ATOM 2630 O O . GLU A 1 331 ? -0.910 -1.071 -2.722 1.00 97.25 331 GLU A O 1
ATOM 2635 N N . ARG A 1 332 ? -2.278 -2.439 -3.859 1.00 96.69 332 ARG A N 1
ATOM 2636 C CA . ARG A 1 332 ? -3.060 -2.821 -2.679 1.00 96.69 332 ARG A CA 1
ATOM 2637 C C . ARG A 1 332 ? -2.200 -3.509 -1.615 1.00 96.69 332 ARG A C 1
ATOM 2639 O O . ARG A 1 332 ? -2.353 -3.202 -0.436 1.00 96.69 332 ARG A O 1
ATOM 2646 N N . CYS A 1 333 ? -1.292 -4.406 -2.001 1.00 98.06 333 CYS A N 1
ATOM 2647 C CA . CYS A 1 333 ? -0.343 -5.035 -1.082 1.00 98.06 333 CYS A CA 1
ATOM 2648 C C . CYS A 1 333 ? 0.565 -4.002 -0.402 1.00 98.06 333 CYS A C 1
ATOM 2650 O O . CYS A 1 333 ? 0.797 -4.123 0.798 1.00 98.06 333 CYS A O 1
ATOM 2652 N N . ALA A 1 334 ? 1.017 -2.971 -1.119 1.00 98.00 334 ALA A N 1
ATOM 2653 C CA . ALA A 1 334 ? 1.819 -1.891 -0.545 1.00 98.00 334 ALA A CA 1
ATOM 2654 C C . ALA A 1 334 ? 1.034 -1.079 0.500 1.00 98.00 334 ALA A C 1
ATOM 2656 O O . ALA A 1 334 ? 1.545 -0.800 1.584 1.00 98.00 334 ALA A O 1
ATOM 2657 N N . TYR A 1 335 ? -0.235 -0.754 0.226 1.00 97.31 335 TYR A N 1
ATOM 2658 C CA . TYR A 1 335 ? -1.095 -0.088 1.210 1.00 97.31 335 TYR A CA 1
ATOM 2659 C C . TYR A 1 335 ? -1.345 -0.956 2.446 1.00 97.31 335 TYR A C 1
ATOM 2661 O O . TYR A 1 335 ? -1.265 -0.457 3.567 1.00 97.31 335 TYR A O 1
ATOM 2669 N N . ILE A 1 336 ? -1.593 -2.255 2.253 1.00 97.69 336 ILE A N 1
ATOM 2670 C CA . ILE A 1 336 ? -1.759 -3.212 3.355 1.00 97.69 336 ILE A CA 1
ATOM 2671 C C . ILE A 1 336 ? -0.481 -3.298 4.184 1.00 97.69 336 ILE A C 1
ATOM 2673 O O . ILE A 1 336 ? -0.568 -3.274 5.406 1.00 97.69 336 ILE A O 1
ATOM 2677 N N . PHE A 1 337 ? 0.688 -3.355 3.542 1.00 98.12 337 PHE A N 1
ATOM 2678 C CA . PHE A 1 337 ? 1.980 -3.340 4.222 1.00 98.12 337 PHE A CA 1
ATOM 2679 C C . PHE A 1 337 ? 2.124 -2.090 5.102 1.00 98.12 337 PHE A C 1
ATOM 2681 O O . PHE A 1 337 ? 2.389 -2.212 6.297 1.00 98.12 337 PHE A O 1
ATOM 2688 N N . ARG A 1 338 ? 1.844 -0.903 4.549 1.00 97.06 338 ARG A N 1
ATOM 2689 C CA . ARG A 1 338 ? 1.898 0.372 5.279 1.00 97.06 338 ARG A CA 1
ATOM 2690 C C . ARG A 1 338 ? 0.972 0.380 6.495 1.00 97.06 338 ARG A C 1
ATOM 2692 O O . ARG A 1 338 ? 1.395 0.708 7.600 1.00 97.06 338 ARG A O 1
ATOM 2699 N N . THR A 1 339 ? -0.290 -0.007 6.313 1.00 96.75 339 THR A N 1
ATOM 2700 C CA . THR A 1 339 ? -1.267 -0.074 7.411 1.00 96.75 339 THR A CA 1
ATOM 2701 C C . THR A 1 339 ? -0.881 -1.136 8.444 1.00 96.75 339 THR A C 1
ATOM 2703 O O . THR A 1 339 ? -1.008 -0.904 9.642 1.00 96.75 339 THR A O 1
ATOM 2706 N N . ALA A 1 340 ? -0.359 -2.284 8.012 1.00 97.50 340 ALA A N 1
ATOM 2707 C CA . ALA A 1 340 ? 0.131 -3.325 8.908 1.00 97.50 340 ALA A CA 1
ATOM 2708 C C . ALA A 1 340 ? 1.350 -2.864 9.719 1.00 97.50 340 ALA A C 1
ATOM 2710 O O . ALA A 1 340 ? 1.475 -3.248 10.877 1.00 97.50 340 ALA A O 1
ATOM 2711 N N . SER A 1 341 ? 2.214 -2.021 9.152 1.00 97.00 341 SER A N 1
ATOM 2712 C CA . SER A 1 341 ? 3.327 -1.389 9.866 1.00 97.00 341 SER A CA 1
ATOM 2713 C C . SER A 1 341 ? 2.833 -0.420 10.949 1.00 97.00 341 SER A C 1
ATOM 2715 O O . SER A 1 341 ? 3.272 -0.522 12.092 1.00 97.00 341 SER A O 1
ATOM 2717 N N . GLN A 1 342 ? 1.843 0.429 10.645 1.00 95.88 342 GLN A N 1
ATOM 2718 C CA . GLN A 1 342 ? 1.226 1.333 11.632 1.00 95.88 342 GLN A CA 1
ATOM 2719 C C . GLN A 1 342 ? 0.575 0.582 12.804 1.00 95.88 342 GLN A C 1
ATOM 2721 O O . GLN A 1 342 ? 0.540 1.087 13.921 1.00 95.88 342 GLN A O 1
ATOM 2726 N N . LEU A 1 343 ? 0.062 -0.624 12.545 1.00 96.44 343 LEU A N 1
ATOM 2727 C CA . LEU A 1 343 ? -0.554 -1.498 13.548 1.00 96.44 343 LEU A CA 1
ATOM 2728 C C . LEU A 1 343 ? 0.420 -2.522 14.151 1.00 96.44 343 LEU A C 1
ATOM 2730 O O . LEU A 1 343 ? -0.008 -3.369 14.929 1.00 96.44 343 LEU A O 1
ATOM 2734 N N . GLN A 1 344 ? 1.701 -2.483 13.770 1.00 96.56 344 GLN A N 1
ATOM 2735 C CA . GLN A 1 344 ? 2.750 -3.409 14.219 1.00 96.56 344 GLN A CA 1
ATOM 2736 C C . GLN A 1 344 ? 2.409 -4.901 14.002 1.00 96.56 344 GLN A C 1
ATOM 2738 O O . GLN A 1 344 ? 2.741 -5.782 14.792 1.00 96.56 344 GLN A O 1
ATOM 2743 N N . LEU A 1 345 ? 1.749 -5.217 12.884 1.00 97.25 345 LEU A N 1
ATOM 2744 C CA . LEU A 1 345 ? 1.381 -6.577 12.480 1.00 97.25 345 LEU A CA 1
ATOM 2745 C C . LEU A 1 345 ? 2.492 -7.209 11.620 1.00 97.25 345 LEU A C 1
ATOM 2747 O O . LEU A 1 345 ? 2.381 -7.269 10.393 1.00 97.25 345 LEU A O 1
ATOM 2751 N N . ALA A 1 346 ? 3.570 -7.687 12.250 1.00 97.31 346 ALA A N 1
ATOM 2752 C CA . ALA A 1 346 ? 4.741 -8.261 11.559 1.00 97.31 346 ALA A CA 1
ATOM 2753 C C . ALA A 1 346 ? 4.397 -9.398 10.579 1.00 97.31 346 ALA A C 1
ATOM 2755 O O . ALA A 1 346 ? 4.862 -9.409 9.436 1.00 97.31 346 ALA A O 1
ATOM 2756 N N . SER A 1 347 ? 3.551 -10.344 10.991 1.00 97.62 347 SER A N 1
ATOM 2757 C CA . SER A 1 347 ? 3.184 -11.486 10.142 1.00 97.62 347 SER A CA 1
ATOM 2758 C C . SER A 1 347 ? 2.382 -11.060 8.903 1.00 97.62 347 SER A C 1
ATOM 2760 O O . SER A 1 347 ? 2.530 -11.661 7.841 1.00 97.62 347 SER A O 1
ATOM 2762 N N . LEU A 1 348 ? 1.585 -9.988 9.000 1.00 98.06 348 LEU A N 1
ATOM 2763 C CA . LEU A 1 348 ? 0.862 -9.435 7.854 1.00 98.06 348 LEU A CA 1
ATOM 2764 C C . LEU A 1 348 ? 1.787 -8.655 6.911 1.00 98.06 348 LEU A C 1
ATOM 2766 O O . LEU A 1 348 ? 1.633 -8.761 5.697 1.00 98.06 348 LEU A O 1
ATOM 2770 N N . GLN A 1 349 ? 2.763 -7.914 7.445 1.00 98.19 349 GLN A N 1
ATOM 2771 C CA . GLN A 1 349 ? 3.803 -7.288 6.623 1.00 98.19 349 GLN A CA 1
ATOM 2772 C C . GLN A 1 349 ? 4.580 -8.343 5.830 1.00 98.19 349 GLN A C 1
ATOM 2774 O O . GLN A 1 349 ? 4.692 -8.221 4.614 1.00 98.19 349 GLN A O 1
ATOM 2779 N N . SER A 1 350 ? 5.008 -9.424 6.487 1.00 98.19 350 SER A N 1
ATOM 2780 C CA . SER A 1 350 ? 5.703 -10.545 5.836 1.00 98.19 350 SER A CA 1
ATOM 2781 C C . SER A 1 350 ? 4.853 -11.158 4.715 1.00 98.19 350 SER A C 1
ATOM 2783 O O . SER A 1 350 ? 5.308 -11.298 3.583 1.00 98.19 350 SER A O 1
ATOM 2785 N N . LEU A 1 351 ? 3.567 -11.419 4.983 1.00 98.12 351 LEU A N 1
ATOM 2786 C CA . LEU A 1 351 ? 2.632 -11.919 3.972 1.00 98.12 351 LEU A CA 1
ATOM 2787 C C . LEU A 1 351 ? 2.454 -10.943 2.795 1.00 98.12 351 LEU A C 1
ATOM 2789 O O . LEU A 1 351 ? 2.345 -11.370 1.646 1.00 98.12 351 LEU A O 1
ATOM 2793 N N . ALA A 1 352 ? 2.405 -9.634 3.052 1.00 98.38 352 ALA A N 1
ATOM 2794 C CA . ALA A 1 352 ? 2.317 -8.635 1.992 1.00 98.38 352 ALA A CA 1
ATOM 2795 C C . ALA A 1 352 ? 3.573 -8.642 1.102 1.00 98.38 352 ALA A C 1
ATOM 2797 O O . ALA A 1 352 ? 3.437 -8.570 -0.121 1.00 98.38 352 ALA A O 1
ATOM 2798 N N . VAL A 1 353 ? 4.763 -8.812 1.688 1.00 98.44 353 VAL A N 1
ATOM 2799 C CA . VAL A 1 353 ? 6.034 -8.952 0.956 1.00 98.44 353 VAL A CA 1
ATOM 2800 C C . VAL A 1 353 ? 6.057 -10.226 0.113 1.00 98.44 353 VAL A C 1
ATOM 2802 O O . VAL A 1 353 ? 6.358 -10.161 -1.078 1.00 98.44 353 VAL A O 1
ATOM 2805 N N . GLU A 1 354 ? 5.662 -11.373 0.671 1.00 97.94 354 GLU A N 1
ATOM 2806 C CA . GLU A 1 354 ? 5.564 -12.631 -0.083 1.00 97.94 354 GLU A CA 1
ATOM 2807 C C . GLU A 1 354 ? 4.637 -12.496 -1.297 1.00 97.94 354 GLU A C 1
ATOM 2809 O O . GLU A 1 354 ? 4.955 -12.957 -2.397 1.00 97.94 354 GLU A O 1
ATOM 2814 N N . LYS A 1 355 ? 3.497 -11.819 -1.124 1.00 98.00 355 LYS A N 1
ATOM 2815 C CA . LYS A 1 355 ? 2.562 -11.569 -2.223 1.00 98.00 355 LYS A CA 1
ATOM 2816 C C . LYS A 1 355 ? 3.125 -10.616 -3.265 1.00 98.00 355 LYS A C 1
ATOM 2818 O O . LYS A 1 355 ? 2.962 -10.891 -4.449 1.00 98.00 355 LYS A O 1
ATOM 2823 N N . LEU A 1 356 ? 3.808 -9.545 -2.861 1.00 98.19 356 LEU A N 1
ATOM 2824 C CA . LEU A 1 356 ? 4.494 -8.642 -3.793 1.00 98.19 356 LEU A CA 1
ATOM 2825 C C . LEU A 1 356 ? 5.520 -9.397 -4.643 1.00 98.19 356 LEU A C 1
ATOM 2827 O O . LEU A 1 356 ? 5.522 -9.262 -5.867 1.00 98.19 356 LEU A O 1
ATOM 2831 N N . LYS A 1 357 ? 6.311 -10.276 -4.021 1.00 97.69 357 LYS A N 1
ATOM 2832 C CA . LYS A 1 357 ? 7.266 -11.141 -4.726 1.00 97.69 357 LYS A CA 1
ATOM 2833 C C . LYS A 1 357 ? 6.569 -12.107 -5.687 1.00 97.69 357 LYS A C 1
ATOM 2835 O O . LYS A 1 357 ? 6.999 -12.250 -6.828 1.00 97.69 357 LYS A O 1
ATOM 2840 N N . ALA A 1 358 ? 5.455 -12.716 -5.277 1.00 97.25 358 ALA A N 1
ATOM 2841 C CA . ALA A 1 358 ? 4.652 -13.597 -6.132 1.00 97.25 358 ALA A CA 1
ATOM 2842 C C . ALA A 1 358 ? 3.973 -12.866 -7.310 1.00 97.25 358 ALA A C 1
ATOM 2844 O O . ALA A 1 358 ? 3.592 -13.495 -8.300 1.00 97.25 358 ALA A O 1
ATOM 2845 N N . LEU A 1 359 ? 3.807 -11.543 -7.217 1.00 97.12 359 LEU A N 1
ATOM 2846 C CA . LEU A 1 359 ? 3.248 -10.707 -8.279 1.00 97.12 359 LEU A CA 1
ATOM 2847 C C . LEU A 1 359 ? 4.279 -10.295 -9.328 1.00 97.12 359 LEU A C 1
ATOM 2849 O O . LEU A 1 359 ? 3.869 -9.804 -10.375 1.00 97.12 359 LEU A O 1
ATOM 2853 N N . TYR A 1 360 ? 5.572 -10.541 -9.120 1.00 94.81 360 TYR A N 1
ATOM 2854 C CA . TYR A 1 360 ? 6.627 -10.199 -10.073 1.00 94.81 360 TYR A CA 1
ATOM 2855 C C . TYR A 1 360 ? 6.566 -11.031 -11.374 1.00 94.81 360 TYR A C 1
ATOM 2857 O O . TYR A 1 360 ? 6.300 -12.237 -11.320 1.00 94.81 360 TYR A O 1
ATOM 2865 N N . PRO A 1 361 ? 6.812 -10.453 -12.571 1.00 95.25 361 PRO A N 1
ATOM 2866 C CA . PRO A 1 361 ? 7.221 -9.067 -12.832 1.00 95.25 361 PRO A CA 1
ATOM 2867 C C . PRO A 1 361 ? 6.093 -8.030 -12.729 1.00 95.25 361 PRO A C 1
ATOM 2869 O O . PRO A 1 361 ? 4.954 -8.301 -13.108 1.00 95.25 361 PRO A O 1
ATOM 2872 N N . LEU A 1 362 ? 6.452 -6.832 -12.254 1.00 96.06 362 LEU A N 1
ATOM 2873 C CA . LEU A 1 362 ? 5.614 -5.624 -12.218 1.00 96.06 362 LEU A CA 1
ATOM 2874 C C . LEU A 1 362 ? 6.081 -4.608 -13.267 1.00 96.06 362 LEU A C 1
ATOM 2876 O O . LEU A 1 362 ? 7.237 -4.662 -13.698 1.00 96.06 362 LEU A O 1
ATOM 2880 N N . SER A 1 363 ? 5.203 -3.680 -13.661 1.00 96.00 363 SER A N 1
ATOM 2881 C CA . SER A 1 363 ? 5.614 -2.567 -14.524 1.00 96.00 363 SER A CA 1
ATOM 2882 C C . SER A 1 363 ? 6.571 -1.608 -13.790 1.00 96.00 363 SER A C 1
ATOM 2884 O O . SER A 1 363 ? 6.494 -1.493 -12.561 1.00 96.00 363 SER A O 1
ATOM 2886 N N . PRO A 1 364 ? 7.454 -0.882 -14.508 1.00 95.88 364 PRO A N 1
ATOM 2887 C CA . PRO A 1 364 ? 8.390 0.054 -13.884 1.00 95.88 364 PRO A CA 1
ATOM 2888 C C . PRO A 1 364 ? 7.675 1.103 -13.019 1.00 95.88 364 PRO A C 1
ATOM 2890 O O . PRO A 1 364 ? 7.998 1.275 -11.842 1.00 95.88 364 PRO A O 1
ATOM 2893 N N . LEU A 1 365 ? 6.630 1.738 -13.562 1.00 96.38 365 LEU A N 1
ATOM 2894 C CA . LEU A 1 365 ? 5.812 2.703 -12.824 1.00 96.38 365 LEU A CA 1
ATOM 2895 C C . LEU A 1 365 ? 5.237 2.100 -11.539 1.00 96.38 365 LEU A C 1
ATOM 2897 O O . LEU A 1 365 ? 5.186 2.766 -10.502 1.00 96.38 365 LEU A O 1
ATOM 2901 N N . ARG A 1 366 ? 4.816 0.831 -11.583 1.00 97.56 366 ARG A N 1
ATOM 2902 C CA . ARG A 1 366 ? 4.247 0.179 -10.409 1.00 97.56 366 ARG A CA 1
ATOM 2903 C C . ARG A 1 366 ? 5.281 -0.091 -9.328 1.00 97.56 366 ARG A C 1
ATOM 2905 O O . ARG A 1 366 ? 4.952 0.093 -8.160 1.00 97.56 366 ARG A O 1
ATOM 2912 N N . ILE A 1 367 ? 6.509 -0.464 -9.694 1.00 97.94 367 ILE A N 1
ATOM 2913 C CA . ILE A 1 367 ? 7.620 -0.582 -8.739 1.00 97.94 367 ILE A CA 1
ATOM 2914 C C . ILE A 1 367 ? 7.830 0.756 -8.020 1.00 97.94 367 ILE A C 1
ATOM 2916 O O . ILE A 1 367 ? 7.842 0.776 -6.793 1.00 97.94 367 ILE A O 1
ATOM 2920 N N . LEU A 1 368 ? 7.888 1.879 -8.749 1.00 97.56 368 LEU A N 1
ATOM 2921 C CA . LEU A 1 368 ? 8.016 3.206 -8.131 1.00 97.56 368 LEU A CA 1
ATOM 2922 C C . LEU A 1 368 ? 6.872 3.530 -7.169 1.00 97.56 368 LEU A C 1
ATOM 2924 O O . LEU A 1 368 ? 7.115 4.044 -6.076 1.00 97.56 368 LEU A O 1
ATOM 2928 N N . LEU A 1 369 ? 5.629 3.239 -7.561 1.00 98.00 369 LEU A N 1
ATOM 2929 C CA . LEU A 1 369 ? 4.472 3.528 -6.718 1.00 98.00 369 LEU A CA 1
ATOM 2930 C C . LEU A 1 369 ? 4.477 2.681 -5.441 1.00 98.00 369 LEU A C 1
ATOM 2932 O O . LEU A 1 369 ? 4.256 3.220 -4.358 1.00 98.00 369 LEU A O 1
ATOM 2936 N N . VAL A 1 370 ? 4.758 1.379 -5.556 1.00 98.38 370 VAL A N 1
ATOM 2937 C CA . VAL A 1 370 ? 4.886 0.477 -4.401 1.00 98.38 370 VAL A CA 1
ATOM 2938 C C . VAL A 1 370 ? 5.963 0.995 -3.452 1.00 98.38 370 VAL A C 1
ATOM 2940 O O . VAL A 1 370 ? 5.702 1.096 -2.254 1.00 98.38 370 VAL A O 1
ATOM 2943 N N . THR A 1 371 ? 7.123 1.404 -3.972 1.00 98.31 371 THR A N 1
ATOM 2944 C CA . THR A 1 371 ? 8.197 1.981 -3.155 1.00 98.31 371 THR A CA 1
ATOM 2945 C C . THR A 1 371 ? 7.752 3.249 -2.445 1.00 98.31 371 THR A C 1
ATOM 2947 O O . THR A 1 371 ? 7.920 3.354 -1.234 1.00 98.31 371 THR A O 1
ATOM 2950 N N . ARG A 1 372 ? 7.118 4.187 -3.156 1.00 97.69 372 ARG A N 1
ATOM 2951 C CA . ARG A 1 372 ? 6.620 5.430 -2.553 1.00 97.69 372 ARG A CA 1
ATOM 2952 C C . ARG A 1 372 ? 5.602 5.160 -1.443 1.00 97.69 372 ARG A C 1
ATOM 2954 O O . ARG A 1 372 ? 5.621 5.829 -0.415 1.00 97.6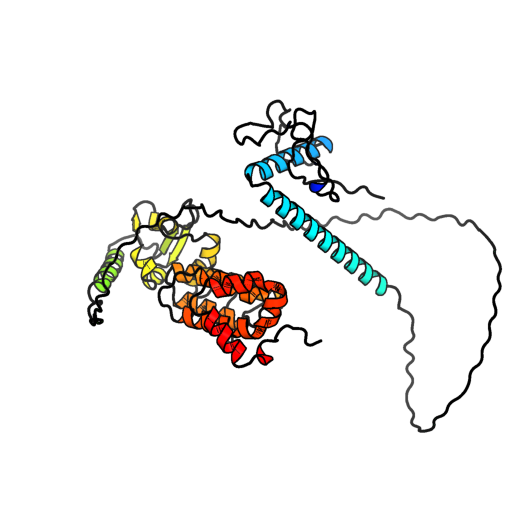9 372 ARG A O 1
ATOM 2961 N N . ILE A 1 373 ? 4.701 4.195 -1.628 1.00 97.06 373 ILE A N 1
ATOM 2962 C CA . ILE A 1 373 ? 3.728 3.821 -0.592 1.00 97.06 373 ILE A CA 1
ATOM 2963 C C . ILE A 1 373 ? 4.448 3.202 0.613 1.00 97.06 373 ILE A C 1
ATOM 2965 O O . ILE A 1 373 ? 4.160 3.591 1.745 1.00 97.06 373 ILE A O 1
ATOM 2969 N N . ALA A 1 374 ? 5.398 2.292 0.377 1.00 96.81 374 ALA A N 1
ATOM 2970 C CA . ALA A 1 374 ? 6.154 1.609 1.424 1.00 96.81 374 ALA A CA 1
ATOM 2971 C C . ALA A 1 374 ? 7.040 2.561 2.246 1.00 96.81 374 ALA A C 1
ATOM 2973 O O . ALA A 1 374 ? 7.120 2.394 3.457 1.00 96.81 374 ALA A O 1
ATOM 2974 N N . GLN A 1 375 ? 7.626 3.596 1.637 1.00 96.06 375 GLN A N 1
ATOM 2975 C CA . GLN A 1 375 ? 8.409 4.634 2.333 1.00 96.06 375 GLN A CA 1
ATOM 2976 C C . GLN A 1 375 ? 7.605 5.423 3.370 1.00 96.06 375 GLN A C 1
ATOM 2978 O O . GLN A 1 375 ? 8.169 5.929 4.329 1.00 96.06 375 GLN A O 1
ATOM 2983 N N . ASN A 1 376 ? 6.283 5.494 3.207 1.00 94.75 376 ASN A N 1
ATOM 2984 C CA . ASN A 1 376 ? 5.390 6.145 4.166 1.00 94.75 376 ASN A CA 1
ATOM 2985 C C . ASN A 1 376 ? 4.928 5.196 5.289 1.00 94.75 376 ASN A C 1
ATOM 2987 O O . ASN A 1 376 ? 3.916 5.457 5.946 1.00 94.75 376 ASN A O 1
ATOM 2991 N N . SER A 1 377 ? 5.595 4.054 5.459 1.00 94.38 377 SER A N 1
ATOM 2992 C CA . SER A 1 377 ? 5.334 3.115 6.553 1.00 94.38 377 SER A CA 1
ATOM 2993 C C . SER A 1 377 ? 6.014 3.590 7.834 1.00 94.38 377 SER A C 1
ATOM 2995 O O . SER A 1 377 ? 7.000 4.315 7.796 1.00 94.38 377 SER A O 1
ATOM 2997 N N . TYR A 1 378 ? 5.471 3.191 8.981 1.00 93.56 378 TYR A N 1
ATOM 2998 C CA . TYR A 1 378 ? 6.059 3.478 10.284 1.00 93.56 378 TYR A CA 1
ATOM 2999 C C . TYR A 1 378 ? 7.236 2.517 10.545 1.00 93.56 378 TYR A C 1
ATOM 3001 O O . TYR A 1 378 ? 6.998 1.304 10.615 1.00 93.56 378 TYR A O 1
ATOM 3009 N N . PRO A 1 379 ? 8.482 3.001 10.684 1.00 92.50 379 PRO A N 1
ATOM 3010 C CA . PRO A 1 379 ? 9.628 2.136 10.933 1.00 92.50 379 PRO A CA 1
ATOM 3011 C C . PRO A 1 379 ? 9.611 1.686 12.395 1.00 92.50 379 PRO A C 1
ATOM 3013 O O . PRO A 1 379 ? 9.825 2.479 13.312 1.00 92.50 379 PRO A O 1
ATOM 3016 N N . TRP A 1 380 ? 9.344 0.403 12.627 1.00 92.50 380 TRP A N 1
ATOM 3017 C CA . TRP A 1 380 ? 9.325 -0.181 13.977 1.00 92.50 380 TRP A CA 1
ATOM 3018 C C . TRP A 1 380 ? 10.256 -1.391 14.125 1.00 92.50 380 TRP A C 1
ATOM 3020 O O . TRP A 1 380 ? 10.231 -2.069 15.150 1.00 92.50 380 TRP A O 1
ATOM 3030 N N . GLY A 1 381 ? 11.109 -1.644 13.122 1.00 93.00 381 GLY A N 1
ATOM 3031 C CA . GLY A 1 381 ? 12.147 -2.677 13.173 1.00 93.00 381 GLY A CA 1
ATOM 3032 C C . GLY A 1 381 ? 11.681 -4.072 12.749 1.00 93.00 381 GLY A C 1
ATOM 3033 O O . GLY A 1 381 ? 12.202 -5.070 13.242 1.00 93.00 381 GLY A O 1
ATOM 3034 N N . CYS A 1 382 ? 10.697 -4.165 11.850 1.00 95.12 382 CYS A N 1
ATOM 3035 C CA . CYS A 1 382 ? 10.233 -5.446 11.319 1.00 95.12 382 CYS A CA 1
ATOM 3036 C C . CYS A 1 382 ? 11.192 -5.977 10.237 1.00 95.12 382 CYS A C 1
ATOM 3038 O O . CYS A 1 382 ? 11.548 -5.249 9.318 1.00 95.12 382 CYS A O 1
ATOM 3040 N N . GLU A 1 383 ? 11.564 -7.261 10.280 1.00 97.38 383 GLU A N 1
ATOM 3041 C CA . GLU A 1 383 ? 12.438 -7.882 9.264 1.00 97.38 383 GLU A CA 1
ATOM 3042 C C . GLU A 1 383 ? 11.869 -7.768 7.836 1.00 97.38 383 GLU A C 1
ATOM 3044 O O . GLU A 1 383 ? 12.608 -7.503 6.887 1.00 97.38 383 GLU A O 1
ATOM 3049 N N . ALA A 1 384 ? 10.541 -7.869 7.699 1.00 97.69 384 ALA A N 1
ATOM 3050 C CA . ALA A 1 384 ? 9.843 -7.727 6.422 1.00 97.69 384 ALA A CA 1
ATOM 3051 C C . ALA A 1 384 ? 10.074 -6.356 5.760 1.00 97.69 384 ALA A C 1
ATOM 3053 O O . ALA A 1 384 ? 10.007 -6.244 4.539 1.00 97.69 384 ALA A O 1
ATOM 3054 N N . GLU A 1 385 ? 10.362 -5.314 6.545 1.00 96.56 385 GLU A N 1
ATOM 3055 C CA . GLU A 1 385 ? 10.696 -3.983 6.036 1.00 96.56 385 GLU A CA 1
ATOM 3056 C C . GLU A 1 385 ? 12.028 -4.002 5.282 1.00 96.56 385 GLU A C 1
ATOM 3058 O O . GLU A 1 385 ? 12.086 -3.610 4.115 1.00 96.56 385 GLU A O 1
ATOM 3063 N N . GLY A 1 386 ? 13.081 -4.542 5.902 1.00 96.50 386 GLY A N 1
ATOM 3064 C CA . GLY A 1 386 ? 14.386 -4.694 5.258 1.00 96.50 386 GLY A CA 1
ATOM 3065 C C . GLY A 1 386 ? 14.321 -5.600 4.028 1.00 96.50 386 GLY A C 1
ATOM 3066 O O . GLY A 1 386 ? 14.903 -5.287 2.988 1.00 96.50 386 GLY A O 1
ATOM 3067 N N . GLU A 1 387 ? 13.552 -6.689 4.111 1.00 98.00 387 GLU A N 1
ATOM 3068 C CA . GLU A 1 387 ? 13.319 -7.592 2.984 1.00 98.00 387 GLU A CA 1
ATOM 3069 C C . GLU A 1 387 ? 12.612 -6.889 1.812 1.00 98.00 387 GLU A C 1
ATOM 3071 O O . GLU A 1 387 ? 13.003 -7.075 0.655 1.00 98.00 387 GLU A O 1
ATOM 3076 N N . LEU A 1 388 ? 11.595 -6.067 2.098 1.00 98.12 388 LEU A N 1
ATOM 3077 C CA . LEU A 1 388 ? 10.873 -5.300 1.088 1.00 98.12 388 LEU A CA 1
ATOM 3078 C C . LEU A 1 388 ? 11.778 -4.265 0.421 1.00 98.12 388 LEU A C 1
ATOM 3080 O O . LEU A 1 388 ? 11.837 -4.221 -0.805 1.00 98.12 388 LEU A O 1
ATOM 3084 N N . PHE A 1 389 ? 12.493 -3.446 1.196 1.00 97.50 389 PHE A N 1
ATOM 3085 C CA . PHE A 1 389 ? 13.348 -2.398 0.634 1.00 97.50 389 PHE A CA 1
ATOM 3086 C C . PHE A 1 389 ? 14.545 -2.962 -0.130 1.00 97.50 389 PHE A C 1
ATOM 3088 O O . PHE A 1 389 ? 14.886 -2.429 -1.187 1.00 97.50 389 PHE A O 1
ATOM 3095 N N . GLY A 1 390 ? 15.125 -4.076 0.329 1.00 97.81 390 GLY A N 1
ATOM 3096 C CA . GLY A 1 390 ? 16.139 -4.807 -0.431 1.00 97.81 390 GLY A CA 1
ATOM 3097 C C . GLY A 1 390 ? 15.601 -5.264 -1.788 1.00 97.81 390 GLY A C 1
ATOM 3098 O O . GLY A 1 390 ? 16.204 -4.970 -2.821 1.00 97.81 390 GLY A O 1
ATOM 3099 N N . TRP A 1 391 ? 14.421 -5.892 -1.800 1.00 98.19 391 TRP A N 1
ATOM 3100 C CA . TRP A 1 391 ? 13.754 -6.339 -3.026 1.00 98.19 391 TRP A CA 1
ATOM 3101 C C . TRP A 1 391 ? 13.384 -5.179 -3.969 1.00 98.19 391 TRP A C 1
ATOM 3103 O O . TRP A 1 391 ? 13.603 -5.261 -5.177 1.00 98.19 391 TRP A O 1
ATOM 3113 N N . LEU A 1 392 ? 12.874 -4.065 -3.434 1.00 98.25 392 LEU A N 1
ATOM 3114 C CA . LEU A 1 392 ? 12.536 -2.877 -4.223 1.00 98.25 392 LEU A CA 1
ATOM 3115 C C . LEU A 1 392 ? 13.775 -2.220 -4.826 1.00 98.25 392 LEU A C 1
ATOM 3117 O O . LEU A 1 392 ? 13.745 -1.845 -5.996 1.00 98.25 392 LEU A O 1
ATOM 3121 N N . ALA A 1 393 ? 14.873 -2.112 -4.076 1.00 98.19 393 ALA A N 1
ATOM 3122 C CA . ALA A 1 393 ? 16.124 -1.589 -4.609 1.00 98.19 393 ALA A CA 1
ATOM 3123 C C . ALA A 1 393 ? 16.651 -2.439 -5.776 1.00 98.19 393 ALA A C 1
ATOM 3125 O O . ALA A 1 393 ? 17.234 -1.889 -6.705 1.00 98.19 393 ALA A O 1
ATOM 3126 N N . ASP A 1 394 ? 16.455 -3.765 -5.745 1.00 97.69 394 ASP A N 1
ATOM 3127 C CA . ASP A 1 394 ? 16.958 -4.674 -6.786 1.00 97.69 394 ASP A CA 1
ATOM 3128 C C . ASP A 1 394 ? 16.214 -4.379 -8.081 1.00 97.69 394 ASP A C 1
ATOM 3130 O O . ASP A 1 394 ? 16.809 -4.163 -9.133 1.00 97.69 394 ASP A O 1
ATOM 3134 N N . HIS A 1 395 ? 14.893 -4.265 -7.986 1.00 97.69 395 HIS A N 1
ATOM 3135 C CA . HIS A 1 395 ? 14.055 -4.049 -9.154 1.00 97.69 395 HIS A CA 1
ATOM 3136 C C . HIS A 1 395 ? 14.070 -2.602 -9.650 1.00 97.69 395 HIS A C 1
ATOM 3138 O O . HIS A 1 395 ? 13.990 -2.383 -10.856 1.00 97.69 395 HIS A O 1
ATOM 3144 N N . ILE A 1 396 ? 14.235 -1.606 -8.775 1.00 98.06 396 ILE A N 1
ATOM 3145 C CA . ILE A 1 396 ? 14.509 -0.232 -9.220 1.00 98.06 396 ILE A CA 1
ATOM 3146 C C . ILE A 1 396 ? 15.825 -0.193 -9.998 1.00 98.06 396 ILE A C 1
ATOM 3148 O O . ILE A 1 396 ? 15.867 0.442 -11.048 1.00 98.06 396 ILE A O 1
ATOM 3152 N N . ALA A 1 397 ? 16.873 -0.876 -9.525 1.00 97.88 397 ALA A N 1
ATOM 3153 C CA . ALA A 1 397 ? 18.139 -0.956 -10.245 1.00 97.88 397 ALA A CA 1
ATOM 3154 C C . ALA A 1 397 ? 17.975 -1.676 -11.596 1.00 97.88 397 ALA A C 1
ATOM 3156 O O . ALA A 1 397 ? 18.443 -1.157 -12.606 1.00 97.88 397 ALA A O 1
ATOM 3157 N N . GLU A 1 398 ? 17.262 -2.808 -11.657 1.00 97.00 398 GLU A N 1
ATOM 3158 C CA . GLU A 1 398 ? 16.966 -3.522 -12.916 1.00 97.00 398 GLU A CA 1
ATOM 3159 C C . GLU A 1 398 ? 16.276 -2.628 -13.961 1.00 97.00 398 GLU A C 1
ATOM 3161 O O . GLU A 1 398 ? 16.622 -2.681 -15.141 1.00 97.00 398 GLU A O 1
ATOM 3166 N N . TYR A 1 399 ? 15.308 -1.809 -13.536 1.00 97.44 399 TYR A N 1
ATOM 3167 C CA . TYR A 1 399 ? 14.537 -0.914 -14.406 1.00 97.44 399 TYR A CA 1
ATOM 3168 C C . TYR A 1 399 ? 15.089 0.521 -14.458 1.00 97.44 399 TYR A C 1
ATOM 3170 O O . TYR A 1 399 ? 14.416 1.410 -14.984 1.00 97.44 399 TYR A O 1
ATOM 3178 N N . PHE A 1 400 ? 16.286 0.781 -13.918 1.00 97.56 400 PHE A N 1
ATOM 3179 C CA . PHE A 1 400 ? 16.754 2.137 -13.619 1.00 97.56 400 PHE A CA 1
ATOM 3180 C C . PHE A 1 400 ? 16.704 3.066 -14.831 1.00 97.56 400 PHE A C 1
ATOM 3182 O O . PHE A 1 400 ? 16.160 4.165 -14.743 1.00 97.56 400 PHE A O 1
ATOM 3189 N N . TYR A 1 401 ? 17.219 2.632 -15.984 1.00 96.31 401 TYR A N 1
ATOM 3190 C CA . TYR A 1 401 ? 17.251 3.503 -17.157 1.00 96.31 401 TYR A CA 1
ATOM 3191 C C . TYR A 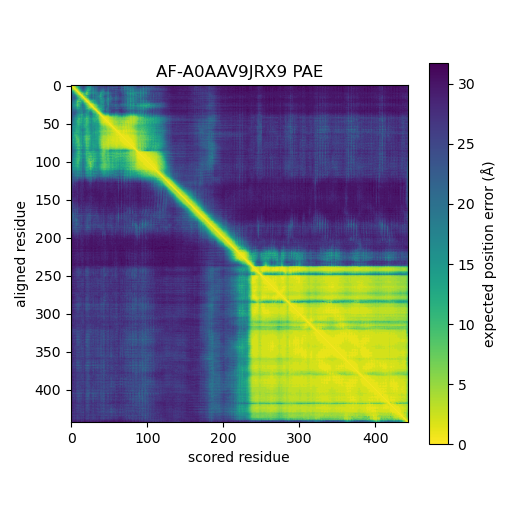1 401 ? 15.867 3.736 -17.777 1.00 96.31 401 TYR A C 1
ATOM 3193 O O . TYR A 1 401 ? 15.598 4.847 -18.232 1.00 96.31 401 TYR A O 1
ATOM 3201 N N . ALA A 1 402 ? 14.976 2.739 -17.751 1.00 96.06 402 ALA A N 1
ATOM 3202 C CA . ALA A 1 402 ? 13.590 2.911 -18.191 1.00 96.06 402 ALA A CA 1
ATOM 3203 C C . ALA A 1 402 ? 12.847 3.898 -17.272 1.00 96.06 402 ALA A C 1
ATOM 3205 O O . ALA A 1 402 ? 12.200 4.834 -17.738 1.00 96.06 402 ALA A O 1
ATOM 3206 N N . LEU A 1 403 ? 13.029 3.756 -15.956 1.00 97.06 403 LEU A N 1
ATOM 3207 C CA . LEU A 1 403 ? 12.474 4.668 -14.958 1.00 97.06 403 LEU A CA 1
ATOM 3208 C C . LEU A 1 403 ? 13.027 6.085 -15.085 1.00 97.06 403 LEU A C 1
ATOM 3210 O O . LEU A 1 403 ? 12.266 7.040 -14.976 1.00 97.06 403 LEU A O 1
ATOM 3214 N N . MET A 1 404 ? 14.325 6.243 -15.336 1.00 96.94 404 MET A N 1
ATOM 3215 C CA . MET A 1 404 ? 14.931 7.554 -15.564 1.00 96.94 404 MET A CA 1
ATOM 3216 C C . MET A 1 404 ? 14.382 8.229 -16.824 1.00 96.94 404 MET A C 1
ATOM 3218 O O . MET A 1 404 ? 14.135 9.434 -16.799 1.00 96.94 404 MET A O 1
ATOM 3222 N N . ALA A 1 405 ? 14.173 7.467 -17.903 1.00 95.75 405 ALA A N 1
ATOM 3223 C CA . ALA A 1 405 ? 13.660 7.987 -19.167 1.00 95.75 405 ALA A CA 1
ATOM 3224 C C . ALA A 1 405 ? 12.183 8.411 -19.084 1.00 95.75 405 ALA A C 1
ATOM 3226 O O . ALA A 1 405 ? 11.825 9.474 -19.587 1.00 95.75 405 ALA A O 1
ATOM 3227 N N . GLU A 1 406 ? 11.330 7.607 -18.441 1.00 96.19 406 GLU A N 1
ATOM 3228 C CA . GLU A 1 406 ? 9.875 7.828 -18.426 1.00 96.19 406 GLU A CA 1
ATOM 3229 C C . GLU A 1 406 ? 9.379 8.560 -17.168 1.00 96.19 406 GLU A C 1
ATOM 3231 O O . GLU A 1 406 ? 8.389 9.295 -17.208 1.00 96.19 406 GLU A O 1
ATOM 3236 N N . HIS A 1 407 ? 10.055 8.371 -16.033 1.00 96.81 407 HIS A N 1
ATOM 3237 C CA . HIS A 1 407 ? 9.582 8.759 -14.699 1.00 96.81 407 HIS A CA 1
ATOM 3238 C C . HIS A 1 407 ? 10.686 9.365 -13.813 1.00 96.81 407 HIS A C 1
ATOM 3240 O O . HIS A 1 407 ? 10.602 9.298 -12.584 1.00 96.81 407 HIS A O 1
ATOM 3246 N N . GLY A 1 408 ? 11.713 9.987 -14.407 1.00 96.44 408 GLY A N 1
ATOM 3247 C CA . GLY A 1 408 ? 12.917 10.430 -13.693 1.00 96.44 408 GLY A CA 1
ATOM 3248 C C . GLY A 1 408 ? 12.652 11.320 -12.473 1.00 96.44 408 GLY A C 1
ATOM 3249 O O . GLY A 1 408 ? 13.245 11.103 -11.421 1.00 96.44 408 GLY A O 1
ATOM 3250 N N . ALA A 1 409 ? 11.713 12.268 -12.557 1.00 96.62 409 ALA A N 1
ATOM 3251 C CA . ALA A 1 409 ? 11.364 13.124 -11.417 1.00 96.62 409 ALA A CA 1
ATOM 3252 C C . ALA A 1 409 ? 10.782 12.324 -10.234 1.00 96.62 409 ALA A C 1
ATOM 3254 O O . ALA A 1 409 ? 11.179 12.532 -9.088 1.00 96.62 409 ALA A O 1
ATOM 3255 N N . ALA A 1 410 ? 9.885 11.372 -10.513 1.00 96.50 410 ALA A N 1
ATOM 3256 C CA . ALA A 1 410 ? 9.284 10.518 -9.491 1.00 96.50 410 ALA A CA 1
ATOM 3257 C C . ALA A 1 410 ? 10.314 9.559 -8.878 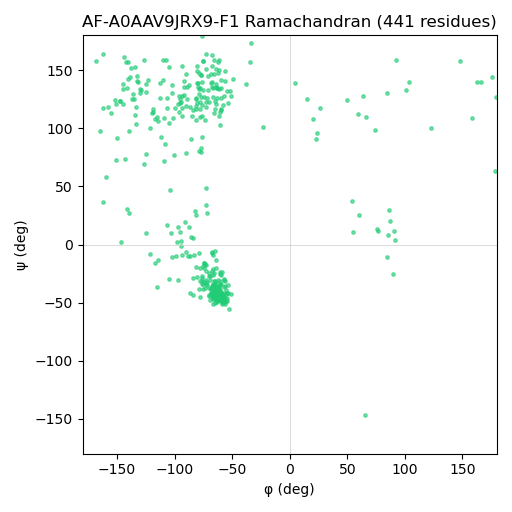1.00 96.50 410 ALA A C 1
ATOM 3259 O O . ALA A 1 410 ? 10.345 9.398 -7.659 1.00 96.50 410 ALA A O 1
ATOM 3260 N N . LEU A 1 411 ? 11.191 8.975 -9.705 1.00 97.69 411 LEU A N 1
ATOM 3261 C CA . LEU A 1 411 ? 12.304 8.150 -9.237 1.00 97.69 411 LEU A CA 1
ATOM 3262 C C . LEU A 1 411 ? 13.223 8.947 -8.304 1.00 97.69 411 LEU A C 1
ATOM 3264 O O . LEU A 1 411 ? 13.499 8.494 -7.199 1.00 97.69 411 LEU A O 1
ATOM 3268 N N . MET A 1 412 ? 13.645 10.153 -8.696 1.00 97.44 412 MET A N 1
ATOM 3269 C CA . MET A 1 412 ? 14.506 10.985 -7.850 1.00 97.44 412 MET A CA 1
ATOM 3270 C C . MET A 1 412 ? 13.831 11.379 -6.534 1.00 97.44 412 MET A C 1
ATOM 3272 O O . MET A 1 412 ? 14.505 11.405 -5.508 1.00 97.44 412 MET A O 1
ATOM 3276 N N . GLY A 1 413 ? 12.520 11.639 -6.538 1.00 97.00 413 GLY A N 1
ATOM 3277 C CA . GLY A 1 413 ? 11.758 11.862 -5.307 1.00 97.00 413 GLY A CA 1
ATOM 3278 C C . GLY A 1 413 ? 11.805 10.650 -4.374 1.00 97.00 413 GLY A C 1
ATOM 3279 O O . GLY A 1 413 ? 12.139 10.782 -3.201 1.00 97.00 413 GLY A O 1
ATOM 3280 N N . VAL A 1 414 ? 11.562 9.451 -4.910 1.00 97.19 414 VAL A N 1
ATOM 3281 C CA . VAL A 1 414 ? 11.638 8.194 -4.148 1.00 97.19 414 VAL A CA 1
ATOM 3282 C C . VAL A 1 414 ? 13.049 7.948 -3.603 1.00 97.19 414 VAL A C 1
ATOM 3284 O O . VAL A 1 414 ? 13.195 7.617 -2.431 1.00 97.19 414 VAL A O 1
ATOM 3287 N N . LEU A 1 415 ? 14.101 8.122 -4.406 1.00 97.12 415 LEU A N 1
ATOM 3288 C CA . LEU A 1 415 ? 15.475 7.857 -3.960 1.00 97.12 415 LEU A CA 1
ATOM 3289 C C . LEU A 1 415 ? 15.974 8.862 -2.912 1.00 97.12 415 LEU A C 1
ATOM 3291 O O . LEU A 1 415 ? 16.795 8.492 -2.079 1.00 97.12 415 LEU A O 1
ATOM 3295 N N . ARG A 1 416 ? 15.496 10.113 -2.945 1.00 96.25 416 ARG A N 1
ATOM 3296 C CA . ARG A 1 416 ? 15.858 11.147 -1.960 1.00 96.25 416 ARG A CA 1
ATOM 3297 C C . ARG A 1 416 ? 15.152 10.968 -0.622 1.00 96.25 416 ARG A C 1
ATOM 3299 O O . ARG A 1 416 ? 15.747 11.262 0.404 1.00 96.25 416 ARG A O 1
ATOM 3306 N N . ASN A 1 417 ? 13.914 10.480 -0.637 1.00 94.19 417 ASN A N 1
ATOM 3307 C CA . ASN A 1 417 ? 13.076 10.385 0.560 1.00 94.19 417 ASN A CA 1
ATOM 3308 C C . ASN A 1 417 ? 13.334 9.125 1.404 1.00 94.19 417 ASN A C 1
ATOM 3310 O O . ASN A 1 417 ? 12.586 8.861 2.341 1.00 94.19 417 ASN A O 1
ATOM 3314 N N . SER A 1 418 ? 14.332 8.307 1.064 1.00 92.12 418 SER A N 1
ATOM 3315 C CA . SER A 1 418 ? 14.631 7.085 1.807 1.00 92.12 418 SER A CA 1
ATOM 3316 C C . SER A 1 418 ? 16.111 6.943 2.090 1.00 92.12 418 SER A C 1
ATOM 3318 O O . SER A 1 418 ? 16.936 6.788 1.184 1.00 92.12 418 SER A O 1
ATOM 3320 N N . ASP A 1 419 ? 16.404 6.925 3.385 1.00 83.81 419 ASP A N 1
ATOM 3321 C CA . ASP A 1 419 ? 17.734 6.708 3.923 1.00 83.81 419 ASP A CA 1
ATOM 3322 C C . ASP A 1 419 ? 18.247 5.329 3.483 1.00 83.81 419 ASP A C 1
ATOM 3324 O O . ASP A 1 419 ? 17.693 4.285 3.823 1.00 83.81 419 ASP A O 1
ATOM 3328 N N . GLY A 1 420 ? 19.296 5.317 2.661 1.00 93.19 420 GLY A N 1
ATOM 3329 C CA . GLY A 1 420 ? 19.970 4.098 2.202 1.00 93.19 420 GLY A CA 1
ATOM 3330 C C . GLY A 1 420 ? 19.420 3.465 0.918 1.00 93.19 420 GLY A C 1
ATOM 3331 O O . GLY A 1 420 ? 20.200 2.837 0.196 1.00 93.19 420 GLY A O 1
ATOM 3332 N N . LEU A 1 421 ? 18.146 3.670 0.554 1.00 96.69 421 LEU A N 1
ATOM 3333 C CA . LEU A 1 421 ? 17.602 3.131 -0.704 1.00 96.69 421 LEU A CA 1
ATOM 3334 C C . LEU A 1 421 ? 18.329 3.722 -1.917 1.00 96.69 421 LEU A C 1
ATOM 3336 O O . LEU A 1 421 ? 18.753 2.980 -2.802 1.00 96.69 421 LEU A O 1
ATOM 3340 N N . GLY A 1 422 ? 18.515 5.046 -1.929 1.00 96.75 422 GLY A N 1
ATOM 3341 C CA . GLY A 1 422 ? 19.241 5.751 -2.987 1.00 96.75 422 GLY A CA 1
ATOM 3342 C C . GLY A 1 422 ? 20.659 5.219 -3.190 1.00 96.75 422 GLY A C 1
ATOM 3343 O O . GLY A 1 422 ? 21.053 4.937 -4.321 1.00 96.75 422 GLY A O 1
ATOM 3344 N N . GLN A 1 423 ? 21.390 5.011 -2.092 1.00 97.31 423 GLN A N 1
ATOM 3345 C CA . GLN A 1 423 ? 22.747 4.465 -2.125 1.00 97.31 423 GLN A CA 1
ATOM 3346 C C . GLN A 1 423 ? 22.757 3.022 -2.643 1.00 97.31 423 GLN A C 1
ATOM 3348 O O . GLN A 1 423 ? 23.513 2.708 -3.553 1.00 97.31 423 GLN A O 1
ATOM 3353 N N . THR A 1 424 ? 21.857 2.172 -2.140 1.00 98.00 424 THR A N 1
ATOM 3354 C CA . THR A 1 424 ? 21.765 0.760 -2.552 1.00 98.00 424 THR A CA 1
ATOM 3355 C C . THR A 1 424 ? 21.457 0.625 -4.044 1.00 98.00 424 THR A C 1
ATOM 3357 O O . THR A 1 424 ? 22.045 -0.207 -4.734 1.00 98.00 424 THR A O 1
ATOM 3360 N N . VAL A 1 425 ? 20.548 1.453 -4.569 1.00 97.88 425 VAL A N 1
ATOM 3361 C CA . VAL A 1 425 ? 20.244 1.493 -6.006 1.00 97.88 425 VAL A CA 1
ATOM 3362 C C . VAL A 1 425 ? 21.462 1.964 -6.801 1.00 97.88 425 VAL A C 1
ATOM 3364 O O . VAL A 1 425 ? 21.796 1.343 -7.807 1.00 97.88 425 VAL A O 1
ATOM 3367 N N . ALA A 1 426 ? 22.147 3.021 -6.353 1.00 97.25 426 ALA A N 1
ATOM 3368 C CA . ALA A 1 426 ? 23.341 3.534 -7.023 1.00 97.25 426 ALA A CA 1
ATOM 3369 C C . ALA A 1 426 ? 24.470 2.491 -7.081 1.00 97.25 426 ALA A C 1
ATOM 3371 O O . ALA A 1 426 ? 25.058 2.298 -8.145 1.00 97.25 426 ALA A O 1
ATOM 3372 N N . ASP A 1 427 ? 24.719 1.780 -5.979 1.00 97.69 427 ASP A N 1
ATOM 3373 C CA . ASP A 1 427 ? 25.730 0.723 -5.899 1.00 97.69 427 ASP A CA 1
ATOM 3374 C C . ASP A 1 427 ? 25.402 -0.422 -6.866 1.00 97.69 427 ASP A C 1
ATOM 3376 O O . ASP A 1 427 ? 26.242 -0.812 -7.675 1.00 97.69 427 ASP A O 1
ATOM 3380 N N . ARG A 1 428 ? 24.147 -0.892 -6.886 1.00 97.38 428 ARG A N 1
ATOM 3381 C CA . ARG A 1 428 ? 23.697 -1.961 -7.799 1.00 97.38 428 ARG A CA 1
ATOM 3382 C C . ARG A 1 428 ? 23.801 -1.566 -9.271 1.00 97.38 428 ARG A C 1
ATOM 3384 O O . ARG A 1 428 ? 24.215 -2.375 -10.103 1.00 97.38 428 ARG A O 1
ATOM 3391 N N . VAL A 1 429 ? 23.468 -0.315 -9.598 1.00 97.12 429 VAL A N 1
ATOM 3392 C CA . VAL A 1 429 ? 23.628 0.224 -10.957 1.00 97.12 429 VAL A CA 1
ATOM 3393 C C . VAL A 1 429 ? 25.105 0.317 -11.343 1.00 97.12 429 VAL A C 1
ATOM 3395 O O . VAL A 1 429 ? 25.452 0.008 -12.482 1.00 97.12 429 VAL A O 1
ATOM 3398 N N . ALA A 1 430 ? 25.983 0.703 -10.415 1.00 97.00 430 ALA A N 1
ATOM 3399 C CA . ALA A 1 430 ? 27.423 0.768 -10.653 1.00 97.00 430 ALA A CA 1
ATOM 3400 C C . ALA A 1 430 ? 28.056 -0.625 -10.828 1.00 97.00 430 ALA A C 1
ATOM 3402 O O . ALA A 1 430 ? 28.929 -0.796 -11.681 1.00 97.00 430 ALA A O 1
ATOM 3403 N N . GLU A 1 431 ? 27.604 -1.619 -10.060 1.00 97.38 431 GLU A N 1
ATOM 3404 C CA . GLU A 1 431 ? 28.084 -3.003 -10.128 1.00 97.38 431 GLU A CA 1
ATOM 3405 C C . GLU A 1 431 ? 27.730 -3.687 -11.452 1.00 97.38 431 GLU A C 1
ATOM 3407 O O . GLU A 1 431 ? 28.559 -4.404 -12.020 1.00 97.38 431 GLU A O 1
ATOM 3412 N N . ASN A 1 432 ? 26.514 -3.474 -11.972 1.00 95.56 432 ASN A N 1
ATOM 3413 C CA . ASN A 1 432 ? 26.081 -4.108 -13.216 1.00 95.56 432 ASN A CA 1
ATOM 3414 C C . ASN A 1 432 ? 25.201 -3.206 -14.101 1.00 95.56 432 ASN A C 1
ATOM 3416 O O . ASN A 1 432 ? 24.014 -3.489 -14.288 1.00 95.56 432 ASN A O 1
ATOM 3420 N N . PRO A 1 433 ? 25.787 -2.194 -14.770 1.00 93.50 433 PRO A N 1
ATOM 3421 C CA . PRO A 1 433 ? 25.029 -1.257 -15.600 1.00 93.50 433 PRO A CA 1
ATOM 3422 C C . PRO A 1 433 ? 24.225 -1.939 -16.715 1.00 93.50 433 PRO A C 1
ATOM 3424 O O . PRO A 1 433 ? 23.167 -1.466 -17.109 1.00 93.50 433 PRO A O 1
ATOM 3427 N N . LYS A 1 434 ? 24.703 -3.077 -17.239 1.00 91.94 434 LYS A N 1
ATOM 3428 C CA . LYS A 1 434 ? 24.017 -3.798 -18.322 1.00 91.94 434 LYS A CA 1
ATOM 3429 C C . LYS A 1 434 ? 22.751 -4.514 -17.854 1.00 91.94 434 LYS A C 1
ATOM 3431 O O . LYS A 1 434 ? 21.830 -4.654 -18.644 1.00 91.94 434 LYS A O 1
ATOM 3436 N N . ALA A 1 435 ? 22.691 -4.967 -16.602 1.00 90.88 435 ALA A N 1
ATOM 3437 C CA . ALA A 1 435 ? 21.475 -5.568 -16.050 1.00 90.88 435 ALA A CA 1
ATOM 3438 C C . ALA A 1 435 ? 20.387 -4.524 -15.739 1.00 90.88 435 ALA A C 1
ATOM 3440 O O . ALA A 1 435 ? 19.221 -4.882 -15.591 1.00 90.88 435 ALA A O 1
ATOM 3441 N N . CYS A 1 436 ? 20.756 -3.241 -15.692 1.00 93.06 436 CYS A N 1
ATOM 3442 C CA . CYS A 1 436 ? 19.880 -2.112 -15.370 1.00 93.06 436 CYS A CA 1
ATOM 3443 C C . CYS A 1 436 ? 19.098 -1.545 -16.569 1.00 93.06 436 CYS A C 1
ATOM 3445 O O . CYS A 1 436 ? 18.455 -0.497 -16.461 1.00 93.06 436 CYS A O 1
ATOM 3447 N N . SER A 1 437 ? 19.179 -2.195 -17.735 1.00 90.69 437 SER A N 1
ATOM 3448 C CA . SER A 1 437 ? 18.485 -1.787 -18.963 1.00 90.69 437 SER A CA 1
ATOM 3449 C C . SER A 1 437 ? 17.171 -2.532 -19.195 1.00 90.69 437 SER A C 1
ATOM 3451 O O . SER A 1 437 ? 16.636 -2.504 -20.304 1.00 90.69 437 SER A O 1
ATOM 3453 N N . ARG A 1 438 ? 16.628 -3.217 -18.182 1.00 89.75 438 ARG A N 1
ATOM 3454 C CA . ARG A 1 438 ? 15.358 -3.927 -18.331 1.00 89.75 438 ARG A CA 1
ATOM 3455 C C . ARG A 1 438 ? 14.242 -2.926 -18.638 1.00 89.75 438 ARG A C 1
ATOM 3457 O O . ARG A 1 438 ? 14.144 -1.878 -18.009 1.00 89.75 438 ARG A O 1
ATOM 3464 N N . GLY A 1 439 ? 13.393 -3.246 -19.613 1.00 84.06 439 GLY A N 1
ATOM 3465 C CA . GLY A 1 439 ? 12.286 -2.378 -20.038 1.00 84.06 439 GLY A CA 1
ATOM 3466 C C . GLY A 1 439 ? 12.666 -1.298 -21.058 1.00 84.06 439 GLY A C 1
ATOM 3467 O O . GLY A 1 439 ? 11.769 -0.738 -21.679 1.00 84.06 439 GLY A O 1
ATOM 3468 N N . LEU A 1 440 ? 13.958 -1.062 -21.317 1.00 84.31 440 LEU A N 1
ATOM 3469 C CA . LEU A 1 440 ? 14.396 -0.316 -22.497 1.00 84.31 440 LEU A CA 1
ATOM 3470 C C . LEU A 1 440 ? 14.340 -1.245 -23.716 1.00 84.31 440 LEU A C 1
ATOM 3472 O O . LEU A 1 440 ? 15.352 -1.829 -24.076 1.00 84.31 440 LEU A O 1
ATOM 3476 N N . GLY A 1 441 ? 13.142 -1.428 -24.277 1.00 67.25 441 GLY A N 1
ATOM 3477 C CA . GLY A 1 441 ? 12.861 -2.103 -25.553 1.00 67.25 441 GLY A CA 1
ATOM 3478 C C . GLY A 1 441 ? 13.909 -3.103 -26.060 1.00 67.25 441 GLY A C 1
ATOM 3479 O O . GLY A 1 441 ? 14.781 -2.736 -26.843 1.00 67.25 441 GLY A O 1
ATOM 3480 N N . GLU A 1 442 ? 13.765 -4.380 -25.698 1.00 49.12 442 GLU A N 1
ATOM 3481 C CA . GLU A 1 442 ? 14.149 -5.458 -26.615 1.00 49.12 442 GLU A CA 1
ATOM 3482 C C . GLU A 1 442 ? 13.028 -5.573 -27.666 1.00 49.12 442 GLU A C 1
ATOM 3484 O O . GLU A 1 442 ? 12.117 -6.389 -27.526 1.00 49.12 442 GLU A O 1
ATOM 3489 N N . GLU A 1 443 ? 13.040 -4.685 -28.665 1.00 39.97 443 GLU A N 1
ATOM 3490 C CA . GLU A 1 443 ? 12.411 -4.939 -29.974 1.00 39.97 443 GLU A CA 1
ATOM 3491 C C . GLU A 1 443 ? 13.460 -5.431 -30.974 1.00 39.97 443 GLU A C 1
ATOM 3493 O O . GLU A 1 443 ? 14.564 -4.835 -31.022 1.00 39.97 443 GLU A O 1
#

Sequence (443 aa):
MAAKRVGSQCIWPYSGKDWPVVLCDDDTPPSVWVIDDGRLQEYDPHKDYLEGLSHFESNDIEASDDPETRLEKYRRRAFKQDAAEWATPSYWKNVIESRRAGRELEREIAKKGKRKRRHRDGDGDDDVEIIAVRRSTNSSSASSRHKKRSSSGGSQSATSGQLPTPGPTPIKLKVGAHSGLPIRIKESDDEDEDEQETEDDGQFVKKKPAQSDRFTSYDNAKLQRLRQRSSNGGPPGDNVCTIFVGKDETTPFQVPMKAIADCEFLSEQVRFSEQKGSHIDLWTNTSIAAKDFVAIHEYMHIGDFVPRLTRDTPPRIKGLVIQEQRDEVAERCAYIFRTASQLQLASLQSLAVEKLKALYPLSPLRILLVTRIAQNSYPWGCEAEGELFGWLADHIAEYFYALMAEHGAALMGVLRNSDGLGQTVADRVAENPKACSRGLGEE

pLDDT: mean 70.57, std 25.97, range [22.67, 98.44]

Foldseek 3Di:
DDDDDDAAFDFDADDDDLARDTDDDLPDDPPVDDDDDPPDDDDDLPDPSCPPDDDDPDLDQDPPDDPVRNRVSRVVVNCVVNSVVDDDPVVVSVVSVVVSVVVVVVVVVVVVVVVVVVVPPPDPDDDDDDDDDDDDDDDDDDDDDDDDDDDDDDDDDDDDDDDDDDDDDDDDDDDDDDDDDDDDDDDDDDDDDDDDDDDDDDDDDDDDDDDDPDPDDPVVVVVVVVVVVVPPDDDCDDQWEWEQDDQPSPDTQTAHVVLQVVQPLSVVQWDADPVRGTYGYCNVPDPDHPVLCPQVSVCRVPVGGPQDWDPPVVIAGPDDDDQVVLLVVLLSLLSNLQVCLSSVVLSSLQRSLSSNVNSPPHDLVSLLSSLVSNLNHDDPPRPSNVVNLLVSLLVCLQQVVVCCVPPVVSNVVSLVSDDPSVVSNVVSCVVCVPSSCPPVDPD

Radius of gyration: 33.73 Å; Cα contacts (8 Å, |Δi|>4): 328; chains: 1; bounding box: 70×81×109 Å

Nearest PDB structures (foldseek):
  4dr0-assembly1_A  TM=2.833E-01  e=4.354E+00  Bacillus subtilis
  6tqv-assembly1_B  TM=2.509E-01  e=8.902E+00  Bacillus anthracis str. Sterne
  6tqx-assembly1_A  TM=1.832E-01  e=7.637E+00  Bacillus anthracis

Solvent-accessible surface area (backbone atoms only — not comparable to full-atom values): 28752 Å² total; per-residue (Å²): 136,83,83,85,84,86,90,86,70,69,89,50,87,48,90,92,55,101,48,85,34,69,79,64,67,100,84,61,72,75,88,80,70,78,88,80,82,91,85,79,80,80,90,56,94,87,58,67,79,68,69,96,52,89,78,63,98,56,85,66,84,54,92,83,51,52,76,66,59,41,52,50,46,51,49,54,50,48,48,57,56,58,62,72,57,76,68,55,74,68,53,55,52,53,52,52,52,52,53,49,52,52,51,52,51,52,53,50,52,55,52,54,57,56,56,63,59,66,69,70,82,73,81,89,85,82,85,88,81,87,80,81,89,83,91,80,89,87,79,88,79,88,85,80,90,84,90,81,88,83,83,87,83,83,87,88,78,93,77,91,78,84,84,82,87,80,84,92,77,90,78,81,85,78,90,77,91,78,88,83,80,86,87,85,84,82,84,82,87,80,81,90,77,83,90,78,91,76,93,78,93,76,81,92,75,92,75,80,90,75,88,78,95,78,88,77,71,68,63,58,56,56,55,47,50,57,56,56,60,68,71,66,80,67,71,101,70,67,76,49,28,37,36,25,30,24,92,76,61,75,45,74,41,82,40,46,44,66,50,37,65,76,27,65,70,53,47,74,51,60,43,76,43,95,90,72,39,44,26,32,69,45,42,82,83,45,96,56,48,50,81,62,44,53,50,53,55,41,22,57,76,71,76,51,42,90,74,49,76,41,90,48,92,74,50,36,55,67,92,64,87,53,70,68,57,37,41,55,50,38,45,51,32,22,53,44,27,22,55,24,36,69,54,64,37,60,72,55,26,38,51,28,44,54,49,47,61,35,44,57,84,67,54,65,71,48,53,54,50,30,48,53,45,45,68,72,32,53,90,80,82,52,69,46,54,58,53,41,52,54,54,49,31,52,52,48,19,29,25,36,54,37,38,48,74,78,40,36,72,62,51,52,51,50,36,70,75,34,92,60,49,36,57,52,22,52,51,49,31,69,75,38,57,79,63,14,44,43,82,57,71,96,121

Mean predicted aligned error: 20.03 Å